Protein AF-0000000066044486 (afdb_homodimer)

Nearest PDB structures (foldseek):
  4p0e-assembly1_A  TM=9.594E-01  e=2.210E-20  Escherichia coli K-12
  4oo0-assembly1_B  TM=9.393E-01  e=4.927E-19  Burkholderia cenocepacia J2315
  6xi5-assembly1_B  TM=9.175E-01  e=4.927E-19  Homo sapiens
  2p5x-assembly2_B  TM=8.884E-01  e=8.614E-19  Homo sapiens
  2amh-assembly1_A  TM=8.785E-01  e=1.560E-13  Trypanosoma brucei

Solvent-accessible surface area (backbone atoms only — not comparable to full-atom values): 21146 Å² total; per-residue (Å²): 125,86,74,76,57,47,36,31,31,21,47,74,52,66,57,44,54,50,50,37,41,39,50,42,40,76,62,77,37,76,40,58,43,91,70,88,80,73,76,58,89,87,50,45,47,65,55,45,13,41,49,50,3,45,52,25,20,51,53,32,47,61,67,30,58,79,36,89,93,39,52,55,24,30,26,36,13,51,25,65,33,25,24,53,86,71,46,67,40,56,55,12,84,47,68,67,53,22,49,52,34,48,59,68,42,37,54,28,69,34,39,32,27,21,10,38,18,38,32,41,54,89,65,52,73,47,74,53,74,49,68,24,39,38,23,34,46,72,63,49,70,65,55,50,53,35,48,61,52,30,50,62,22,59,73,16,48,37,23,45,37,58,85,38,58,48,37,44,40,47,67,34,35,43,28,44,72,44,30,66,62,44,46,42,40,30,61,49,53,49,53,39,43,75,70,64,38,71,60,59,74,46,36,54,69,50,79,114,125,89,73,75,56,46,36,31,32,21,47,75,53,67,58,44,53,50,50,37,40,38,51,44,40,76,64,78,38,76,40,58,43,92,70,88,81,72,77,57,91,89,50,45,48,65,55,44,12,43,48,50,3,45,51,26,22,51,53,32,47,62,67,28,59,80,35,89,95,39,52,55,25,32,27,38,13,50,25,64,35,26,23,53,86,71,47,68,40,56,55,13,84,47,68,68,53,22,50,50,34,48,59,66,41,38,52,28,69,34,38,32,26,24,10,37,20,38,30,41,53,88,63,52,74,47,75,53,75,47,68,24,40,36,23,33,45,71,64,48,71,64,56,51,52,35,49,61,52,31,49,62,24,61,71,16,49,38,23,46,38,58,86,35,57,49,36,43,39,48,68,33,34,43,29,43,71,44,30,66,62,44,46,43,40,30,61,49,52,48,52,39,42,74,69,63,40,72,61,59,74,46,36,54,68,48,77,115

Sequence (416 aa):
MNVQHKLVLASGSPRRIELLGQAGIEPDRIHPADIDETPQRAEHPRSLARRLSRDKARKAHEQLQGEAGFSGALVLAADTVVAVGRRILPKAEIEDEARECLRLLSGRTHKVFTGVCLVLPNGNLRQTLVETRLRFERLSRLQINAYLSSGEWRGKAGGYAIQGLAGSFVVKLVGSYTNVVGLPLQETVGLLADGGYPVYANWGTGKVMNVQHKLVLASGSPRRIELLGQAGIEPDRIHPADIDETPQRAEHPRSLARRLSRDKARKAHEQLQGEAGFSGALVLAADTVVAVGRRILPKAEIEDEARECLRLLSGRTHKVFTGVCLVLPNGNLRQTLVETRLRFERLSRLQINAYLSSGEWRGKAGGYAIQGLAGSFVVKLVGSYTNVVGLPLQETVGLLADGGYPVYANWGTGKV

Radius of gyration: 22.27 Å; Cα contacts (8 Å, |Δi|>4): 962; chains: 2; bounding box: 53×68×53 Å

Secondary structure (DSSP, 8-state):
------EEE----HHHHHHHHHTT---SEE-------PPPTT--HHHHHHHHHHHHHHHHHHHHTTSTTTTT-EEEEEEEEEEETTEEEPBP-SHHHHHHHHHHHTT-EEEEEEEEEEE-TTS-EEEEEEEEEEEEPPPPHHHHHHHHHH-TTTT-BTT--TTTGGGGGEEEEEE-HHHHHT--HHHHHHHHHHTT--TTTTTTS---/------EEE----HHHHHHHHHTT---SEE-------PPPTT--HHHHHHHHHHHHHHHHHHHHTTSTTTTT-EEEEEEEEEEETTEEEPBP-SHHHHHHHHHHHTT-EEEEEEEEEEE-TTS-EEEEEEEEEEEEPPPPHHHHHHHHHHTTTTT-BTT--TTTGGGGGEEEEEE-HHHHHT--HHHHHHHHHHTT--TTTTGGG---

Foldseek 3Di:
DLPQAAEEEQDPDPLVQVLLVVLVHHGPYYHHADDDLDDDVLHAQQNSFAVVQVVSQLRRLVVCCPPPPNLFHKYKGKDKWKDDGRRTQDQDADLVSLLVLCQVQAQDKIKMKMKMWIQGSVGDIDIDIWIKIWHFYHDDPVRSVVLSVVCQQHRDGSRHACVPPCVVGTPDMDTAPSSNNIDRNVVVLVVCVVSSHPSCVRVPVPPD/DLPQAAEEEQDPDPLVQVLLVVLVHHGPYYHHDDDDLDDDVLHAQQNSFAVVQVVSQLRRLVVCCPPPPNLFHKYKGKDKWKDDGRRTQDQDADLVSLLVLCQVQAQDKIKMKMKMWIQGSVGDIDIDIWIKIWHFYHDDPVRSVVLSVVCQQHRDGSRHACVPPCVVGTPDMDTAPSSNNIDRNVVVLVVCVVSSHPSCVRVPVPPD

Organism: Brucella abortus (strain 2308) (NCBI:txid359391)

p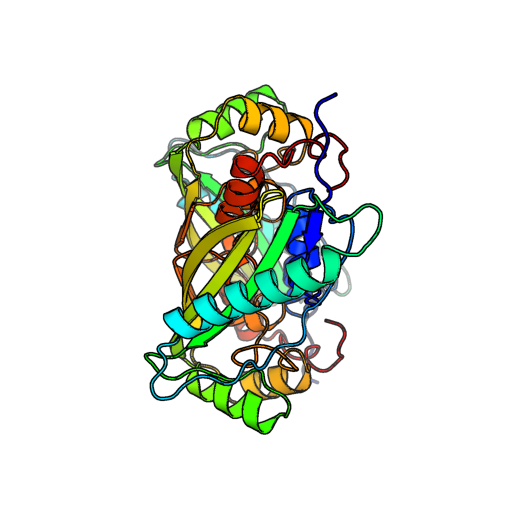LDDT: mean 95.22, std 9.27, range [32.0, 98.94]

InterPro domains:
  IPR003697 Nucleoside triphosphate pyrophosphatase Maf-like protein [MF_00528] (6-197)
  IPR003697 Nucleoside triphosphate pyrophosphatase Maf-like protein [PF02545] (6-193)
  IPR003697 Nucleoside triphosphate pyrophosphatase Maf-like protein [PIRSF006305] (4-193)
  IPR003697 Nucleoside triphosphate pyrophosphatase Maf-like protein [PTHR43213] (4-193)
  IPR003697 Nucleoside triphosphate pyrophosphatase Maf-like protein [TIGR00172] (5-192)
  IPR003697 Nucleoside triphosphate pyrophosphatase Maf-like protein [cd00555] (7-192)
  IPR029001 Inosine triphosphate pyrophosphatase-like [G3DSA:3.90.950.10] (1-194)
  IPR029001 Inosine triphosphate pyrophosphatase-like [SSF52972] (5-193)

Structure (mmCIF, N/CA/C/O backbone):
data_AF-0000000066044486-model_v1
#
loop_
_entity.id
_entity.type
_entity.pdbx_description
1 polymer 'dTTP/UTP pyrophosphatase'
#
loop_
_atom_site.group_PDB
_atom_site.id
_atom_site.type_symbol
_atom_site.label_atom_id
_atom_site.label_alt_id
_atom_site.label_comp_id
_atom_site.label_asym_id
_atom_site.label_entity_id
_atom_site.label_seq_id
_atom_site.pdbx_PDB_ins_code
_atom_site.Cartn_x
_atom_site.Cartn_y
_atom_site.Cartn_z
_atom_site.occupancy
_atom_site.B_iso_or_equiv
_atom_site.auth_seq_id
_atom_site.auth_comp_id
_atom_site.auth_asym_id
_atom_site.auth_atom_id
_atom_site.pdbx_PDB_model_num
ATOM 1 N N . MET A 1 1 ? -16.297 -34.844 -0.763 1 32 1 MET A N 1
ATOM 2 C CA . MET A 1 1 ? -15.516 -34.188 0.29 1 32 1 MET A CA 1
ATOM 3 C C . MET A 1 1 ? -14.719 -33.031 -0.269 1 32 1 MET A C 1
ATOM 5 O O . MET A 1 1 ? -13.945 -33.188 -1.214 1 32 1 MET A O 1
ATOM 9 N N . ASN A 1 2 ? -15.125 -31.828 -0.485 1 42.44 2 ASN A N 1
ATOM 10 C CA . ASN A 1 2 ? -14.484 -30.734 -1.212 1 42.44 2 ASN A CA 1
ATOM 11 C C . ASN A 1 2 ? -13.008 -30.609 -0.853 1 42.44 2 ASN A C 1
ATOM 13 O O . ASN A 1 2 ? -12.664 -30.281 0.282 1 42.44 2 ASN A O 1
ATOM 17 N N . VAL A 1 3 ? -12.148 -31.516 -1.267 1 50.59 3 VAL A N 1
ATOM 18 C CA . VAL A 1 3 ? -10.742 -31.719 -0.94 1 50.59 3 VAL A CA 1
ATOM 19 C C . VAL A 1 3 ? -10.023 -30.359 -0.907 1 50.59 3 VAL A C 1
ATOM 21 O O . VAL A 1 3 ? -10.016 -29.641 -1.9 1 50.59 3 VAL A O 1
ATOM 24 N N . GLN A 1 4 ? -10.031 -29.75 0.248 1 66.44 4 GLN A N 1
ATOM 25 C CA . GLN A 1 4 ? -9.328 -28.469 0.396 1 66.44 4 GLN A CA 1
ATOM 26 C C . GLN A 1 4 ? -7.848 -28.625 0.05 1 66.44 4 GLN A C 1
ATOM 28 O O . GLN A 1 4 ? -7.129 -29.391 0.683 1 66.44 4 GLN A O 1
ATOM 33 N N . HIS A 1 5 ? -7.512 -28.219 -1.183 1 85.44 5 HIS A N 1
ATOM 34 C CA . HIS A 1 5 ? -6.129 -28.297 -1.637 1 85.44 5 HIS A CA 1
ATOM 35 C C . HIS A 1 5 ? -5.195 -27.516 -0.725 1 85.44 5 HIS A C 1
ATOM 37 O O . HIS A 1 5 ? -5.543 -26.422 -0.274 1 85.44 5 HIS A O 1
ATOM 43 N N . LYS A 1 6 ? -4.098 -28.266 -0.333 1 95.19 6 LYS A N 1
ATOM 44 C CA . LYS A 1 6 ? -3.029 -27.547 0.363 1 95.19 6 LYS A CA 1
ATOM 45 C C . LYS A 1 6 ? -2.379 -26.516 -0.543 1 95.19 6 LYS A C 1
ATOM 47 O O . LYS A 1 6 ? -2.338 -26.688 -1.764 1 95.19 6 LYS A O 1
ATOM 52 N N . LEU A 1 7 ? -1.975 -25.453 0.038 1 97.94 7 LEU A N 1
ATOM 53 C CA . LEU A 1 7 ? -1.294 -24.391 -0.69 1 97.94 7 LEU A CA 1
ATOM 54 C C . LEU A 1 7 ? 0.161 -24.266 -0.246 1 97.94 7 LEU A C 1
ATOM 56 O O . LEU A 1 7 ? 0.442 -24.141 0.949 1 97.94 7 LEU A O 1
ATOM 60 N N . VAL A 1 8 ? 1.025 -24.406 -1.2 1 98.12 8 VAL A N 1
ATOM 61 C CA . VAL A 1 8 ? 2.449 -24.203 -0.961 1 98.12 8 VAL A CA 1
ATOM 62 C C . VAL A 1 8 ? 2.896 -22.891 -1.613 1 98.12 8 VAL A C 1
ATOM 64 O O . VAL A 1 8 ? 2.594 -22.641 -2.781 1 98.12 8 VAL A O 1
ATOM 67 N N . LEU A 1 9 ? 3.535 -22.031 -0.856 1 98.62 9 LEU A N 1
ATOM 68 C CA . LEU A 1 9 ? 4.156 -20.828 -1.405 1 98.62 9 LEU A CA 1
ATOM 69 C C . LEU A 1 9 ? 5.625 -21.094 -1.736 1 98.62 9 LEU A C 1
ATOM 71 O O . LEU A 1 9 ? 6.441 -21.297 -0.837 1 98.62 9 LEU A O 1
ATOM 75 N N . ALA A 1 10 ? 5.918 -21.031 -3.016 1 98.25 10 ALA A N 1
ATOM 76 C CA . ALA A 1 10 ? 7.289 -21.234 -3.479 1 98.25 10 ALA A CA 1
ATOM 77 C C . ALA A 1 10 ? 8.086 -19.938 -3.436 1 98.25 10 ALA A C 1
ATOM 79 O O . ALA A 1 10 ? 8.633 -19.5 -4.453 1 98.25 10 ALA A O 1
ATOM 80 N N . SER A 1 11 ? 8.18 -19.312 -2.326 1 96.62 11 SER A N 1
ATOM 81 C CA . SER A 1 11 ? 8.883 -18.062 -2.082 1 96.62 11 SER A CA 1
ATOM 82 C C . SER A 1 11 ? 9.281 -17.938 -0.617 1 96.62 11 SER A C 1
ATOM 84 O O . SER A 1 11 ? 8.516 -18.297 0.278 1 96.62 11 SER A O 1
ATOM 86 N N . GLY A 1 12 ? 10.453 -17.5 -0.413 1 93 12 GLY A N 1
ATOM 87 C CA . GLY A 1 12 ? 10.883 -17.172 0.936 1 93 12 GLY A CA 1
ATOM 88 C C . GLY A 1 12 ? 10.695 -15.711 1.292 1 93 12 GLY A C 1
ATOM 89 O O . GLY A 1 12 ? 11.125 -15.266 2.354 1 93 12 GLY A O 1
ATOM 90 N N . SER A 1 13 ? 10.133 -14.914 0.435 1 94.19 13 SER A N 1
ATOM 91 C CA . SER A 1 13 ? 9.953 -13.484 0.651 1 94.19 13 SER A CA 1
ATOM 92 C C . SER A 1 13 ? 8.984 -13.211 1.8 1 94.19 13 SER A C 1
ATOM 94 O O . SER A 1 13 ? 7.816 -13.594 1.735 1 94.19 13 SER A O 1
ATOM 96 N N . PRO A 1 14 ? 9.438 -12.555 2.846 1 96 14 PRO A N 1
ATOM 97 C CA . PRO A 1 14 ? 8.516 -12.195 3.928 1 96 14 PRO A CA 1
ATOM 98 C C . PRO A 1 14 ? 7.34 -11.344 3.447 1 96 14 PRO A C 1
ATOM 100 O O . PRO A 1 14 ? 6.227 -11.477 3.959 1 96 14 PRO A O 1
ATOM 103 N N . ARG A 1 15 ? 7.566 -10.539 2.482 1 97.25 15 ARG A N 1
ATOM 104 C CA . ARG A 1 15 ? 6.523 -9.656 1.973 1 97.25 15 ARG A CA 1
ATOM 105 C C . ARG A 1 15 ? 5.426 -10.453 1.271 1 97.25 15 ARG A C 1
ATOM 107 O O . ARG A 1 15 ? 4.246 -10.109 1.374 1 97.25 15 ARG A O 1
ATOM 114 N N . ARG A 1 16 ? 5.793 -11.438 0.562 1 98.19 16 ARG A N 1
ATOM 115 C CA . ARG A 1 16 ? 4.793 -12.258 -0.115 1 98.19 16 ARG A CA 1
ATOM 116 C C . ARG A 1 16 ? 3.949 -13.031 0.89 1 98.19 16 ARG A C 1
ATOM 118 O O . ARG A 1 16 ? 2.734 -13.172 0.718 1 98.19 16 ARG A O 1
ATOM 125 N N . ILE A 1 17 ? 4.582 -13.445 1.935 1 98.12 17 ILE A N 1
ATOM 126 C CA . ILE A 1 17 ? 3.863 -14.117 3.014 1 98.12 17 ILE A CA 1
ATOM 127 C C . ILE A 1 17 ? 2.887 -13.141 3.668 1 98.12 17 ILE A C 1
ATOM 129 O O . ILE A 1 17 ? 1.723 -13.477 3.895 1 98.12 17 ILE A O 1
ATOM 133 N N . GLU A 1 18 ? 3.318 -11.945 3.967 1 97.94 18 GLU A N 1
ATOM 134 C CA . GLU A 1 18 ? 2.494 -10.914 4.586 1 97.94 18 GLU A CA 1
ATOM 135 C C . GLU A 1 18 ? 1.298 -10.562 3.705 1 97.94 18 GLU A C 1
ATOM 137 O O . GLU A 1 18 ? 0.181 -10.398 4.199 1 97.94 18 GLU A O 1
ATOM 142 N N . LEU A 1 19 ? 1.552 -10.453 2.416 1 98.5 19 LEU A N 1
ATOM 143 C CA . LEU A 1 19 ? 0.486 -10.094 1.487 1 98.5 19 LEU A CA 1
ATOM 144 C C . LEU A 1 19 ? -0.554 -11.203 1.398 1 98.5 19 LEU A C 1
ATOM 146 O O . LEU A 1 19 ? -1.756 -10.938 1.344 1 98.5 19 LEU A O 1
ATOM 150 N N . LEU A 1 20 ? -0.096 -12.445 1.322 1 98.38 20 LEU A N 1
ATOM 151 C CA . LEU A 1 20 ? -1.055 -13.547 1.378 1 98.38 20 LEU A CA 1
ATOM 152 C C . LEU A 1 20 ? -1.887 -13.477 2.654 1 98.38 20 LEU A C 1
ATOM 154 O O . LEU A 1 20 ? -3.111 -13.617 2.609 1 98.38 20 LEU A O 1
ATOM 158 N N . GLY A 1 21 ? -1.166 -13.242 3.764 1 97.56 21 GLY A N 1
ATOM 159 C CA . GLY A 1 21 ? -1.87 -13.078 5.027 1 97.56 21 GLY A CA 1
ATOM 160 C C . GLY A 1 21 ? -2.881 -11.945 5 1 97.56 21 GLY A C 1
ATOM 161 O O . GLY A 1 21 ? -3.979 -12.078 5.547 1 97.56 21 GLY A O 1
ATOM 162 N N . GLN A 1 22 ? -2.518 -10.859 4.406 1 97.56 22 GLN A N 1
ATOM 163 C CA . GLN A 1 22 ? -3.426 -9.727 4.238 1 97.56 22 GLN A CA 1
ATOM 164 C C . GLN A 1 22 ? -4.719 -10.156 3.553 1 97.56 22 GLN A C 1
ATOM 166 O O . GLN A 1 22 ? -5.797 -9.656 3.881 1 97.56 22 GLN A O 1
ATOM 171 N N . ALA A 1 23 ? -4.629 -11.086 2.646 1 97.81 23 ALA A N 1
ATOM 172 C CA . ALA A 1 23 ? -5.785 -11.562 1.895 1 97.81 23 ALA A CA 1
ATOM 173 C C . ALA A 1 23 ? -6.477 -12.711 2.629 1 97.81 23 ALA A C 1
ATOM 175 O O . ALA A 1 23 ? -7.348 -13.375 2.068 1 97.81 23 ALA A O 1
ATOM 176 N N . GLY A 1 24 ? -6.031 -13 3.867 1 96.94 24 GLY A N 1
ATOM 177 C CA . GLY A 1 24 ? -6.652 -14.047 4.66 1 96.94 24 GLY A CA 1
ATOM 178 C C . GLY A 1 24 ? -6.184 -15.438 4.273 1 96.94 24 GLY A C 1
ATOM 179 O O . GLY A 1 24 ? -6.879 -16.422 4.527 1 96.94 24 GLY A O 1
ATOM 180 N N . ILE A 1 25 ? -5.078 -15.508 3.627 1 97.38 25 ILE A N 1
ATOM 181 C CA . ILE A 1 25 ? -4.594 -16.781 3.119 1 97.38 25 ILE A CA 1
ATOM 182 C C . ILE A 1 25 ? -3.312 -17.188 3.854 1 97.38 25 ILE A C 1
ATOM 184 O O . ILE A 1 25 ? -2.357 -16.406 3.908 1 97.38 25 ILE A O 1
ATOM 188 N N . GLU A 1 26 ? -3.303 -18.297 4.414 1 96.38 26 GLU A N 1
ATOM 189 C CA . GLU A 1 26 ? -2.123 -18.875 5.055 1 96.38 26 GLU A CA 1
ATOM 190 C C . GLU A 1 26 ? -1.665 -20.141 4.336 1 96.38 26 GLU A C 1
ATOM 192 O O . GLU A 1 26 ? -2.355 -21.156 4.367 1 96.38 26 GLU A O 1
ATOM 197 N N . PRO A 1 27 ? -0.567 -20.062 3.711 1 97.44 27 PRO A N 1
ATOM 198 C CA . PRO A 1 27 ? -0.092 -21.281 3.055 1 97.44 27 PRO A CA 1
ATOM 199 C C . PRO A 1 27 ? 0.195 -22.406 4.043 1 97.44 27 PRO A C 1
ATOM 201 O O . PRO A 1 27 ? 0.554 -22.156 5.195 1 97.44 27 PRO A O 1
ATOM 204 N N . ASP A 1 28 ? 0.063 -23.609 3.568 1 97 28 ASP A N 1
ATOM 205 C CA . ASP A 1 28 ? 0.353 -24.781 4.395 1 97 28 ASP A CA 1
ATOM 206 C C . ASP A 1 28 ? 1.858 -24.984 4.551 1 97 28 ASP A C 1
ATOM 208 O O . ASP A 1 28 ? 2.311 -25.578 5.523 1 97 28 ASP A O 1
ATOM 212 N N . ARG A 1 29 ? 2.553 -24.406 3.564 1 96.56 29 ARG A N 1
ATOM 213 C CA . ARG A 1 29 ? 4 -24.578 3.568 1 96.56 29 ARG A CA 1
ATOM 214 C C . ARG A 1 29 ? 4.691 -23.484 2.76 1 96.56 29 ARG A C 1
ATOM 216 O O . ARG A 1 29 ? 4.207 -23.094 1.693 1 96.56 29 ARG A O 1
ATOM 223 N N . ILE A 1 30 ? 5.758 -22.984 3.309 1 97.69 30 ILE A N 1
ATOM 224 C CA . ILE A 1 30 ? 6.688 -22.109 2.592 1 97.69 30 ILE A CA 1
ATOM 225 C C . ILE A 1 30 ? 7.844 -22.953 2.041 1 97.69 30 ILE A C 1
ATOM 227 O O . ILE A 1 30 ? 8.531 -23.641 2.793 1 97.69 30 ILE A O 1
ATOM 231 N N . HIS A 1 31 ? 8.031 -22.891 0.734 1 96.06 31 HIS A N 1
ATOM 232 C CA . HIS A 1 31 ? 9.016 -23.734 0.077 1 96.06 31 HIS A CA 1
ATOM 233 C C . HIS A 1 31 ? 9.766 -22.969 -1.005 1 96.06 31 HIS A C 1
ATOM 235 O O . HIS A 1 31 ? 9.523 -23.172 -2.197 1 96.06 31 HIS A O 1
ATOM 241 N N . PRO A 1 32 ? 10.711 -22.141 -0.509 1 95.06 32 PRO A N 1
ATOM 242 C CA . PRO A 1 32 ? 11.469 -21.406 -1.52 1 95.06 32 PRO A CA 1
ATOM 243 C C . PRO A 1 32 ? 12.188 -22.312 -2.506 1 95.06 32 PRO A C 1
ATOM 245 O O . PRO A 1 32 ? 12.695 -23.375 -2.119 1 95.06 32 PRO A O 1
ATOM 248 N N . ALA A 1 33 ? 12.133 -21.938 -3.77 1 90.81 33 ALA A N 1
ATOM 249 C CA . ALA A 1 33 ? 12.828 -22.688 -4.812 1 90.81 33 ALA A CA 1
ATOM 250 C C . ALA A 1 33 ? 14.109 -21.984 -5.234 1 90.81 33 ALA A C 1
ATOM 252 O O . ALA A 1 33 ? 14.086 -20.797 -5.598 1 90.81 33 ALA A O 1
ATOM 253 N N . ASP A 1 34 ? 15.188 -22.688 -5.215 1 89 34 ASP A N 1
ATOM 254 C CA . ASP A 1 34 ? 16.469 -22.141 -5.641 1 89 34 ASP A CA 1
ATOM 255 C C . ASP A 1 34 ? 16.672 -22.328 -7.145 1 89 34 ASP A C 1
ATOM 257 O O . ASP A 1 34 ? 16.797 -23.469 -7.617 1 89 34 ASP A O 1
ATOM 261 N N . ILE A 1 35 ? 16.625 -21.266 -7.781 1 95.19 35 ILE A N 1
ATOM 262 C CA . ILE A 1 35 ? 16.859 -21.328 -9.219 1 95.19 35 ILE A CA 1
ATOM 263 C C . ILE A 1 35 ? 17.891 -20.281 -9.625 1 95.19 35 ILE A C 1
ATOM 265 O O . ILE A 1 35 ? 18.234 -19.406 -8.828 1 95.19 35 ILE A O 1
ATOM 269 N N . ASP A 1 36 ? 18.469 -20.422 -10.844 1 95.19 36 ASP A N 1
ATOM 270 C CA . ASP A 1 36 ? 19.297 -19.375 -11.43 1 95.19 36 ASP A CA 1
ATOM 271 C C . ASP A 1 36 ? 18.453 -18.188 -11.891 1 95.19 36 ASP A C 1
ATOM 273 O O . ASP A 1 36 ? 17.641 -18.328 -12.797 1 95.19 36 ASP A O 1
ATOM 277 N N . GLU A 1 37 ? 18.641 -17.078 -11.281 1 95.12 37 GLU A N 1
ATOM 278 C CA . GLU A 1 37 ? 17.797 -15.914 -11.562 1 95.12 37 GLU A CA 1
ATOM 279 C C . GLU A 1 37 ? 18.484 -14.961 -12.531 1 95.12 37 GLU A C 1
ATOM 281 O O . GLU A 1 37 ? 17.969 -13.867 -12.797 1 95.12 37 GLU A O 1
ATOM 286 N N . THR A 1 38 ? 19.594 -15.359 -13.172 1 95.31 38 THR A N 1
ATOM 287 C CA . THR A 1 38 ? 20.344 -14.508 -14.078 1 95.31 38 THR A CA 1
ATOM 288 C C . THR A 1 38 ? 19.547 -14.227 -15.352 1 95.31 38 THR A C 1
ATOM 290 O O . THR A 1 38 ? 19.047 -15.156 -15.992 1 95.31 38 THR A O 1
ATOM 293 N N . PRO A 1 39 ? 19.453 -12.953 -15.664 1 96.06 39 PRO A N 1
ATOM 294 C CA . PRO A 1 39 ? 18.75 -12.648 -16.922 1 96.06 39 PRO A CA 1
ATOM 295 C C . PRO A 1 39 ? 19.469 -13.227 -18.141 1 96.06 39 PRO A C 1
ATOM 297 O O . PRO A 1 39 ? 20.703 -13.227 -18.188 1 96.06 39 PRO A O 1
ATOM 300 N N . GLN A 1 40 ? 18.719 -13.727 -19.125 1 95.75 40 GLN A N 1
ATOM 301 C CA . GLN A 1 40 ? 19.281 -14.156 -20.391 1 95.75 40 GLN A CA 1
ATOM 302 C C . GLN A 1 40 ? 19.703 -12.961 -21.25 1 95.75 40 GLN A C 1
ATOM 304 O O . GLN A 1 40 ? 19.344 -11.82 -20.938 1 95.75 40 GLN A O 1
ATOM 309 N N . ARG A 1 41 ? 20.453 -13.273 -22.297 1 94.69 41 ARG A N 1
ATOM 310 C CA . ARG A 1 41 ? 20.922 -12.203 -23.172 1 94.69 41 ARG A CA 1
ATOM 311 C C . ARG A 1 41 ? 19.734 -11.438 -23.766 1 94.69 41 ARG A C 1
ATOM 313 O O . ARG A 1 41 ? 18.844 -12.031 -24.375 1 94.69 41 ARG A O 1
ATOM 320 N N . ALA A 1 42 ? 19.703 -10.125 -23.547 1 94.44 42 ALA A N 1
ATOM 321 C CA . ALA A 1 42 ? 18.719 -9.203 -24.094 1 94.44 42 ALA A CA 1
ATOM 322 C C . ALA A 1 42 ? 17.312 -9.555 -23.609 1 94.44 42 ALA A C 1
ATOM 324 O O . ALA A 1 42 ? 16.328 -9.258 -24.281 1 94.44 42 ALA A O 1
ATOM 325 N N . GLU A 1 43 ? 17.266 -10.234 -22.469 1 97.31 43 GLU A N 1
ATOM 326 C CA . GLU A 1 43 ? 15.953 -10.586 -21.938 1 97.31 43 GLU A CA 1
ATOM 327 C C . GLU A 1 43 ? 15.211 -9.352 -21.453 1 97.31 43 GLU A C 1
ATOM 329 O O . GLU A 1 43 ? 15.766 -8.539 -20.703 1 97.31 43 GLU A O 1
ATOM 334 N N . HIS A 1 44 ? 14.008 -9.172 -21.969 1 98.12 44 HIS A N 1
ATOM 335 C CA . HIS A 1 44 ? 13.172 -8.062 -21.516 1 98.12 44 HIS A CA 1
ATOM 336 C C . HIS A 1 44 ? 12.75 -8.258 -20.062 1 98.12 44 HIS A C 1
ATOM 338 O O . HIS A 1 44 ? 12.484 -9.375 -19.641 1 98.12 44 HIS A O 1
ATOM 344 N N . PRO A 1 45 ? 12.664 -7.148 -19.281 1 98.56 45 PRO A N 1
ATOM 345 C CA . PRO A 1 45 ? 12.258 -7.258 -17.875 1 98.56 45 PRO A CA 1
ATOM 346 C C . PRO A 1 45 ? 10.953 -8.039 -17.703 1 98.56 45 PRO A C 1
ATOM 348 O O . PRO A 1 45 ? 10.852 -8.875 -16.797 1 98.56 45 PRO A O 1
ATOM 351 N N . ARG A 1 46 ? 10.023 -7.805 -18.484 1 98.38 46 ARG A N 1
ATOM 352 C CA . ARG A 1 46 ? 8.75 -8.5 -18.469 1 98.38 46 ARG A CA 1
ATOM 353 C C . ARG A 1 46 ? 8.945 -10.008 -18.641 1 98.38 46 ARG A C 1
ATOM 355 O O . ARG A 1 46 ? 8.344 -10.805 -17.906 1 98.38 46 ARG A O 1
ATOM 362 N N . SER A 1 47 ? 9.742 -10.375 -19.594 1 98.62 47 SER A N 1
ATOM 363 C CA . SER A 1 47 ? 10.016 -11.773 -19.875 1 98.62 47 SER A CA 1
ATOM 364 C C . SER A 1 47 ? 10.766 -12.438 -18.734 1 98.62 47 SER A C 1
ATOM 366 O O . SER A 1 47 ? 10.516 -13.602 -18.406 1 98.62 47 SER A O 1
ATOM 368 N N . LEU A 1 48 ? 11.641 -11.703 -18.172 1 98.69 48 LEU A N 1
ATOM 369 C CA . LEU A 1 48 ? 12.406 -12.227 -17.047 1 98.69 48 LEU A CA 1
ATOM 370 C C . LEU A 1 48 ? 11.492 -12.562 -15.867 1 98.69 48 LEU A C 1
ATOM 372 O O . LEU A 1 48 ? 11.555 -13.672 -15.328 1 98.69 48 LEU A O 1
ATOM 376 N N . ALA A 1 49 ? 10.656 -11.625 -15.484 1 98.69 49 ALA A N 1
ATOM 377 C CA . ALA A 1 49 ? 9.719 -11.852 -14.383 1 98.69 49 ALA A CA 1
ATOM 378 C C . ALA A 1 49 ? 8.844 -13.07 -14.648 1 98.69 49 ALA A C 1
ATOM 380 O O . ALA A 1 49 ? 8.609 -13.883 -13.75 1 98.69 49 ALA A O 1
ATOM 381 N N . ARG A 1 50 ? 8.375 -13.164 -15.844 1 98.69 50 ARG A N 1
ATOM 382 C CA . ARG A 1 50 ? 7.531 -14.281 -16.25 1 98.69 50 ARG A CA 1
ATOM 383 C C . ARG A 1 50 ? 8.289 -15.602 -16.156 1 98.69 50 ARG A C 1
ATOM 385 O O . ARG A 1 50 ? 7.785 -16.562 -15.57 1 98.69 50 ARG A O 1
ATOM 392 N N . ARG A 1 51 ? 9.445 -15.633 -16.719 1 98.69 51 ARG A N 1
ATOM 393 C CA . ARG A 1 51 ? 10.242 -16.859 -16.75 1 98.69 51 ARG A CA 1
ATOM 394 C C . ARG A 1 51 ? 10.609 -17.297 -15.328 1 98.69 51 ARG A C 1
ATOM 396 O O . ARG A 1 51 ? 10.438 -18.469 -14.977 1 98.69 51 ARG A O 1
ATOM 403 N N . LEU A 1 52 ? 11.086 -16.391 -14.555 1 98.38 52 LEU A N 1
ATOM 404 C CA . LEU A 1 52 ? 11.547 -16.719 -13.211 1 98.38 52 LEU A CA 1
ATOM 405 C C .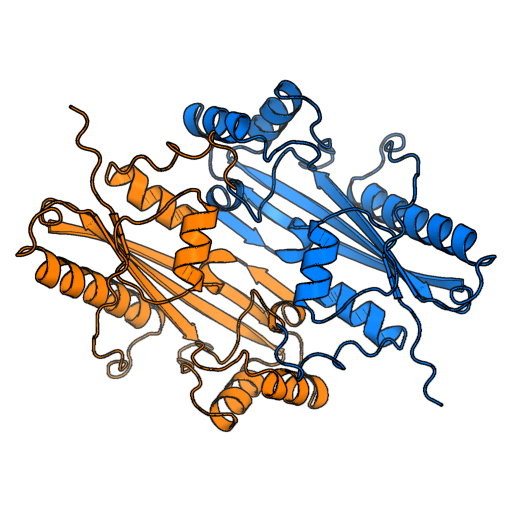 LEU A 1 52 ? 10.398 -17.234 -12.352 1 98.38 52 LEU A C 1
ATOM 407 O O . LEU A 1 52 ? 10.555 -18.188 -11.586 1 98.38 52 LEU A O 1
ATOM 411 N N . SER A 1 53 ? 9.25 -16.578 -12.383 1 98.62 53 SER A N 1
ATOM 412 C CA . SER A 1 53 ? 8.109 -17.062 -11.609 1 98.62 53 SER A CA 1
ATOM 413 C C . SER A 1 53 ? 7.707 -18.469 -12.039 1 98.62 53 SER A C 1
ATOM 415 O O . SER A 1 53 ? 7.398 -19.312 -11.195 1 98.62 53 SER A O 1
ATOM 417 N N . ARG A 1 54 ? 7.688 -18.719 -13.312 1 98.56 54 ARG A N 1
ATOM 418 C CA . ARG A 1 54 ? 7.359 -20.031 -13.852 1 98.56 54 ARG A CA 1
ATOM 419 C C . ARG A 1 54 ? 8.367 -21.078 -13.383 1 98.56 54 ARG A C 1
ATOM 421 O O . ARG A 1 54 ? 7.977 -22.141 -12.914 1 98.56 54 ARG A O 1
ATOM 428 N N . ASP A 1 55 ? 9.625 -20.734 -13.523 1 98.44 55 ASP A N 1
ATOM 429 C CA . ASP A 1 55 ? 10.68 -21.672 -13.164 1 98.44 55 ASP A CA 1
ATOM 430 C C . ASP A 1 55 ? 10.641 -22 -11.672 1 98.44 55 ASP A C 1
ATOM 432 O O . ASP A 1 55 ? 10.82 -23.156 -11.289 1 98.44 55 ASP A O 1
ATOM 436 N N . LYS A 1 56 ? 10.406 -21.016 -10.852 1 98.44 56 LYS A N 1
ATOM 437 C CA . LYS A 1 56 ? 10.281 -21.234 -9.414 1 98.44 56 LYS A CA 1
ATOM 438 C C . LYS A 1 56 ? 9.117 -22.172 -9.102 1 98.44 56 LYS A C 1
ATOM 440 O O . LYS A 1 56 ? 9.242 -23.094 -8.297 1 98.44 56 LYS A O 1
ATOM 445 N N . ALA A 1 57 ? 8.008 -21.953 -9.711 1 98.38 57 ALA A N 1
ATOM 446 C CA . ALA A 1 57 ? 6.812 -22.766 -9.492 1 98.38 57 ALA A CA 1
ATOM 447 C C . ALA A 1 57 ? 7.051 -24.219 -9.898 1 98.38 57 ALA A C 1
ATOM 449 O O . ALA A 1 57 ? 6.73 -25.141 -9.148 1 98.38 57 ALA A O 1
ATOM 450 N N . ARG A 1 58 ? 7.602 -24.422 -11.055 1 97.38 58 ARG A N 1
ATOM 451 C CA . ARG A 1 58 ? 7.844 -25.766 -11.57 1 97.38 58 ARG A CA 1
ATOM 452 C C . ARG A 1 58 ? 8.828 -26.531 -10.695 1 97.38 58 ARG A C 1
ATOM 454 O O . ARG A 1 58 ? 8.617 -27.703 -10.375 1 97.38 58 ARG A O 1
ATOM 461 N N . LYS A 1 59 ? 9.875 -25.828 -10.375 1 97.12 59 LYS A N 1
ATOM 462 C CA . LYS A 1 59 ? 10.891 -26.453 -9.539 1 97.12 59 LYS A CA 1
ATOM 463 C C . LYS A 1 59 ? 10.289 -26.906 -8.203 1 97.12 59 LYS A C 1
ATOM 465 O O . LYS A 1 59 ? 10.516 -28.031 -7.77 1 97.12 59 LYS A O 1
ATOM 470 N N . ALA A 1 60 ? 9.586 -26 -7.543 1 96.88 60 ALA A N 1
ATOM 471 C CA . ALA A 1 60 ? 8.945 -26.344 -6.273 1 96.88 60 ALA A CA 1
ATOM 472 C C . ALA A 1 60 ? 7.973 -27.5 -6.434 1 96.88 60 ALA A C 1
ATOM 474 O O . ALA A 1 60 ? 7.945 -28.422 -5.613 1 96.88 60 ALA A O 1
ATOM 475 N N . HIS A 1 61 ? 7.148 -27.469 -7.477 1 96.56 61 HIS A N 1
ATOM 476 C CA . HIS A 1 61 ? 6.188 -28.531 -7.75 1 96.56 61 HIS A CA 1
ATOM 477 C C . HIS A 1 61 ? 6.887 -29.891 -7.883 1 96.56 61 HIS A C 1
ATOM 479 O O . HIS A 1 61 ? 6.445 -30.875 -7.293 1 96.56 61 HIS A O 1
ATOM 485 N N . GLU A 1 62 ? 7.949 -29.906 -8.625 1 94.81 62 GLU A N 1
ATOM 486 C CA . GLU A 1 62 ? 8.719 -31.141 -8.82 1 94.81 62 GLU A CA 1
ATOM 487 C C . GLU A 1 62 ? 9.242 -31.688 -7.496 1 94.81 62 GLU A C 1
ATOM 489 O O . GLU A 1 62 ? 9.172 -32.875 -7.246 1 94.81 62 GLU A O 1
ATOM 494 N 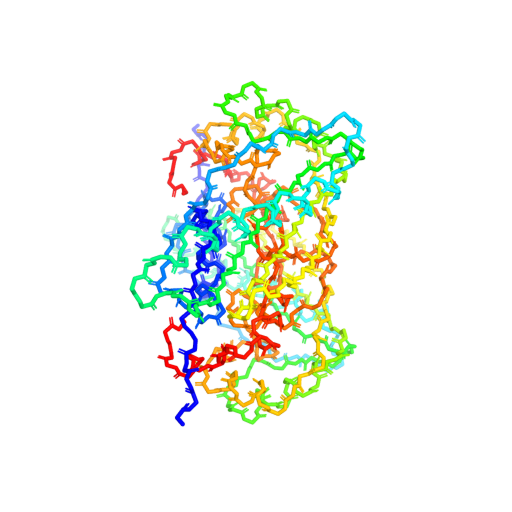N . GLN A 1 63 ? 9.703 -30.797 -6.688 1 93.81 63 GLN A N 1
ATOM 495 C CA . GLN A 1 63 ? 10.273 -31.203 -5.406 1 93.81 63 GLN A CA 1
ATOM 496 C C . GLN A 1 63 ? 9.195 -31.766 -4.477 1 93.81 63 GLN A C 1
ATOM 498 O O . GLN A 1 63 ? 9.484 -32.594 -3.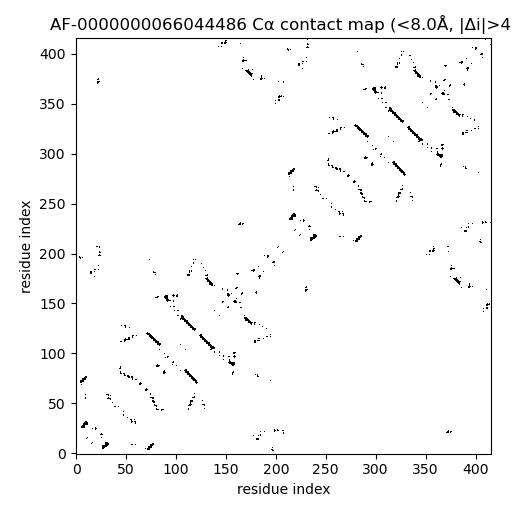627 1 93.81 63 GLN A O 1
ATOM 503 N N . LEU A 1 64 ? 7.988 -31.359 -4.664 1 93.5 64 LEU A N 1
ATOM 504 C CA . LEU A 1 64 ? 6.898 -31.734 -3.766 1 93.5 64 LEU A CA 1
ATOM 505 C C . LEU A 1 64 ? 6.238 -33.031 -4.215 1 93.5 64 LEU A C 1
ATOM 507 O O . LEU A 1 64 ? 5.5 -33.656 -3.451 1 93.5 64 LEU A O 1
ATOM 511 N N . GLN A 1 65 ? 6.246 -33.5 -5.496 1 89.94 65 GLN A N 1
ATOM 512 C CA . GLN A 1 65 ? 5.613 -34.719 -6.027 1 89.94 65 GLN A CA 1
ATOM 513 C C . GLN A 1 65 ? 6 -35.938 -5.207 1 89.94 65 GLN A C 1
ATOM 515 O O . GLN A 1 65 ? 5.191 -36.844 -5.027 1 89.94 65 GLN A O 1
ATOM 520 N N . GLY A 1 66 ? 7.078 -35.906 -4.535 1 81.5 66 GLY A N 1
ATOM 521 C CA . GLY A 1 66 ? 7.512 -37.062 -3.768 1 81.5 66 GLY A CA 1
ATOM 522 C C . GLY A 1 66 ? 7.238 -36.938 -2.281 1 81.5 66 GLY A C 1
ATOM 523 O O . GLY A 1 66 ? 7.492 -37.844 -1.512 1 81.5 66 GLY A O 1
ATOM 524 N N . GLU A 1 67 ? 6.598 -35.906 -1.949 1 87.44 67 GLU A N 1
ATOM 525 C CA . GLU A 1 67 ? 6.414 -35.625 -0.523 1 87.44 67 GLU A CA 1
ATOM 526 C C . GLU A 1 67 ? 5 -36 -0.076 1 87.44 67 GLU A C 1
ATOM 528 O O . GLU A 1 67 ? 4.023 -35.531 -0.682 1 87.44 67 GLU A O 1
ATOM 533 N N . ALA A 1 68 ? 4.953 -36.844 0.958 1 85.38 68 ALA A N 1
ATOM 534 C CA . ALA A 1 68 ? 3.668 -37.25 1.504 1 85.38 68 ALA A CA 1
ATOM 535 C C . ALA A 1 68 ? 2.842 -36.062 1.964 1 85.38 68 ALA A C 1
ATOM 537 O O . ALA A 1 68 ? 3.35 -35.188 2.66 1 85.38 68 ALA A O 1
ATOM 538 N N . GLY A 1 69 ? 1.584 -35.906 1.463 1 88.31 69 GLY A N 1
ATOM 539 C CA . GLY A 1 69 ? 0.645 -34.906 1.909 1 88.31 69 GLY A CA 1
ATOM 540 C C . GLY A 1 69 ? 0.644 -33.656 1.032 1 88.31 69 GLY A C 1
ATOM 541 O O . GLY A 1 69 ? -0.212 -32.781 1.184 1 88.31 69 GLY A O 1
ATOM 542 N N . PHE A 1 70 ? 1.646 -33.625 0.063 1 90.88 70 PHE A N 1
ATOM 543 C CA . PHE A 1 70 ? 1.72 -32.406 -0.726 1 90.88 70 PHE A CA 1
ATOM 544 C C . PHE A 1 70 ? 1.699 -32.719 -2.217 1 90.88 70 PHE A C 1
ATOM 546 O O . PHE A 1 70 ? 1.829 -31.828 -3.049 1 90.88 70 PHE A O 1
ATOM 553 N N . SER A 1 71 ? 1.515 -34 -2.664 1 84.25 71 SER A N 1
ATOM 554 C CA . SER A 1 71 ? 1.479 -34.406 -4.066 1 84.25 71 SER A CA 1
ATOM 555 C C . SER A 1 71 ? 0.339 -33.719 -4.809 1 84.25 71 SER A C 1
ATOM 557 O O . SER A 1 71 ? 0.469 -33.406 -5.992 1 84.25 71 SER A O 1
ATOM 559 N N . GLY A 1 72 ? -0.683 -33.219 -4.27 1 89.31 72 GLY A N 1
ATOM 560 C CA . GLY A 1 72 ? -1.812 -32.562 -4.902 1 89.31 72 GLY A CA 1
ATOM 561 C C . GLY A 1 72 ? -1.995 -31.125 -4.445 1 89.31 72 GLY A C 1
ATOM 562 O O . GLY A 1 72 ? -3.055 -30.531 -4.652 1 89.31 72 GLY A O 1
ATOM 563 N N . ALA A 1 73 ? -0.848 -30.656 -3.979 1 95.56 73 ALA A N 1
ATOM 564 C CA . ALA A 1 73 ? -0.939 -29.297 -3.451 1 95.56 73 ALA A CA 1
ATOM 565 C C . ALA A 1 73 ? -0.895 -28.266 -4.578 1 95.56 73 ALA A C 1
ATOM 567 O O . ALA A 1 73 ? -0.303 -28.516 -5.633 1 95.56 73 ALA A O 1
ATOM 568 N N . LEU A 1 74 ? -1.577 -27.156 -4.387 1 97.75 74 LEU A N 1
ATOM 569 C CA . LEU A 1 74 ? -1.354 -25.969 -5.207 1 97.75 74 LEU A CA 1
ATOM 570 C C . LEU A 1 74 ? -0.004 -25.328 -4.891 1 97.75 74 LEU A C 1
ATOM 572 O O . LEU A 1 74 ? 0.389 -25.25 -3.725 1 97.75 74 LEU A O 1
ATOM 576 N N . VAL A 1 75 ? 0.704 -24.984 -5.945 1 98.31 75 VAL A N 1
ATOM 577 C CA . VAL A 1 75 ? 1.992 -24.328 -5.742 1 98.31 75 VAL A CA 1
ATOM 578 C C . VAL A 1 75 ? 1.954 -22.922 -6.332 1 98.31 75 VAL A C 1
ATOM 580 O O . VAL A 1 75 ? 1.732 -22.75 -7.531 1 98.31 75 VAL A O 1
ATOM 583 N N . LEU A 1 76 ? 2.146 -21.922 -5.473 1 98.75 76 LEU A N 1
ATOM 584 C CA . LEU A 1 76 ? 2.16 -20.516 -5.859 1 98.75 76 LEU A CA 1
ATOM 585 C C . LEU A 1 76 ? 3.58 -19.969 -5.84 1 98.75 76 LEU A C 1
ATOM 587 O O . LEU A 1 76 ? 4.309 -20.141 -4.859 1 98.75 76 LEU A O 1
ATOM 591 N N . ALA A 1 77 ? 3.979 -19.359 -6.906 1 98.81 77 ALA A N 1
ATOM 592 C CA . ALA A 1 77 ? 5.281 -18.703 -7.004 1 98.81 77 ALA A CA 1
ATOM 593 C C . ALA A 1 77 ? 5.152 -17.312 -7.609 1 98.81 77 ALA A C 1
ATOM 595 O O . ALA A 1 77 ? 4.172 -17.016 -8.289 1 98.81 77 ALA A O 1
ATOM 596 N N . ALA A 1 78 ? 6.129 -16.5 -7.316 1 98.56 78 ALA A N 1
ATOM 597 C CA . ALA A 1 78 ? 6.18 -15.164 -7.895 1 98.56 78 ALA A CA 1
ATOM 598 C C . ALA A 1 78 ? 7.617 -14.672 -8.016 1 98.56 78 ALA A C 1
ATOM 600 O O . ALA A 1 78 ? 8.523 -15.203 -7.367 1 98.56 78 ALA A O 1
ATOM 601 N N . ASP A 1 79 ? 7.809 -13.734 -8.859 1 98.31 79 ASP A N 1
ATOM 602 C CA . ASP A 1 79 ? 9.078 -13.031 -9.039 1 98.31 79 ASP A CA 1
ATOM 603 C C . ASP A 1 79 ? 8.859 -11.594 -9.484 1 98.31 79 ASP A C 1
ATOM 605 O O . ASP A 1 79 ? 7.965 -11.32 -10.289 1 98.31 79 ASP A O 1
ATOM 609 N N . THR A 1 80 ? 9.672 -10.711 -8.93 1 98.56 80 THR A N 1
ATOM 610 C CA . THR A 1 80 ? 9.516 -9.289 -9.18 1 98.56 80 THR A CA 1
ATOM 611 C C . THR A 1 80 ? 10.789 -8.695 -9.789 1 98.56 80 THR A C 1
ATOM 613 O O . THR A 1 80 ? 11.891 -8.977 -9.32 1 98.56 80 THR A O 1
ATOM 616 N N . VAL A 1 81 ? 10.586 -7.949 -10.836 1 98.62 81 VAL A N 1
ATOM 617 C CA . VAL A 1 81 ? 11.68 -7.277 -11.539 1 98.62 81 VAL A CA 1
ATOM 618 C C . VAL A 1 81 ? 11.398 -5.777 -11.609 1 98.62 81 VAL A C 1
ATOM 620 O O . VAL A 1 81 ? 10.289 -5.363 -11.945 1 98.62 81 VAL A O 1
ATOM 623 N N . VAL A 1 82 ? 12.375 -4.973 -11.219 1 98.81 82 VAL A N 1
ATOM 624 C CA . VAL A 1 82 ? 12.305 -3.521 -11.359 1 98.81 82 VAL A CA 1
ATOM 625 C C . VAL A 1 82 ? 13.148 -3.08 -12.555 1 98.81 82 VAL A C 1
ATOM 627 O O . VAL A 1 82 ? 14.266 -3.572 -12.75 1 98.81 82 VAL A O 1
ATOM 630 N N . ALA A 1 83 ? 12.547 -2.166 -13.359 1 98.69 83 ALA A N 1
ATOM 631 C CA . ALA A 1 83 ? 13.289 -1.784 -14.555 1 98.69 83 ALA A CA 1
ATOM 632 C C . ALA A 1 83 ? 13.062 -0.314 -14.898 1 98.69 83 ALA A C 1
ATOM 634 O O . ALA A 1 83 ? 11.984 0.227 -14.656 1 98.69 83 ALA A O 1
ATOM 635 N N . VAL A 1 84 ? 14.047 0.346 -15.414 1 97.94 84 VAL A N 1
ATOM 636 C CA . VAL A 1 84 ? 13.961 1.621 -16.125 1 97.94 84 VAL A CA 1
ATOM 637 C C . VAL A 1 84 ? 14.141 1.397 -17.625 1 97.94 84 VAL A C 1
ATOM 639 O O . VAL A 1 84 ? 15.258 1.132 -18.078 1 97.94 84 VAL A O 1
ATOM 642 N N . GLY A 1 85 ? 13 1.571 -18.328 1 94.75 85 GLY A N 1
ATOM 643 C CA . GLY A 1 85 ? 13.055 1.076 -19.703 1 94.75 85 GLY A CA 1
ATOM 644 C C . GLY A 1 85 ? 13.352 -0.409 -19.781 1 94.75 85 GLY A C 1
ATOM 645 O O . GLY A 1 85 ? 12.656 -1.222 -19.172 1 94.75 85 GLY A O 1
ATOM 646 N N . ARG A 1 86 ? 14.461 -0.722 -20.469 1 95.5 86 ARG A N 1
ATOM 647 C CA . ARG A 1 86 ? 14.836 -2.123 -20.625 1 95.5 86 ARG A CA 1
ATOM 648 C C . ARG A 1 86 ? 15.922 -2.51 -19.625 1 95.5 86 ARG A C 1
ATOM 650 O O . ARG A 1 86 ? 16.281 -3.684 -19.516 1 95.5 86 ARG A O 1
ATOM 657 N N . ARG A 1 87 ? 16.359 -1.554 -18.938 1 96.81 87 ARG A N 1
ATOM 658 C CA . ARG A 1 87 ? 17.422 -1.833 -17.969 1 96.81 87 ARG A CA 1
ATOM 659 C C . ARG A 1 87 ? 16.859 -2.451 -16.703 1 96.81 87 ARG A C 1
ATOM 661 O O . ARG A 1 87 ? 16.141 -1.79 -15.953 1 96.81 87 ARG A O 1
ATOM 668 N N . ILE A 1 88 ? 17.25 -3.668 -16.422 1 98.25 88 ILE A N 1
ATOM 669 C CA . ILE A 1 88 ? 16.828 -4.375 -15.211 1 98.25 88 ILE A CA 1
ATOM 670 C C . ILE A 1 88 ? 17.688 -3.926 -14.031 1 98.25 88 ILE A C 1
ATOM 672 O O . ILE A 1 88 ? 18.922 -3.889 -14.133 1 98.25 88 ILE A O 1
ATOM 676 N N . LEU A 1 89 ? 17.078 -3.514 -12.961 1 98.06 89 LEU A N 1
ATOM 677 C CA . LEU A 1 89 ? 17.797 -3.139 -11.75 1 98.06 89 LEU A CA 1
ATOM 678 C C . LEU A 1 89 ? 17.984 -4.34 -10.828 1 98.06 89 LEU A C 1
ATOM 680 O O . LEU A 1 89 ? 17.047 -5.141 -10.656 1 98.06 89 LEU A O 1
ATOM 684 N N . PRO A 1 90 ? 19.109 -4.492 -10.25 1 96.31 90 PRO A N 1
ATOM 685 C CA . PRO A 1 90 ? 19.391 -5.668 -9.43 1 96.31 90 PRO A CA 1
ATOM 686 C C . PRO A 1 90 ? 18.766 -5.578 -8.031 1 96.31 90 PRO A C 1
ATOM 688 O O . PRO A 1 90 ? 18.297 -4.512 -7.633 1 96.31 90 PRO A O 1
ATOM 691 N N . LYS A 1 91 ? 18.656 -6.785 -7.387 1 95.5 91 LYS A N 1
ATOM 692 C CA . LYS A 1 91 ? 18.547 -6.781 -5.93 1 95.5 91 LYS A CA 1
ATOM 693 C C . LYS A 1 91 ? 19.844 -6.312 -5.289 1 95.5 91 LYS A C 1
ATOM 695 O O . LYS A 1 91 ? 20.891 -6.961 -5.434 1 95.5 91 LYS A O 1
ATOM 700 N N . ALA A 1 92 ? 19.781 -5.211 -4.609 1 96.88 92 ALA A N 1
ATOM 701 C CA . ALA A 1 92 ? 21 -4.613 -4.094 1 96.88 92 ALA A CA 1
ATOM 702 C C . ALA A 1 92 ? 21.609 -5.461 -2.973 1 96.88 92 ALA A C 1
ATOM 704 O O . ALA A 1 92 ? 20.906 -5.836 -2.031 1 96.88 92 ALA A O 1
ATOM 705 N N . GLU A 1 93 ? 22.859 -5.719 -3.078 1 96.12 93 GLU A N 1
ATOM 706 C CA . GLU A 1 93 ? 23.547 -6.52 -2.07 1 96.12 93 GLU A CA 1
ATOM 707 C C . GLU A 1 93 ? 24.578 -5.688 -1.308 1 96.12 93 GLU A C 1
ATOM 709 O O . GLU A 1 93 ? 25.016 -6.082 -0.228 1 96.12 93 GLU A O 1
ATOM 714 N N . ILE A 1 94 ? 24.984 -4.609 -1.917 1 97.44 94 ILE A N 1
ATOM 715 C CA . ILE A 1 94 ? 25.906 -3.689 -1.27 1 97.44 94 ILE A CA 1
ATOM 716 C C . ILE A 1 94 ? 25.406 -2.256 -1.423 1 97.44 94 ILE A C 1
ATOM 718 O O . ILE A 1 94 ? 24.594 -1.968 -2.307 1 97.44 94 ILE A O 1
ATOM 722 N N . GLU A 1 95 ? 25.891 -1.46 -0.628 1 97.56 95 GLU A N 1
ATOM 723 C CA . GLU A 1 95 ? 25.375 -0.094 -0.548 1 97.56 95 GLU A CA 1
ATOM 724 C C . GLU A 1 95 ? 25.578 0.648 -1.866 1 97.56 95 GLU A C 1
ATOM 726 O O . GLU A 1 95 ? 24.719 1.421 -2.289 1 97.56 95 GLU A O 1
ATOM 731 N N . ASP A 1 96 ? 26.688 0.459 -2.523 1 98 96 ASP A N 1
ATOM 732 C CA . ASP A 1 96 ? 26.984 1.144 -3.779 1 98 96 ASP A CA 1
ATOM 733 C C . ASP A 1 96 ? 25.953 0.788 -4.852 1 98 96 ASP A C 1
ATOM 735 O O . ASP A 1 96 ? 25.547 1.647 -5.633 1 98 96 ASP A O 1
ATOM 739 N N . GLU A 1 97 ? 25.609 -0.412 -4.887 1 97.75 97 GLU A N 1
ATOM 740 C CA . GLU A 1 97 ? 24.562 -0.843 -5.812 1 97.75 97 GLU A CA 1
ATOM 741 C C . GLU A 1 97 ? 23.25 -0.142 -5.52 1 97.75 97 GLU A C 1
ATOM 743 O O . GLU A 1 97 ? 22.562 0.33 -6.434 1 97.75 97 GLU A O 1
ATOM 748 N N . ALA A 1 98 ? 22.969 -0.102 -4.238 1 98.44 98 ALA A N 1
ATOM 749 C CA . ALA A 1 98 ? 21.734 0.563 -3.826 1 98.44 98 ALA A CA 1
ATOM 750 C C . ALA A 1 98 ? 21.766 2.043 -4.199 1 98.44 98 ALA A C 1
ATOM 752 O O . ALA A 1 98 ? 20.781 2.584 -4.691 1 98.44 98 ALA A O 1
ATOM 753 N N . ARG A 1 99 ? 22.859 2.664 -3.947 1 98.62 99 ARG A N 1
ATOM 754 C CA . ARG A 1 99 ? 23.031 4.074 -4.293 1 98.62 99 ARG A CA 1
ATOM 755 C C . ARG A 1 99 ? 22.812 4.301 -5.785 1 98.62 99 ARG A C 1
ATOM 757 O O . ARG A 1 99 ? 22.125 5.246 -6.18 1 98.62 99 ARG A O 1
ATOM 764 N N . GLU A 1 100 ? 23.406 3.49 -6.555 1 98.31 100 GLU A N 1
ATOM 765 C CA . GLU A 1 100 ? 23.281 3.613 -8 1 98.31 100 GLU A CA 1
ATOM 766 C C . GLU A 1 100 ? 21.812 3.441 -8.43 1 98.31 100 GLU A C 1
ATOM 768 O O . GLU A 1 100 ? 21.328 4.184 -9.281 1 98.31 100 GLU A O 1
ATOM 773 N N . CYS A 1 101 ? 21.188 2.488 -7.852 1 98.69 101 CYS A N 1
ATOM 774 C CA . CYS A 1 101 ? 19.766 2.303 -8.141 1 98.69 101 CYS A CA 1
ATOM 775 C C . CYS A 1 101 ? 18.969 3.559 -7.797 1 98.69 101 CYS A C 1
ATOM 777 O O . CYS A 1 101 ? 18.219 4.066 -8.625 1 98.69 101 CYS A O 1
ATOM 779 N N . LEU A 1 102 ? 19.172 4.055 -6.598 1 98.69 102 LEU A N 1
ATOM 780 C CA . LEU A 1 102 ? 18.406 5.211 -6.137 1 98.69 102 LEU A CA 1
ATOM 781 C C . LEU A 1 102 ? 18.672 6.426 -7.02 1 98.69 102 LEU A C 1
ATOM 783 O O . LEU A 1 102 ? 17.75 7.188 -7.324 1 98.69 102 LEU A O 1
ATOM 787 N N . ARG A 1 103 ? 19.875 6.574 -7.414 1 98.44 103 ARG A N 1
ATOM 788 C CA . ARG A 1 103 ? 20.203 7.688 -8.297 1 98.44 103 ARG A CA 1
ATOM 789 C C . ARG A 1 103 ? 19.5 7.559 -9.641 1 98.44 103 ARG A C 1
ATOM 791 O O . ARG A 1 103 ? 18.984 8.547 -10.18 1 98.44 103 ARG A O 1
ATOM 798 N N . LEU A 1 104 ? 19.5 6.371 -10.117 1 98.25 104 LEU A N 1
ATOM 799 C CA . LEU A 1 104 ? 18.844 6.129 -11.398 1 98.25 104 LEU A CA 1
ATOM 800 C C . LEU A 1 104 ? 17.344 6.355 -11.289 1 98.25 104 LEU A C 1
ATOM 802 O O . LEU A 1 104 ? 16.719 6.852 -12.234 1 98.25 104 LEU A O 1
ATOM 806 N N . LEU A 1 105 ? 16.781 6.016 -10.172 1 98.62 105 LEU A N 1
ATOM 807 C CA . LEU A 1 105 ? 15.336 6.082 -9.969 1 98.62 105 LEU A CA 1
ATOM 808 C C . LEU A 1 105 ? 14.898 7.496 -9.602 1 98.62 105 LEU A C 1
ATOM 810 O O . LEU A 1 105 ? 13.727 7.844 -9.75 1 98.62 105 LEU A O 1
ATOM 814 N N . SER A 1 106 ? 15.797 8.32 -9.188 1 98.62 106 SER A N 1
ATOM 815 C CA . SER A 1 106 ? 15.523 9.672 -8.711 1 98.62 106 SER A CA 1
ATOM 816 C C . SER A 1 106 ? 14.875 10.523 -9.797 1 98.62 106 SER A C 1
ATOM 818 O O . SER A 1 106 ? 15.469 10.75 -10.852 1 98.62 106 SER A O 1
ATOM 820 N N . GLY A 1 107 ? 13.648 10.953 -9.508 1 98.38 107 GLY A N 1
ATOM 821 C CA . GLY A 1 107 ? 12.953 11.852 -10.414 1 98.38 107 GLY A CA 1
ATOM 822 C C . GLY A 1 107 ? 12.461 11.172 -11.68 1 98.38 107 GLY A C 1
ATOM 823 O O . GLY A 1 107 ? 12.055 11.836 -12.633 1 98.38 107 GLY A O 1
ATOM 824 N N . ARG A 1 108 ? 12.422 9.852 -11.688 1 97.25 108 ARG A N 1
ATOM 825 C CA . ARG A 1 108 ? 12.078 9.133 -12.914 1 97.25 108 ARG A CA 1
ATOM 826 C C . ARG A 1 108 ? 10.953 8.133 -12.664 1 97.25 108 ARG A C 1
ATOM 828 O O . ARG A 1 108 ? 10.758 7.68 -11.531 1 97.25 108 ARG A O 1
ATOM 835 N N . THR A 1 109 ? 10.25 7.961 -13.711 1 98.5 109 THR A N 1
ATOM 836 C CA . THR A 1 109 ? 9.305 6.848 -13.711 1 98.5 109 THR A CA 1
ATOM 837 C C . THR A 1 109 ? 10.023 5.531 -14 1 98.5 109 THR A C 1
ATOM 839 O O . THR A 1 109 ? 10.938 5.484 -14.82 1 98.5 109 THR A O 1
ATOM 842 N N . HIS A 1 110 ? 9.625 4.516 -13.336 1 98.81 110 HIS A N 1
ATOM 843 C CA . HIS A 1 110 ? 10.125 3.17 -13.586 1 98.81 110 HIS A CA 1
ATOM 844 C C . HIS A 1 110 ? 9.008 2.139 -13.492 1 98.81 110 HIS A C 1
ATOM 846 O O . HIS A 1 110 ? 7.883 2.471 -13.125 1 98.81 110 HIS A O 1
ATOM 852 N N . LYS A 1 111 ? 9.328 0.957 -13.93 1 98.88 111 LYS A N 1
ATOM 853 C CA . LYS A 1 111 ? 8.328 -0.105 -13.992 1 98.88 111 LYS A CA 1
ATOM 854 C C . LYS A 1 111 ? 8.688 -1.254 -13.055 1 98.88 111 LYS A C 1
ATOM 856 O O . LYS A 1 111 ? 9.867 -1.57 -12.875 1 98.88 111 LYS A O 1
ATOM 861 N N . VAL A 1 112 ? 7.723 -1.798 -12.453 1 98.94 112 VAL A N 1
ATOM 862 C CA . VAL A 1 112 ? 7.844 -3.012 -11.656 1 98.94 112 VAL A CA 1
ATOM 863 C C . VAL A 1 112 ? 6.973 -4.113 -12.25 1 98.94 112 VAL A C 1
ATOM 865 O O . VAL A 1 112 ? 5.77 -3.926 -12.445 1 98.94 112 VAL A O 1
ATOM 868 N N . PHE A 1 113 ? 7.605 -5.215 -12.586 1 98.88 113 PHE A N 1
ATOM 869 C CA . PHE A 1 113 ? 6.926 -6.398 -13.109 1 98.88 113 PHE A CA 1
ATOM 870 C C . PHE A 1 113 ? 6.941 -7.523 -12.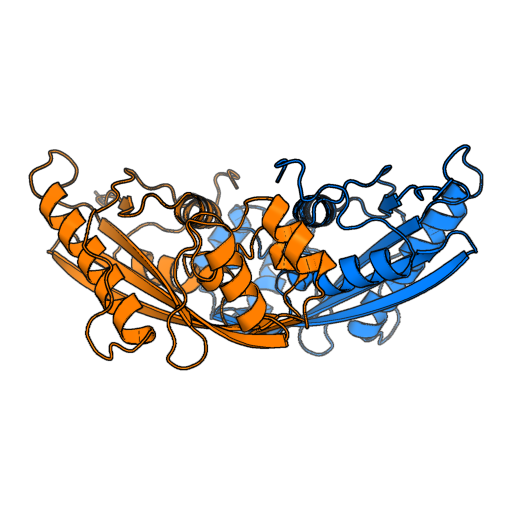086 1 98.88 113 PHE A C 1
ATOM 872 O O . PHE A 1 113 ? 7.996 -7.875 -11.555 1 98.88 113 PHE A O 1
ATOM 879 N N . THR A 1 114 ? 5.777 -8.016 -11.836 1 98.88 114 THR A N 1
ATOM 880 C CA . THR A 1 114 ? 5.723 -9.227 -11.031 1 98.88 114 THR A CA 1
ATOM 881 C C . THR A 1 114 ? 5 -10.344 -11.781 1 98.88 114 THR A C 1
ATOM 883 O O . THR A 1 114 ? 3.85 -10.172 -12.195 1 98.88 114 THR A O 1
ATOM 886 N N . GLY A 1 115 ? 5.711 -11.414 -12.039 1 98.81 115 GLY A N 1
ATOM 887 C CA . GLY A 1 115 ? 5.07 -12.633 -12.5 1 98.81 115 GLY A CA 1
ATOM 888 C C . GLY A 1 115 ? 4.527 -13.492 -11.375 1 98.81 115 GLY A C 1
ATOM 889 O O . GLY A 1 115 ? 5.152 -13.602 -10.312 1 98.81 115 GLY A O 1
ATOM 890 N N . VAL A 1 116 ? 3.357 -14.055 -11.57 1 98.94 116 VAL A N 1
ATOM 891 C CA . VAL A 1 116 ? 2.748 -14.977 -10.617 1 98.94 116 VAL A CA 1
ATOM 892 C C . VAL A 1 116 ? 2.375 -16.281 -11.336 1 98.94 116 VAL A C 1
ATOM 894 O O . VAL A 1 116 ? 1.797 -16.25 -12.422 1 98.94 116 VAL A O 1
ATOM 897 N N . CYS A 1 117 ? 2.719 -17.344 -10.727 1 98.81 117 CYS A N 1
ATOM 898 C CA . CYS A 1 117 ? 2.418 -18.656 -11.305 1 98.81 117 CYS A CA 1
ATOM 899 C C . CYS A 1 117 ? 1.755 -19.562 -10.281 1 98.81 117 CYS A C 1
ATOM 901 O O . CYS A 1 117 ? 2.15 -19.594 -9.117 1 98.81 117 CYS A O 1
ATOM 903 N N . LEU A 1 118 ? 0.783 -20.266 -10.711 1 98.81 118 LEU A N 1
ATOM 904 C CA . LEU A 1 118 ? 0.092 -21.266 -9.914 1 98.81 118 LEU A CA 1
ATOM 905 C C . LEU A 1 118 ? 0.126 -22.625 -10.609 1 98.81 118 LEU A C 1
ATOM 907 O O . LEU A 1 118 ? -0.342 -22.766 -11.742 1 98.81 118 LEU A O 1
ATOM 911 N N . VAL A 1 119 ? 0.708 -23.594 -9.977 1 98.31 119 VAL A N 1
ATOM 912 C CA . VAL A 1 119 ? 0.633 -24.953 -10.477 1 98.31 119 VAL A CA 1
ATOM 913 C C . VAL A 1 119 ? -0.539 -25.688 -9.812 1 98.31 119 VAL A C 1
ATOM 915 O O . VAL A 1 119 ? -0.655 -25.703 -8.586 1 98.31 119 VAL A O 1
ATOM 918 N N . LEU A 1 120 ? -1.339 -26.266 -10.648 1 97.12 120 LEU A N 1
ATOM 919 C CA . LEU A 1 120 ? -2.516 -27 -10.195 1 97.12 120 LEU A CA 1
ATOM 920 C C . LEU A 1 120 ? -2.156 -28.438 -9.836 1 97.12 120 LEU A C 1
ATOM 922 O O . LEU A 1 120 ? -1.065 -28.922 -10.164 1 97.12 120 LEU A O 1
ATOM 926 N N . PRO A 1 121 ? -3.076 -29.109 -9.133 1 92.81 121 PRO A N 1
ATOM 927 C CA . PRO A 1 121 ? -2.797 -30.484 -8.734 1 92.81 121 PRO A CA 1
ATOM 928 C C . PRO A 1 121 ? -2.508 -31.391 -9.922 1 92.81 121 PRO A C 1
ATOM 930 O O . PRO A 1 121 ? -1.715 -32.344 -9.805 1 92.81 121 PRO A O 1
ATOM 933 N N . ASN A 1 122 ? -3.076 -31.172 -11.047 1 92.81 122 ASN A N 1
ATOM 934 C CA . ASN A 1 122 ? -2.887 -32.031 -12.227 1 92.81 122 ASN A CA 1
ATOM 935 C C . ASN A 1 122 ? -1.604 -31.656 -12.969 1 92.81 122 ASN A C 1
ATOM 937 O O . ASN A 1 122 ? -1.313 -32.219 -14.023 1 92.81 122 ASN A O 1
ATOM 941 N N . GLY A 1 123 ? -0.907 -30.641 -12.492 1 94.5 123 GLY A N 1
ATOM 942 C CA . GLY A 1 123 ? 0.369 -30.266 -13.078 1 94.5 123 GLY A CA 1
ATOM 943 C C . GLY A 1 123 ? 0.263 -29.094 -14.031 1 94.5 123 GLY A C 1
ATOM 944 O O . GLY A 1 123 ? 1.276 -28.5 -14.422 1 94.5 123 GLY A O 1
ATOM 945 N N . ASN A 1 124 ? -0.966 -28.703 -14.383 1 97.12 124 ASN A N 1
ATOM 946 C CA . ASN A 1 124 ? -1.146 -27.531 -15.25 1 97.12 124 ASN A CA 1
ATOM 947 C C . ASN A 1 124 ? -0.687 -26.25 -14.562 1 97.12 124 ASN A C 1
ATOM 949 O O . ASN A 1 124 ? -0.819 -26.109 -13.344 1 97.12 124 ASN A O 1
ATOM 953 N N . LEU A 1 125 ? -0.125 -25.391 -15.359 1 98.31 125 LEU A N 1
ATOM 954 C CA . LEU A 1 125 ? 0.403 -24.141 -14.836 1 98.31 125 LEU A CA 1
ATOM 955 C C . LEU A 1 125 ? -0.394 -22.953 -15.367 1 98.31 125 LEU A C 1
ATOM 957 O O . LEU A 1 125 ? -0.656 -22.859 -16.578 1 98.31 125 LEU A O 1
ATOM 961 N N . ARG A 1 126 ? -0.863 -22.078 -14.453 1 98.69 126 ARG A N 1
ATOM 962 C CA . ARG A 1 126 ? -1.471 -20.781 -14.773 1 98.69 126 ARG A CA 1
ATOM 963 C C . ARG A 1 126 ? -0.543 -19.641 -14.391 1 98.69 126 ARG A C 1
ATOM 965 O O . ARG A 1 126 ? 0.146 -19.703 -13.375 1 98.69 126 ARG A O 1
ATOM 972 N N . GLN A 1 127 ? -0.542 -18.672 -15.242 1 98.69 127 GLN A N 1
ATOM 973 C CA . GLN A 1 127 ? 0.391 -17.578 -15.008 1 98.69 127 GLN A CA 1
ATOM 974 C C . GLN A 1 127 ? -0.251 -16.234 -15.336 1 98.69 127 GLN A C 1
ATOM 976 O O . GLN A 1 127 ? -1.084 -16.141 -16.234 1 98.69 127 GLN A O 1
ATOM 981 N N . THR A 1 128 ? 0.097 -15.227 -14.57 1 98.69 128 THR A N 1
ATOM 982 C CA . THR A 1 128 ? -0.221 -13.836 -14.883 1 98.69 128 THR A CA 1
ATOM 983 C C . THR A 1 128 ? 0.986 -12.938 -14.641 1 98.69 128 THR A C 1
ATOM 985 O O . THR A 1 128 ? 1.937 -13.336 -13.961 1 98.69 128 THR A O 1
ATOM 988 N N . LEU A 1 129 ? 1.057 -11.875 -15.344 1 98.88 129 LEU A N 1
ATOM 989 C CA . LEU A 1 129 ? 2.084 -10.852 -15.203 1 98.88 129 LEU A CA 1
ATOM 990 C C . LEU A 1 129 ? 1.455 -9.477 -15.008 1 98.88 129 LEU A C 1
ATOM 992 O O . LEU A 1 129 ? 0.565 -9.086 -15.766 1 98.88 129 LEU A O 1
ATOM 996 N N . VAL A 1 130 ? 1.895 -8.766 -13.953 1 98.94 130 VAL A N 1
ATOM 997 C CA . VAL A 1 130 ? 1.332 -7.457 -13.633 1 98.94 130 VAL A CA 1
ATOM 998 C C . VAL A 1 130 ? 2.42 -6.391 -13.727 1 98.94 130 VAL A C 1
ATOM 1000 O O . VAL A 1 130 ? 3.523 -6.57 -13.203 1 98.94 130 VAL A O 1
ATOM 1003 N N . GLU A 1 131 ? 2.145 -5.391 -14.43 1 98.88 131 GLU A N 1
ATOM 1004 C CA . GLU A 1 131 ? 3.031 -4.234 -14.547 1 98.88 131 GLU A CA 1
ATOM 1005 C C . GLU A 1 131 ? 2.486 -3.041 -13.773 1 98.88 131 GLU A C 1
ATOM 1007 O O . GLU A 1 131 ? 1.294 -2.736 -13.844 1 98.88 131 GLU A O 1
ATOM 1012 N N . THR A 1 132 ? 3.283 -2.406 -13 1 98.88 132 THR A N 1
ATOM 1013 C CA . THR A 1 132 ? 2.973 -1.151 -12.328 1 98.88 132 THR A CA 1
ATOM 1014 C C . THR A 1 132 ? 4.027 -0.093 -12.641 1 98.88 132 THR A C 1
ATOM 1016 O O . THR A 1 132 ? 5.223 -0.39 -12.672 1 98.88 132 THR A O 1
ATOM 1019 N N . ARG A 1 133 ? 3.598 1.099 -12.859 1 98.81 133 ARG A N 1
ATOM 1020 C CA . ARG A 1 133 ? 4.492 2.234 -13.062 1 98.81 133 ARG A CA 1
ATOM 1021 C C . ARG A 1 133 ? 4.496 3.154 -11.852 1 98.81 133 ARG A C 1
ATOM 1023 O O . ARG A 1 133 ? 3.445 3.426 -11.266 1 98.81 133 ARG A O 1
ATOM 1030 N N . LEU A 1 134 ? 5.656 3.578 -11.438 1 97.88 134 LEU A N 1
ATOM 1031 C CA . LEU A 1 134 ? 5.711 4.531 -10.336 1 97.88 134 LEU A CA 1
ATOM 1032 C C . LEU A 1 134 ? 6.816 5.559 -10.555 1 97.88 134 LEU A C 1
ATOM 1034 O O . LEU A 1 134 ? 7.785 5.289 -11.273 1 97.88 134 LEU A O 1
ATOM 1038 N N . ARG A 1 1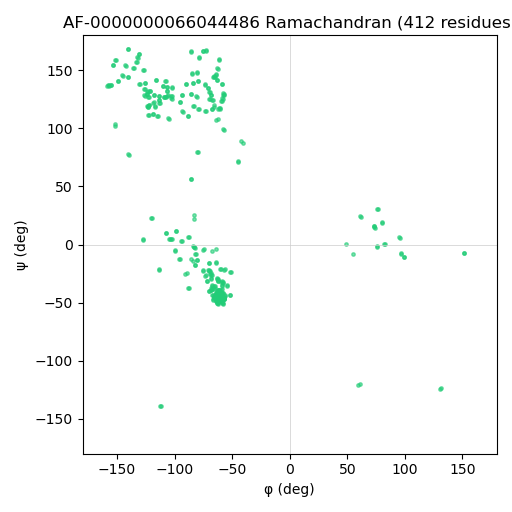35 ? 6.621 6.684 -9.984 1 98.75 135 ARG A N 1
ATOM 1039 C CA . ARG A 1 135 ? 7.578 7.781 -10.078 1 98.75 135 ARG A CA 1
ATOM 1040 C C . ARG A 1 135 ? 8.039 8.227 -8.695 1 98.75 135 ARG A C 1
ATOM 1042 O O . ARG A 1 135 ? 7.211 8.516 -7.824 1 98.75 135 ARG A O 1
ATOM 1049 N N . PHE A 1 136 ? 9.352 8.25 -8.531 1 98.81 136 PHE A N 1
ATOM 1050 C CA . PHE A 1 136 ? 9.922 8.852 -7.332 1 98.81 136 PHE A CA 1
ATOM 1051 C C . PHE A 1 136 ? 10.086 10.359 -7.512 1 98.81 136 PHE A C 1
ATOM 1053 O O . PHE A 1 136 ? 10.273 10.836 -8.633 1 98.81 136 PHE A O 1
ATOM 1060 N N . GLU A 1 137 ? 9.93 11.055 -6.438 1 98.69 137 GLU A N 1
ATOM 1061 C CA . GLU A 1 137 ? 10.391 12.438 -6.465 1 98.69 137 GLU A CA 1
ATOM 1062 C C . GLU A 1 137 ? 11.898 12.508 -6.715 1 98.69 137 GLU A C 1
ATOM 1064 O O . GLU A 1 137 ? 12.594 11.492 -6.656 1 98.69 137 GLU A O 1
ATOM 1069 N N . ARG A 1 138 ? 12.406 13.727 -7.211 1 98.69 138 ARG A N 1
ATOM 1070 C CA . ARG A 1 138 ? 13.852 13.914 -7.27 1 98.69 138 ARG A CA 1
ATOM 1071 C C . ARG A 1 138 ? 14.469 13.836 -5.875 1 98.69 138 ARG A C 1
ATOM 1073 O O . ARG A 1 138 ? 14.148 14.648 -5.004 1 98.69 138 ARG A O 1
ATOM 1080 N N . LEU A 1 139 ? 15.328 12.828 -5.703 1 98.62 139 LEU A N 1
ATOM 1081 C CA . LEU A 1 139 ? 15.898 12.578 -4.383 1 98.62 139 LEU A CA 1
ATOM 1082 C C . LEU A 1 139 ? 17.141 13.43 -4.148 1 98.62 139 LEU A C 1
ATOM 1084 O O . LEU A 1 139 ? 18.031 13.469 -4.996 1 98.62 139 LEU A O 1
ATOM 1088 N N . SER A 1 140 ? 17.141 14.086 -3.045 1 98.06 140 SER A N 1
ATOM 1089 C CA . SER A 1 140 ? 18.344 14.82 -2.646 1 98.06 140 SER A CA 1
ATOM 1090 C C . SER A 1 140 ? 19.422 13.875 -2.133 1 98.06 140 SER A C 1
ATOM 1092 O O . SER A 1 140 ? 19.156 12.703 -1.863 1 98.06 140 SER A O 1
ATOM 1094 N N . ARG A 1 141 ? 20.625 14.391 -2.016 1 97.69 141 ARG A N 1
ATOM 1095 C CA . ARG A 1 141 ? 21.703 13.617 -1.424 1 97.69 141 ARG A CA 1
ATOM 1096 C C . ARG A 1 141 ? 21.359 13.195 0.002 1 97.69 141 ARG A C 1
ATOM 1098 O O . ARG A 1 141 ? 21.688 12.086 0.422 1 97.69 141 ARG A O 1
ATOM 1105 N N . LEU A 1 142 ? 20.734 14.07 0.694 1 96.75 142 LEU A N 1
ATOM 1106 C CA . LEU A 1 142 ? 20.344 13.773 2.066 1 96.75 142 LEU A CA 1
ATOM 1107 C C . LEU A 1 142 ? 19.375 12.602 2.109 1 96.75 142 LEU A C 1
ATOM 1109 O O . LEU A 1 142 ? 19.531 11.688 2.922 1 96.75 142 LEU A O 1
ATOM 1113 N N . GLN A 1 143 ? 18.359 12.617 1.331 1 97.81 143 GLN A N 1
ATOM 1114 C CA . GLN A 1 143 ? 17.375 11.539 1.261 1 97.81 143 GLN A CA 1
ATOM 1115 C C . GLN A 1 143 ? 18.047 10.211 0.915 1 97.81 143 GLN A C 1
ATOM 1117 O O . GLN A 1 143 ? 17.781 9.188 1.548 1 97.81 143 GLN A O 1
ATOM 1122 N N . ILE A 1 144 ? 18.922 10.258 -0.112 1 98.38 144 ILE A N 1
ATOM 1123 C CA . ILE A 1 144 ? 19.594 9.047 -0.558 1 98.38 144 ILE A CA 1
ATOM 1124 C C . ILE A 1 144 ? 20.453 8.492 0.572 1 98.38 144 ILE A C 1
ATOM 1126 O O . ILE A 1 144 ? 20.375 7.301 0.898 1 98.38 144 ILE A O 1
ATOM 1130 N N . ASN A 1 145 ? 21.219 9.352 1.19 1 97.94 145 ASN A N 1
ATOM 1131 C CA . ASN A 1 145 ? 22.094 8.914 2.266 1 97.94 145 ASN A CA 1
ATOM 1132 C C . ASN A 1 145 ? 21.312 8.383 3.457 1 97.94 145 ASN A C 1
ATOM 1134 O O . ASN A 1 145 ? 21.688 7.375 4.059 1 97.94 145 ASN A O 1
ATOM 1138 N N . ALA A 1 146 ? 20.266 9.055 3.826 1 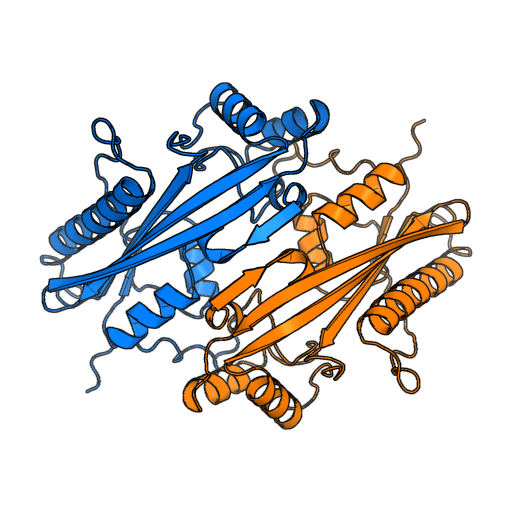97.81 146 ALA A N 1
ATOM 1139 C CA . ALA A 1 146 ? 19.422 8.602 4.93 1 97.81 146 ALA A CA 1
ATOM 1140 C C . ALA A 1 146 ? 18.844 7.219 4.637 1 97.81 146 ALA A C 1
ATOM 1142 O O . ALA A 1 146 ? 18.859 6.332 5.492 1 97.81 146 ALA A O 1
ATOM 1143 N N . TYR A 1 147 ? 18.344 7.062 3.43 1 98.44 147 TYR A N 1
ATOM 1144 C CA . TYR A 1 147 ? 17.75 5.785 3.07 1 98.44 147 TYR A CA 1
ATOM 1145 C C . TYR A 1 147 ? 18.781 4.664 3.09 1 98.44 147 TYR A C 1
ATOM 1147 O O . TYR A 1 147 ? 18.5 3.564 3.572 1 98.44 147 TYR A O 1
ATOM 1155 N N . LEU A 1 148 ? 19.938 4.941 2.541 1 98.19 148 LEU A N 1
ATOM 1156 C CA . LEU A 1 148 ? 21 3.941 2.533 1 98.19 148 LEU A CA 1
ATOM 1157 C C . LEU A 1 148 ? 21.359 3.508 3.953 1 98.19 148 LEU A C 1
ATOM 1159 O O . LEU A 1 148 ? 21.578 2.322 4.203 1 98.19 148 LEU A O 1
ATOM 1163 N N . SER A 1 149 ? 21.281 4.426 4.863 1 97.25 149 SER A N 1
ATOM 1164 C CA . SER A 1 149 ? 21.656 4.137 6.246 1 97.25 149 SER A CA 1
ATOM 1165 C C . SER A 1 149 ? 20.625 3.219 6.91 1 97.25 149 SER A C 1
ATOM 1167 O O . SER A 1 149 ? 20.938 2.572 7.918 1 97.25 149 SER A O 1
ATOM 1169 N N . SER A 1 150 ? 19.438 3.184 6.402 1 97.19 150 SER A N 1
ATOM 1170 C CA . SER A 1 150 ? 18.375 2.377 6.992 1 97.19 150 SER A CA 1
ATOM 1171 C C . SER A 1 150 ? 18.609 0.89 6.75 1 97.19 150 SER A C 1
ATOM 1173 O O . SER A 1 150 ? 18.078 0.047 7.48 1 97.19 150 SER A O 1
ATOM 1175 N N . GLY A 1 151 ? 19.234 0.572 5.625 1 97 151 GLY A N 1
ATOM 1176 C CA . GLY A 1 151 ? 19.438 -0.818 5.246 1 97 151 GLY A CA 1
ATOM 1177 C C . GLY A 1 151 ? 18.219 -1.43 4.57 1 97 151 GLY A C 1
ATOM 1178 O O . GLY A 1 151 ? 18.266 -2.58 4.125 1 97 151 GLY A O 1
ATOM 1179 N N . GLU A 1 152 ? 17.188 -0.733 4.383 1 96.69 152 GLU A N 1
ATOM 1180 C CA . GLU A 1 152 ? 15.953 -1.258 3.811 1 96.69 152 GLU A CA 1
ATOM 1181 C C . GLU A 1 152 ? 16.156 -1.715 2.369 1 96.69 152 GLU A C 1
ATOM 1183 O O . GLU A 1 152 ? 15.336 -2.455 1.822 1 96.69 152 GLU A O 1
ATOM 1188 N N . TRP A 1 153 ? 17.266 -1.307 1.736 1 97.38 153 TRP A N 1
ATOM 1189 C CA . TRP A 1 153 ? 17.547 -1.589 0.334 1 97.38 153 TRP A CA 1
ATOM 1190 C C . TRP A 1 153 ? 18.109 -3 0.165 1 97.38 153 TRP A C 1
ATOM 1192 O O . TRP A 1 153 ? 18.109 -3.543 -0.942 1 97.38 153 TRP A O 1
ATOM 1202 N N . ARG A 1 154 ? 18.484 -3.58 1.26 1 96.81 154 ARG A N 1
ATOM 1203 C CA . ARG A 1 154 ? 19.203 -4.844 1.179 1 96.81 154 ARG A CA 1
ATOM 1204 C C . ARG A 1 154 ? 18.312 -5.957 0.642 1 96.81 154 ARG A C 1
ATOM 1206 O O . ARG A 1 154 ? 17.219 -6.195 1.173 1 96.81 154 ARG A O 1
ATOM 1213 N N . GLY A 1 155 ? 18.812 -6.555 -0.406 1 94.81 155 GLY A N 1
ATOM 1214 C CA . GLY A 1 155 ? 18.125 -7.703 -0.969 1 94.81 155 GLY A CA 1
ATOM 1215 C C . GLY A 1 155 ? 16.859 -7.336 -1.71 1 94.81 155 GLY A C 1
ATOM 1216 O O . GLY A 1 155 ? 16.031 -8.203 -2.006 1 94.81 155 GLY A O 1
ATOM 1217 N N . LYS A 1 156 ? 16.703 -6.07 -2.035 1 96.12 156 LYS A N 1
ATOM 1218 C CA . LYS A 1 156 ? 15.477 -5.621 -2.707 1 96.12 156 LYS A CA 1
ATOM 1219 C C . LYS A 1 156 ? 15.766 -5.234 -4.156 1 96.12 156 LYS A C 1
ATOM 1221 O O . LYS A 1 156 ? 16.781 -4.594 -4.445 1 96.12 156 LYS A O 1
ATOM 1226 N N . ALA A 1 157 ? 14.82 -5.715 -5.012 1 95.94 157 ALA A N 1
ATOM 1227 C CA . ALA A 1 157 ? 14.906 -5.289 -6.406 1 95.94 157 ALA A CA 1
ATOM 1228 C C . ALA A 1 157 ? 14.844 -3.768 -6.516 1 95.94 157 ALA A C 1
ATOM 1230 O O . ALA A 1 157 ? 13.977 -3.129 -5.918 1 95.94 157 ALA A O 1
ATOM 1231 N N . GLY A 1 158 ? 15.797 -3.184 -7.227 1 97.56 158 GLY A N 1
ATOM 1232 C CA . GLY A 1 158 ? 15.836 -1.738 -7.391 1 97.56 158 GLY A CA 1
ATOM 1233 C C . GLY A 1 158 ? 16.328 -1.007 -6.16 1 97.56 158 GLY A C 1
ATOM 1234 O O . GLY A 1 158 ? 16.406 0.223 -6.152 1 97.56 158 GLY A O 1
ATOM 1235 N N . GLY A 1 159 ? 16.625 -1.759 -5.098 1 97.88 159 GLY A N 1
ATOM 1236 C CA . GLY A 1 159 ? 17.188 -1.184 -3.893 1 97.88 159 GLY A CA 1
ATOM 1237 C C . GLY A 1 159 ? 16.188 -0.434 -3.047 1 97.88 159 GLY A C 1
ATOM 1238 O O . GLY A 1 159 ? 16.516 0.56 -2.4 1 97.88 159 GLY A O 1
ATOM 1239 N N . TYR A 1 160 ? 14.969 -0.834 -3.08 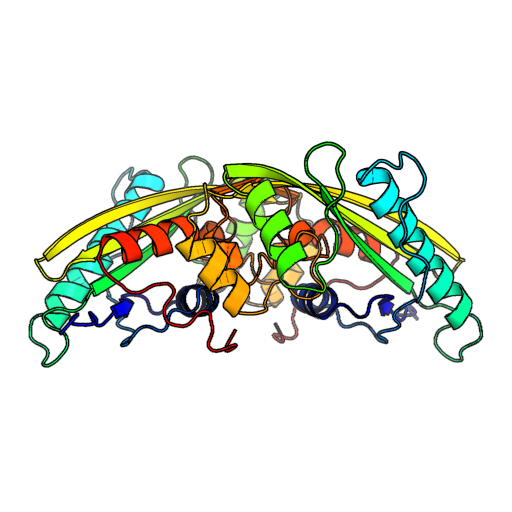1 98.5 160 TYR A N 1
ATOM 1240 C CA . TYR A 1 160 ? 14.016 -0.125 -2.229 1 98.5 160 TYR A CA 1
ATOM 1241 C C . TYR A 1 160 ? 12.844 -1.022 -1.857 1 98.5 160 TYR A C 1
ATOM 1243 O O . TYR A 1 160 ? 12.586 -2.027 -2.523 1 98.5 160 TYR A O 1
ATOM 1251 N N . ALA A 1 161 ? 12.219 -0.728 -0.749 1 97.75 161 ALA A N 1
ATOM 1252 C CA . ALA A 1 161 ? 10.961 -1.317 -0.288 1 97.75 161 ALA A CA 1
ATOM 1253 C C . ALA A 1 161 ? 9.875 -0.256 -0.154 1 97.75 161 ALA A C 1
ATOM 1255 O O . ALA A 1 161 ? 9.922 0.585 0.746 1 97.75 161 ALA A O 1
ATOM 1256 N N . ILE A 1 162 ? 8.867 -0.362 -1.022 1 98.38 162 ILE A N 1
ATOM 1257 C CA . ILE A 1 162 ? 7.852 0.685 -1.068 1 98.38 162 ILE A CA 1
ATOM 1258 C C . ILE A 1 162 ? 7.027 0.662 0.216 1 98.38 162 ILE A C 1
ATOM 1260 O O . ILE A 1 162 ? 6.496 1.69 0.638 1 98.38 162 ILE A O 1
ATOM 1264 N N . GLN A 1 163 ? 6.883 -0.514 0.85 1 96.94 163 GLN A N 1
ATOM 1265 C CA . GLN A 1 163 ? 6.074 -0.663 2.055 1 96.94 163 GLN A CA 1
ATOM 1266 C C . GLN A 1 163 ? 6.789 -0.087 3.273 1 96.94 163 GLN A C 1
ATOM 1268 O O . GLN A 1 163 ? 6.23 -0.059 4.371 1 96.94 163 GLN A O 1
ATOM 1273 N N . GLY A 1 164 ? 8.016 0.361 3.164 1 97.12 164 GLY A N 1
ATOM 1274 C CA . GLY A 1 164 ? 8.805 1.013 4.199 1 97.12 164 GLY A CA 1
ATOM 1275 C C . GLY A 1 164 ? 9.062 2.48 3.918 1 97.12 164 GLY A C 1
ATOM 1276 O O . GLY A 1 164 ? 8.164 3.199 3.473 1 97.12 164 GLY A O 1
ATOM 1277 N N . LEU A 1 165 ? 10.312 2.898 4.207 1 98.25 165 LEU A N 1
ATOM 1278 C CA . LEU A 1 165 ? 10.703 4.305 4.129 1 98.25 165 LEU A CA 1
ATOM 1279 C C . LEU A 1 165 ? 10.562 4.824 2.701 1 98.25 165 LEU A C 1
ATOM 1281 O O . LEU A 1 165 ? 10.188 5.984 2.494 1 98.25 165 LEU A O 1
ATOM 1285 N N . ALA A 1 166 ? 10.75 3.982 1.723 1 98.56 166 ALA A N 1
ATOM 1286 C CA . ALA A 1 166 ? 10.734 4.41 0.327 1 98.56 166 ALA A CA 1
ATOM 1287 C C . ALA A 1 166 ? 9.32 4.793 -0.11 1 98.56 166 ALA A C 1
ATOM 1289 O O . ALA A 1 166 ? 9.141 5.43 -1.151 1 98.56 166 ALA A O 1
ATOM 1290 N N . GLY A 1 167 ? 8.32 4.367 0.708 1 98.44 167 GLY A N 1
ATOM 1291 C CA . GLY A 1 167 ? 6.965 4.832 0.459 1 98.44 167 GLY A CA 1
ATOM 1292 C C . GLY A 1 167 ? 6.84 6.344 0.464 1 98.44 167 GLY A C 1
ATOM 1293 O O . GLY A 1 167 ? 5.934 6.902 -0.156 1 98.44 167 GLY A O 1
ATOM 1294 N N . SER A 1 168 ? 7.746 7.02 1.073 1 98.5 168 SER A N 1
ATOM 1295 C CA . SER A 1 168 ? 7.738 8.477 1.188 1 98.5 168 SER A CA 1
ATOM 1296 C C . SER A 1 168 ? 8.289 9.133 -0.073 1 98.5 168 SER A C 1
ATOM 1298 O O . SER A 1 168 ? 8.195 10.344 -0.24 1 98.5 168 SER A O 1
ATOM 1300 N N . PHE A 1 169 ? 8.836 8.336 -0.995 1 98.75 169 PHE A N 1
ATOM 1301 C CA . PHE A 1 169 ? 9.453 8.898 -2.191 1 98.75 169 PHE A CA 1
ATOM 1302 C C . PHE A 1 169 ? 8.477 8.898 -3.357 1 98.75 169 PHE A C 1
ATOM 1304 O O . PHE A 1 169 ? 8.727 9.531 -4.383 1 98.75 169 PHE A O 1
ATOM 1311 N N . VAL A 1 170 ? 7.355 8.211 -3.258 1 98.75 170 VAL A N 1
ATOM 1312 C CA . VAL A 1 170 ? 6.504 7.902 -4.402 1 98.75 170 VAL A CA 1
ATOM 1313 C C . VAL A 1 170 ? 5.578 9.086 -4.691 1 98.75 170 VAL A C 1
ATOM 1315 O O . VAL A 1 170 ? 4.703 9.406 -3.883 1 98.75 170 VAL A O 1
ATOM 1318 N N . VAL A 1 171 ? 5.715 9.625 -5.852 1 98.25 171 VAL A N 1
ATOM 1319 C CA . VAL A 1 171 ? 4.906 10.766 -6.285 1 98.25 171 VAL A CA 1
ATOM 1320 C C . VAL A 1 171 ? 3.613 10.266 -6.926 1 98.25 171 VAL A C 1
ATOM 1322 O O . VAL A 1 171 ? 2.557 10.883 -6.773 1 98.25 171 VAL A O 1
ATOM 1325 N N . LYS A 1 172 ? 3.781 9.219 -7.617 1 98.56 172 LYS A N 1
ATOM 1326 C CA . LYS A 1 172 ? 2.633 8.688 -8.344 1 98.56 172 LYS A CA 1
ATOM 1327 C C . LYS A 1 172 ? 2.816 7.199 -8.641 1 98.56 172 LYS A C 1
ATOM 1329 O O . LYS A 1 172 ? 3.904 6.77 -9.031 1 98.56 172 LYS A O 1
ATOM 1334 N N . LEU A 1 173 ? 1.787 6.496 -8.453 1 98.81 173 LEU A N 1
ATOM 1335 C CA . LEU A 1 173 ? 1.711 5.082 -8.797 1 98.81 173 LEU A CA 1
ATOM 1336 C C . LEU A 1 173 ? 0.548 4.812 -9.75 1 98.81 173 LEU A C 1
ATOM 1338 O O . LEU A 1 173 ? -0.546 5.352 -9.562 1 98.81 173 LEU A O 1
ATOM 1342 N N . VAL A 1 174 ? 0.745 4.102 -10.812 1 98.94 174 VAL A N 1
ATOM 1343 C CA . VAL A 1 174 ? -0.296 3.66 -11.734 1 98.94 174 VAL A CA 1
ATOM 1344 C C . VAL A 1 174 ? -0.268 2.137 -11.859 1 98.94 174 VAL A C 1
ATOM 1346 O O . VAL A 1 174 ? 0.661 1.572 -12.438 1 98.94 174 VAL A O 1
ATOM 1349 N N . GLY A 1 175 ? -1.243 1.468 -11.367 1 98.81 175 GLY A N 1
ATOM 1350 C CA . GLY A 1 175 ? -1.322 0.016 -11.383 1 98.81 175 GLY A CA 1
ATOM 1351 C C . GLY A 1 175 ? -1.667 -0.574 -10.023 1 98.81 175 GLY A C 1
ATOM 1352 O O . GLY A 1 175 ? -2.678 -0.21 -9.422 1 98.81 175 GLY A O 1
ATOM 1353 N N . SER A 1 176 ? -0.781 -1.446 -9.594 1 98.88 176 SER A N 1
ATOM 1354 C CA . SER A 1 176 ? -1.043 -2.211 -8.383 1 98.88 176 SER A CA 1
ATOM 1355 C C . SER A 1 176 ? 0.054 -1.995 -7.344 1 98.88 176 SER A C 1
ATOM 1357 O O . SER A 1 176 ? 1.214 -2.344 -7.578 1 98.88 176 SER A O 1
ATOM 1359 N N . TYR A 1 177 ? -0.347 -1.471 -6.164 1 98.94 177 TYR A N 1
ATOM 1360 C CA . TYR A 1 177 ? 0.594 -1.285 -5.066 1 98.94 177 TYR A CA 1
ATOM 1361 C C . TYR A 1 177 ? 1.16 -2.621 -4.602 1 98.94 177 TYR A C 1
ATOM 1363 O O . TYR A 1 177 ? 2.369 -2.754 -4.402 1 98.94 177 TYR A O 1
ATOM 1371 N N . THR A 1 178 ? 0.343 -3.645 -4.457 1 98.88 178 THR A N 1
ATOM 1372 C CA . THR A 1 178 ? 0.78 -4.941 -3.957 1 98.88 178 THR A CA 1
ATOM 1373 C C . THR A 1 178 ? 1.685 -5.637 -4.969 1 98.88 178 THR A C 1
ATOM 1375 O O . THR A 1 178 ? 2.539 -6.445 -4.598 1 98.88 178 THR A O 1
ATOM 1378 N N . ASN A 1 179 ? 1.52 -5.289 -6.242 1 98.88 179 ASN A N 1
ATOM 1379 C CA . ASN A 1 179 ? 2.469 -5.746 -7.25 1 98.88 179 ASN A CA 1
ATOM 1380 C C . ASN A 1 179 ? 3.881 -5.25 -6.957 1 98.88 179 ASN A C 1
ATOM 1382 O O . ASN A 1 179 ? 4.848 -6.008 -7.074 1 98.88 179 ASN A O 1
ATOM 1386 N N . VAL A 1 180 ? 3.971 -4.004 -6.582 1 98.88 180 VAL A N 1
ATOM 1387 C CA . VAL A 1 180 ? 5.27 -3.402 -6.297 1 98.88 180 VAL A CA 1
ATOM 1388 C C . VAL A 1 180 ? 5.867 -4.031 -5.039 1 98.88 180 VAL A C 1
ATOM 1390 O O . VAL A 1 180 ? 7.074 -4.266 -4.969 1 98.88 180 VAL A O 1
ATOM 1393 N N . VAL A 1 181 ? 4.992 -4.312 -4.062 1 98.69 181 VAL A N 1
ATOM 1394 C CA . VAL A 1 181 ? 5.457 -4.945 -2.834 1 98.69 181 VAL A CA 1
ATOM 1395 C C . VAL A 1 181 ? 5.996 -6.34 -3.143 1 98.69 181 VAL A C 1
ATOM 1397 O O . VAL A 1 181 ? 7.004 -6.762 -2.572 1 98.69 181 VAL A O 1
ATOM 1400 N N . GLY A 1 182 ? 5.23 -7.047 -4.043 1 98.25 182 GLY A N 1
ATOM 1401 C CA . GLY A 1 182 ? 5.84 -8.312 -4.422 1 98.25 182 GLY A CA 1
ATOM 1402 C C . GLY A 1 182 ? 4.82 -9.375 -4.797 1 98.25 182 GLY A C 1
ATOM 1403 O O . GLY A 1 182 ? 5.188 -10.453 -5.27 1 98.25 182 GLY A O 1
ATOM 1404 N N . LEU A 1 183 ? 3.6 -9.117 -4.605 1 98.81 183 LEU A N 1
ATOM 1405 C CA . LEU A 1 183 ? 2.543 -10.07 -4.945 1 98.81 183 LEU A CA 1
ATOM 1406 C C . LEU A 1 183 ? 1.249 -9.336 -5.289 1 98.81 183 LEU A C 1
ATOM 1408 O O . LEU A 1 183 ? 0.528 -8.891 -4.398 1 98.81 183 LEU A O 1
ATOM 1412 N N . PRO A 1 184 ? 0.911 -9.234 -6.602 1 98.88 184 PRO A N 1
ATOM 1413 C CA . PRO A 1 184 ? -0.354 -8.586 -6.965 1 98.88 184 PRO A CA 1
ATOM 1414 C C . PRO A 1 184 ? -1.573 -9.344 -6.438 1 98.88 184 PRO A C 1
ATOM 1416 O O . PRO A 1 184 ? -1.932 -10.391 -6.973 1 98.88 184 PRO A O 1
ATOM 1419 N N . LEU A 1 185 ? -2.184 -8.781 -5.441 1 98.81 185 LEU A N 1
ATOM 1420 C CA . LEU A 1 185 ? -3.172 -9.492 -4.641 1 98.81 185 LEU A CA 1
ATOM 1421 C C . LEU A 1 185 ? -4.41 -9.82 -5.469 1 98.81 185 LEU A C 1
ATOM 1423 O O . LEU A 1 185 ? -4.934 -10.938 -5.395 1 98.81 185 LEU A O 1
ATOM 1427 N N . GLN A 1 186 ? -4.934 -8.844 -6.211 1 98.75 186 GLN A N 1
ATOM 1428 C CA . GLN A 1 186 ? -6.156 -9.086 -6.969 1 98.75 186 GLN A CA 1
ATOM 1429 C C . GLN A 1 186 ? -5.988 -10.258 -7.93 1 98.75 186 GLN A C 1
ATOM 1431 O O . GLN A 1 186 ? -6.816 -11.172 -7.957 1 98.75 186 GLN A O 1
ATOM 1436 N N . GLU A 1 187 ? -4.859 -10.281 -8.664 1 98.75 187 GLU A N 1
ATOM 1437 C CA . GLU A 1 187 ? -4.582 -11.352 -9.617 1 98.75 187 GLU A CA 1
ATOM 1438 C C . GLU A 1 187 ? -4.293 -12.664 -8.906 1 98.75 187 GLU A C 1
ATOM 1440 O O . GLU A 1 187 ? -4.707 -13.734 -9.375 1 98.75 187 GLU A O 1
ATOM 1445 N N . THR A 1 188 ? -3.572 -12.609 -7.816 1 98.81 188 THR A N 1
ATOM 1446 C CA . THR A 1 188 ? -3.225 -13.812 -7.07 1 98.81 188 THR A CA 1
ATOM 1447 C C . THR A 1 188 ? -4.477 -14.484 -6.516 1 98.81 188 THR A C 1
ATOM 1449 O O . THR A 1 188 ? -4.652 -15.695 -6.656 1 98.81 188 THR A O 1
ATOM 1452 N N . VAL A 1 189 ? -5.32 -13.68 -5.879 1 98.44 189 VAL A N 1
ATOM 1453 C CA . VAL A 1 189 ? -6.57 -14.195 -5.336 1 98.44 189 VAL A CA 1
ATOM 1454 C C . VAL A 1 189 ? -7.418 -14.797 -6.457 1 98.44 189 VAL A C 1
ATOM 1456 O O . VAL A 1 189 ? -8.008 -15.867 -6.297 1 98.44 189 VAL A O 1
ATOM 1459 N N . GLY A 1 190 ? -7.457 -14.133 -7.602 1 97.81 190 GLY A N 1
ATOM 1460 C CA . GLY A 1 190 ? -8.164 -14.664 -8.758 1 97.81 190 GLY A CA 1
ATOM 1461 C C . GLY A 1 190 ? -7.621 -16 -9.219 1 97.81 190 GLY A C 1
ATOM 1462 O O . GLY A 1 190 ? -8.391 -16.922 -9.484 1 97.81 190 GLY A O 1
ATOM 1463 N N . LEU A 1 191 ? -6.301 -16.141 -9.344 1 98.25 191 LEU A N 1
ATOM 1464 C CA . LEU A 1 191 ? -5.656 -17.375 -9.758 1 98.25 191 LEU A CA 1
ATOM 1465 C C . LEU A 1 191 ? -5.992 -18.516 -8.797 1 98.25 191 LEU A C 1
ATOM 1467 O O . LEU A 1 191 ? -6.305 -19.625 -9.234 1 98.25 191 LEU A O 1
ATOM 1471 N N . LEU A 1 192 ? -5.898 -18.219 -7.543 1 98.06 192 LEU A N 1
ATOM 1472 C CA . LEU A 1 192 ? -6.156 -19.234 -6.523 1 98.06 192 LEU A CA 1
ATOM 1473 C C . LEU A 1 192 ? -7.613 -19.672 -6.555 1 98.06 192 LEU A C 1
ATOM 1475 O O . LEU A 1 192 ? -7.906 -20.875 -6.477 1 98.06 192 LEU A O 1
ATOM 1479 N N . ALA A 1 193 ? -8.508 -18.703 -6.652 1 96.62 193 ALA A N 1
ATOM 1480 C CA . ALA A 1 193 ? -9.93 -19.016 -6.746 1 96.62 193 ALA A CA 1
ATOM 1481 C C . ALA A 1 193 ? -10.211 -19.906 -7.961 1 96.62 193 ALA A C 1
ATOM 1483 O O . ALA A 1 193 ? -10.914 -20.906 -7.855 1 96.62 193 ALA A O 1
ATOM 1484 N N . ASP A 1 194 ? -9.656 -19.562 -9.086 1 95.44 194 ASP A N 1
ATOM 1485 C CA . ASP A 1 194 ? -9.828 -20.328 -10.312 1 95.44 194 ASP A CA 1
ATOM 1486 C C . ASP A 1 194 ? -9.258 -21.734 -10.172 1 95.44 194 ASP A C 1
ATOM 1488 O O . ASP A 1 194 ? -9.711 -22.672 -10.836 1 95.44 194 ASP A O 1
ATOM 1492 N N . GLY A 1 195 ? -8.258 -21.812 -9.336 1 95.31 195 GLY A N 1
ATOM 1493 C CA . GLY A 1 195 ? -7.625 -23.094 -9.102 1 95.31 195 GLY A CA 1
ATOM 1494 C C . GLY A 1 195 ? -8.336 -23.938 -8.055 1 95.31 195 GLY A C 1
ATOM 1495 O O . GLY A 1 195 ? -7.914 -25.047 -7.746 1 95.31 195 GLY A O 1
ATOM 1496 N N . GLY A 1 196 ? -9.391 -23.391 -7.492 1 94.44 196 GLY A N 1
ATOM 1497 C CA . GLY A 1 196 ? -10.211 -24.141 -6.566 1 94.44 196 GLY A CA 1
ATOM 1498 C C . GLY A 1 196 ? -9.836 -23.922 -5.113 1 94.44 196 GLY A C 1
ATOM 1499 O O . GLY A 1 196 ? -10.328 -24.625 -4.227 1 94.44 196 GLY A O 1
ATOM 1500 N N . TYR A 1 197 ? -8.969 -23.062 -4.824 1 96.44 197 TYR A N 1
ATOM 1501 C CA . TYR A 1 197 ? -8.617 -22.734 -3.445 1 96.44 197 TYR A CA 1
ATOM 1502 C C . TYR A 1 197 ? -9.711 -21.906 -2.785 1 96.44 197 TYR A C 1
ATOM 1504 O O . TYR A 1 197 ? -10.273 -21 -3.408 1 96.44 197 TYR A O 1
ATOM 1512 N N . PRO A 1 198 ? -10.062 -22.156 -1.571 1 95.5 198 PRO A N 1
ATOM 1513 C CA . PRO A 1 198 ? -11.117 -21.406 -0.876 1 95.5 198 PRO A CA 1
ATOM 1514 C C . PRO A 1 198 ? -10.625 -20.078 -0.327 1 95.5 198 PRO A C 1
ATOM 1516 O O . PRO A 1 198 ? -10.484 -19.906 0.888 1 95.5 198 PRO A O 1
ATOM 1519 N N . VAL A 1 199 ? -10.508 -19.047 -1.153 1 96 199 VAL A N 1
ATOM 1520 C CA . VAL A 1 199 ? -9.805 -17.812 -0.854 1 96 199 VAL A CA 1
ATOM 1521 C C . VAL A 1 199 ? -10.57 -17.016 0.196 1 96 199 VAL A C 1
ATOM 1523 O O . VAL A 1 199 ? -9.992 -16.203 0.93 1 96 199 VAL A O 1
ATOM 1526 N N . TYR A 1 200 ? -11.891 -17.203 0.388 1 95.31 200 TYR A N 1
ATOM 1527 C CA . TYR A 1 200 ? -12.664 -16.359 1.288 1 95.31 200 TYR A CA 1
ATOM 1528 C C . TYR A 1 200 ? -12.969 -17.078 2.592 1 95.31 200 TYR A C 1
ATOM 1530 O O . TYR A 1 200 ? -13.641 -16.547 3.473 1 95.31 200 TYR A O 1
ATOM 1538 N N . ALA A 1 201 ? -12.43 -18.25 2.75 1 92.81 201 ALA A N 1
ATOM 1539 C CA . ALA A 1 201 ? -12.812 -19.141 3.844 1 92.81 201 ALA A CA 1
ATOM 1540 C C . ALA A 1 201 ? -12.469 -18.516 5.195 1 92.81 201 ALA A C 1
ATOM 1542 O O . ALA A 1 201 ? -13.195 -18.719 6.176 1 92.81 201 ALA A O 1
ATOM 1543 N N . ASN A 1 202 ? -11.43 -17.688 5.215 1 93.5 202 ASN A N 1
ATOM 1544 C CA . ASN A 1 202 ? -10.961 -17.188 6.504 1 93.5 202 ASN A CA 1
ATOM 1545 C C . ASN A 1 202 ? -11.312 -15.719 6.695 1 93.5 202 ASN A C 1
ATOM 1547 O O . ASN A 1 202 ? -10.812 -15.078 7.617 1 93.5 202 ASN A O 1
ATOM 1551 N N . TRP A 1 203 ? -12.125 -15.086 5.875 1 95.25 203 TRP A N 1
ATOM 1552 C CA . TRP A 1 203 ? -12.391 -13.656 5.941 1 95.25 203 TRP A CA 1
ATOM 1553 C C . TRP A 1 203 ? -13.273 -13.32 7.141 1 95.25 203 TRP A C 1
ATOM 1555 O O . TRP A 1 203 ? -13.211 -12.203 7.668 1 95.25 203 TRP A O 1
ATOM 1565 N N . GLY A 1 204 ? -14.086 -14.242 7.613 1 89.56 204 GLY A N 1
ATOM 1566 C CA . GLY A 1 204 ? -14.961 -13.984 8.75 1 89.56 204 GLY A CA 1
ATOM 1567 C C . GLY A 1 204 ? -14.281 -14.227 10.086 1 89.56 204 GLY A C 1
ATOM 1568 O O . GLY A 1 204 ? -14.867 -13.953 11.141 1 89.56 204 GLY A O 1
ATOM 1569 N N . THR A 1 205 ? -13.164 -14.828 10.133 1 78.88 205 THR A N 1
ATOM 1570 C CA . THR A 1 205 ? -12.539 -15.234 11.391 1 78.88 205 THR A CA 1
ATOM 1571 C C . THR A 1 205 ? -11.781 -14.07 12.016 1 78.88 205 THR A C 1
ATOM 1573 O O . THR A 1 205 ? -11.336 -14.156 13.164 1 78.88 205 THR A O 1
ATOM 1576 N N . GLY A 1 206 ? -12.039 -12.781 11.727 1 62.38 206 GLY A N 1
ATOM 1577 C CA . GLY A 1 206 ? -11.5 -11.578 12.344 1 62.38 206 GLY A CA 1
ATOM 1578 C C . GLY A 1 206 ? -9.984 -11.531 12.344 1 62.38 206 GLY A C 1
ATOM 1579 O O . GLY A 1 206 ? -9.383 -10.688 13.016 1 62.38 206 GLY A O 1
ATOM 1580 N N . LYS A 1 207 ? -9.391 -12.461 12.008 1 51.28 207 LYS A N 1
ATOM 1581 C CA . LYS A 1 207 ? -7.938 -12.539 12.164 1 51.28 207 LYS A CA 1
ATOM 1582 C C . LYS A 1 207 ? -7.234 -11.484 11.312 1 51.28 207 LYS A C 1
ATOM 1584 O O . LYS A 1 207 ? -6.004 -11.414 11.289 1 51.28 207 LYS A O 1
ATOM 1589 N N . VAL A 1 208 ? -8.094 -10.844 10.602 1 44.5 208 VAL A N 1
ATOM 1590 C CA . VAL A 1 208 ? -7.25 -9.836 9.961 1 44.5 208 VAL A CA 1
ATOM 1591 C C . VAL A 1 208 ? -7.094 -8.633 10.883 1 44.5 208 VAL A C 1
ATOM 1593 O O . VAL A 1 208 ? -8.07 -8.156 11.469 1 44.5 208 VAL A O 1
ATOM 1596 N N . MET B 1 1 ? 20.594 25.75 19.641 1 32.28 1 MET B N 1
ATOM 1597 C CA . MET B 1 1 ? 20.094 24.422 20.031 1 32.28 1 MET B CA 1
ATOM 1598 C C . MET B 1 1 ? 18.984 23.969 19.094 1 32.28 1 MET B C 1
ATOM 1600 O O . MET B 1 1 ? 18 24.672 18.891 1 32.28 1 MET B O 1
ATOM 1604 N N . ASN B 1 2 ? 19.109 23.391 17.953 1 42.66 2 ASN B N 1
ATOM 1605 C CA . ASN B 1 2 ? 18.109 23.125 16.922 1 42.66 2 ASN B CA 1
ATOM 1606 C C . ASN B 1 2 ? 16.828 22.578 17.516 1 42.66 2 ASN B C 1
ATOM 1608 O O . ASN B 1 2 ? 16.797 21.453 18.047 1 42.66 2 ASN B O 1
ATOM 1612 N N . VAL B 1 3 ? 16.016 23.344 18.203 1 50.34 3 VAL B N 1
ATOM 1613 C CA . VAL B 1 3 ? 14.82 23.047 18.984 1 50.34 3 VAL B CA 1
ATOM 1614 C C . VAL B 1 3 ? 13.969 22.016 18.25 1 50.34 3 VAL B C 1
ATOM 1616 O O . VAL B 1 3 ? 13.562 22.25 17.094 1 50.34 3 VAL B O 1
ATOM 1619 N N . GLN B 1 4 ? 14.242 20.781 18.469 1 66 4 GLN B N 1
ATOM 1620 C CA . GLN B 1 4 ? 13.445 19.719 17.859 1 66 4 GLN B CA 1
ATOM 1621 C C . GLN B 1 4 ? 11.969 19.859 18.219 1 66 4 GLN B C 1
ATOM 1623 O O . GLN B 1 4 ? 11.602 19.812 19.391 1 66 4 GLN B O 1
ATOM 1628 N N . HIS B 1 5 ? 11.211 20.453 17.281 1 85.19 5 HIS B N 1
ATOM 1629 C CA . HIS B 1 5 ? 9.781 20.641 17.5 1 85.19 5 HIS B CA 1
ATOM 1630 C C . HIS B 1 5 ? 9.086 19.312 17.781 1 85.19 5 HIS B C 1
ATOM 1632 O O . HIS B 1 5 ? 9.391 18.312 17.141 1 85.19 5 HIS B O 1
ATOM 1638 N N . LYS B 1 6 ? 8.305 19.359 18.922 1 95.06 6 LYS B N 1
ATOM 1639 C CA . LYS B 1 6 ? 7.426 18.219 19.172 1 95.06 6 LYS B CA 1
ATOM 1640 C C . LYS B 1 6 ? 6.367 18.094 18.078 1 95.06 6 LYS B C 1
ATOM 1642 O O . LYS B 1 6 ? 5.961 19.094 17.484 1 95.06 6 LYS B O 1
ATOM 1647 N N . LEU B 1 7 ? 6.016 16.906 17.781 1 97.81 7 LEU B N 1
ATOM 1648 C CA . LEU B 1 7 ? 4.984 16.625 16.797 1 97.81 7 LEU B CA 1
ATOM 1649 C C . LEU B 1 7 ? 3.756 16.016 17.438 1 97.81 7 LEU B C 1
ATOM 1651 O O . LEU B 1 7 ? 3.863 15.016 18.172 1 97.81 7 LEU B O 1
ATOM 1655 N N . VAL B 1 8 ? 2.654 16.672 17.25 1 98.12 8 VAL B N 1
ATOM 1656 C CA . VAL B 1 8 ? 1.371 16.141 17.719 1 98.12 8 VAL B CA 1
ATOM 1657 C C . VAL B 1 8 ? 0.546 15.68 16.516 1 98.12 8 VAL B C 1
ATOM 1659 O O . VAL B 1 8 ? 0.409 16.406 15.531 1 98.12 8 VAL B O 1
ATOM 1662 N N . LEU B 1 9 ? 0.08 14.453 16.547 1 98.56 9 LEU B N 1
ATOM 1663 C CA . LEU B 1 9 ? -0.858 13.969 15.539 1 98.56 9 LEU B CA 1
ATOM 1664 C C . LEU B 1 9 ? -2.299 14.156 16 1 98.56 9 LEU B C 1
ATOM 1666 O O . LEU B 1 9 ? -2.734 13.516 16.969 1 98.56 9 LEU B O 1
ATOM 1670 N N . ALA B 1 10 ? -3.008 15.023 15.297 1 98.19 10 ALA B N 1
ATOM 1671 C CA . ALA B 1 10 ? -4.406 15.297 15.625 1 98.19 10 ALA B CA 1
ATOM 1672 C C . ALA B 1 10 ? -5.332 14.281 14.961 1 98.19 10 ALA B C 1
ATOM 1674 O O . ALA B 1 10 ? -6.234 14.656 14.211 1 98.19 10 ALA B O 1
ATOM 1675 N N . SER B 1 11 ? -5.148 13.031 15.195 1 96.5 11 SER B N 1
ATOM 1676 C CA . SER B 1 11 ? -5.914 11.914 14.656 1 96.5 11 SER B CA 1
ATOM 1677 C C . SER B 1 11 ? -5.832 10.695 15.57 1 96.5 11 SER B C 1
ATOM 1679 O O . SER B 1 11 ? -4.777 10.406 16.141 1 96.5 11 SER B O 1
ATOM 1681 N N . GLY B 1 12 ? -6.922 10.086 15.75 1 92.81 12 GLY B N 1
ATOM 1682 C CA . GLY B 1 12 ? -6.941 8.82 16.469 1 92.81 12 GLY B CA 1
ATOM 1683 C C . GLY B 1 12 ? -6.859 7.613 15.555 1 92.81 12 GLY B C 1
ATOM 1684 O O . GLY B 1 12 ? -6.984 6.473 16 1 92.81 12 GLY B O 1
ATOM 1685 N N . SER B 1 13 ? -6.73 7.793 14.273 1 94.06 13 SER B N 1
ATOM 1686 C CA . SER B 1 13 ? -6.703 6.707 13.297 1 94.06 13 SER B CA 1
ATOM 1687 C C . SER B 1 13 ? -5.465 5.836 13.477 1 94.06 13 SER B C 1
ATOM 1689 O O . SER B 1 13 ? -4.34 6.312 13.328 1 94.06 13 SER B O 1
ATOM 1691 N N . PRO B 1 14 ? -5.645 4.562 13.75 1 96 14 PRO B N 1
ATOM 1692 C CA . PRO B 1 14 ? -4.48 3.674 13.844 1 96 14 PRO B CA 1
ATOM 1693 C C . PRO B 1 14 ? -3.672 3.631 12.547 1 96 14 PRO B C 1
ATOM 1695 O O . PRO B 1 14 ? -2.443 3.512 12.586 1 96 14 PRO B O 1
ATOM 1698 N N . ARG B 1 15 ? -4.312 3.77 11.453 1 97.25 15 ARG B N 1
ATOM 1699 C CA . ARG B 1 15 ? -3.637 3.707 10.164 1 97.25 15 ARG B CA 1
ATOM 1700 C C . ARG B 1 15 ? -2.725 4.914 9.961 1 97.25 15 ARG B C 1
ATOM 1702 O O . ARG B 1 15 ? -1.64 4.789 9.391 1 97.25 15 ARG B O 1
ATOM 1709 N N . ARG B 1 16 ? -3.156 6.043 10.383 1 98.19 16 ARG B N 1
ATOM 1710 C CA . ARG B 1 16 ? -2.32 7.23 10.25 1 98.19 16 ARG B CA 1
ATOM 1711 C C . ARG B 1 16 ? -1.088 7.141 11.141 1 98.19 16 ARG B C 1
ATOM 1713 O O . ARG B 1 16 ? 0.007 7.539 10.734 1 98.19 16 ARG B O 1
ATOM 1720 N N . ILE B 1 17 ? -1.27 6.547 12.273 1 98.06 17 ILE B N 1
ATOM 1721 C CA . ILE B 1 17 ? -0.146 6.312 13.172 1 98.06 17 ILE B CA 1
ATOM 1722 C C . ILE B 1 17 ? 0.832 5.328 12.531 1 98.06 17 ILE B C 1
ATOM 1724 O O . ILE B 1 17 ? 2.043 5.559 12.531 1 98.06 17 ILE B O 1
ATOM 1728 N N . GLU B 1 18 ? 0.345 4.254 11.984 1 97.94 18 GLU B N 1
ATOM 1729 C CA . GLU B 1 18 ? 1.16 3.238 11.328 1 97.94 18 GLU B CA 1
ATOM 1730 C C . GLU B 1 18 ? 1.936 3.826 10.156 1 97.94 18 GLU B C 1
ATOM 1732 O O . GLU B 1 18 ? 3.115 3.521 9.969 1 97.94 18 GLU B O 1
ATOM 1737 N N . LEU B 1 19 ? 1.261 4.66 9.383 1 98.5 19 LEU B N 1
ATOM 1738 C CA . LEU B 1 19 ? 1.898 5.262 8.219 1 98.5 19 LEU B CA 1
ATOM 1739 C C . LEU B 1 19 ? 3.006 6.223 8.641 1 98.5 19 LEU B C 1
ATOM 1741 O O . LEU B 1 19 ? 4.07 6.258 8.016 1 98.5 19 LEU B O 1
ATOM 1745 N N . LEU B 1 20 ? 2.748 7.043 9.648 1 98.38 20 LEU B N 1
ATOM 1746 C CA . LEU B 1 20 ? 3.826 7.875 10.172 1 98.38 20 LEU B CA 1
ATOM 1747 C C . LEU B 1 20 ? 5.008 7.02 10.617 1 98.38 20 LEU B C 1
ATOM 1749 O O . LEU B 1 20 ? 6.156 7.328 10.297 1 98.38 20 LEU B O 1
ATOM 1753 N N . GLY B 1 21 ? 4.66 5.941 11.344 1 97.56 21 GLY B N 1
ATOM 1754 C CA . GLY B 1 21 ? 5.703 5.012 11.742 1 97.56 21 GLY B CA 1
ATOM 1755 C C . GLY B 1 21 ? 6.473 4.43 10.57 1 97.56 21 GLY B C 1
ATOM 1756 O O . GLY B 1 21 ? 7.695 4.285 10.633 1 97.56 21 GLY B O 1
ATOM 1757 N N . GLN B 1 22 ? 5.77 4.086 9.539 1 97.62 22 GLN B N 1
ATOM 1758 C CA . GLN B 1 22 ? 6.395 3.594 8.32 1 97.62 22 GLN B CA 1
ATOM 1759 C C . GLN B 1 22 ? 7.445 4.574 7.805 1 97.62 22 GLN B C 1
ATOM 1761 O O . GLN B 1 22 ? 8.484 4.164 7.281 1 97.62 22 GLN B O 1
ATOM 1766 N N . ALA B 1 23 ? 7.203 5.84 7.965 1 97.81 23 ALA B N 1
ATOM 1767 C CA . ALA B 1 23 ? 8.102 6.883 7.492 1 97.81 23 ALA B CA 1
ATOM 1768 C C . ALA B 1 23 ? 9.164 7.207 8.539 1 97.81 23 ALA B C 1
ATOM 1770 O O . ALA B 1 23 ? 9.898 8.195 8.414 1 97.81 23 ALA B O 1
ATOM 1771 N N . GLY B 1 24 ? 9.195 6.422 9.641 1 96.94 24 GLY B N 1
ATOM 1772 C CA . GLY B 1 24 ? 10.195 6.633 10.68 1 96.94 24 GLY B CA 1
ATOM 1773 C C . GLY B 1 24 ? 9.836 7.766 11.625 1 96.94 24 GLY B C 1
ATOM 1774 O O . GLY B 1 24 ? 10.719 8.344 12.266 1 96.94 24 GLY B O 1
ATOM 1775 N N . ILE B 1 25 ? 8.609 8.133 11.656 1 97.44 25 ILE B N 1
ATOM 1776 C CA . ILE B 1 25 ? 8.18 9.281 12.445 1 97.44 25 ILE B CA 1
ATOM 1777 C C . ILE B 1 25 ? 7.281 8.82 13.586 1 97.44 25 ILE B C 1
ATOM 1779 O O . ILE B 1 25 ? 6.289 8.125 13.359 1 97.44 25 ILE B O 1
ATOM 1783 N N . GLU B 1 26 ? 7.625 9.141 14.742 1 96.44 26 GLU B N 1
ATOM 1784 C CA . GLU B 1 26 ? 6.816 8.875 15.93 1 96.44 26 GLU B CA 1
ATOM 1785 C C . GLU B 1 26 ? 6.34 10.172 16.578 1 96.44 26 GLU B C 1
ATOM 1787 O O . GLU B 1 26 ? 7.145 10.93 17.125 1 96.44 26 GLU B O 1
ATOM 1792 N N . PRO B 1 27 ? 5.094 10.422 16.5 1 97.38 27 PRO B N 1
ATOM 1793 C CA . PRO B 1 27 ? 4.613 11.641 17.156 1 97.38 27 PRO B CA 1
ATOM 1794 C C . PRO B 1 27 ? 4.836 11.625 18.672 1 97.38 27 PRO B C 1
ATOM 1796 O O . PRO B 1 27 ? 4.84 10.555 19.281 1 97.38 27 PRO B O 1
ATOM 1799 N N . ASP B 1 28 ? 4.996 12.789 19.219 1 96.94 28 ASP B N 1
ATOM 1800 C CA . ASP B 1 28 ? 5.168 12.914 20.656 1 96.94 28 ASP B CA 1
ATOM 1801 C C . ASP B 1 28 ? 3.844 12.719 21.391 1 96.94 28 ASP B C 1
ATOM 1803 O O . ASP B 1 28 ? 3.826 12.344 22.562 1 96.94 28 ASP B O 1
ATOM 1807 N N . ARG B 1 29 ? 2.777 12.945 20.609 1 96.44 29 ARG B N 1
ATOM 1808 C CA . ARG B 1 29 ? 1.452 12.844 21.219 1 96.44 29 ARG B CA 1
ATOM 1809 C C . ARG B 1 29 ? 0.385 12.602 20.156 1 96.44 29 ARG B C 1
ATOM 1811 O O . ARG B 1 29 ? 0.43 13.203 19.078 1 96.44 29 ARG B O 1
ATOM 1818 N N . ILE B 1 30 ? -0.5 11.711 20.453 1 97.62 30 ILE B N 1
ATOM 1819 C CA . ILE B 1 30 ? -1.731 11.516 19.703 1 97.62 30 ILE B CA 1
ATOM 1820 C C . ILE B 1 30 ? -2.869 12.297 20.359 1 97.62 30 ILE B C 1
ATOM 1822 O O . ILE B 1 30 ? -3.166 12.102 21.531 1 97.62 30 ILE B O 1
ATOM 1826 N N . HIS B 1 31 ? -3.48 13.18 19.578 1 96 31 HIS B N 1
ATOM 1827 C CA . HIS B 1 31 ? -4.488 14.078 20.141 1 96 31 HIS B CA 1
ATOM 1828 C C . HIS B 1 31 ? -5.66 14.25 19.172 1 96 31 HIS B C 1
ATOM 1830 O O . HIS B 1 31 ? -5.793 15.289 18.531 1 96 31 HIS B O 1
ATOM 1836 N N . PRO B 1 32 ? -6.5 13.203 19.172 1 94.94 32 PRO B N 1
ATOM 1837 C CA . PRO B 1 32 ? -7.645 13.336 18.266 1 94.94 32 PRO B CA 1
ATOM 1838 C C . PRO B 1 32 ? -8.508 14.562 18.594 1 94.94 32 PRO B C 1
ATOM 1840 O O . PRO B 1 32 ? -8.695 14.898 19.75 1 94.94 32 PRO B O 1
ATOM 1843 N N . ALA B 1 33 ? -8.93 15.242 17.531 1 90.56 33 ALA B N 1
ATOM 1844 C CA . ALA B 1 33 ? -9.805 16.391 17.688 1 90.56 33 ALA B CA 1
ATOM 1845 C C . ALA B 1 33 ? -11.242 16.047 17.328 1 90.56 33 ALA B C 1
ATOM 1847 O O . ALA B 1 33 ? -11.516 15.523 16.25 1 90.56 33 ALA B O 1
ATOM 1848 N N . ASP B 1 34 ? -12.141 16.344 18.203 1 89 34 ASP B N 1
ATOM 1849 C CA . ASP B 1 34 ? -13.555 16.094 17.969 1 89 34 ASP B CA 1
ATOM 1850 C C . ASP B 1 34 ? -14.211 17.297 17.266 1 89 34 ASP B C 1
ATOM 1852 O O . ASP B 1 34 ? -14.305 18.375 17.844 1 89 34 ASP B O 1
ATOM 1856 N N . ILE B 1 35 ? -14.539 17.078 16.094 1 95.06 35 ILE B N 1
ATOM 1857 C CA . ILE B 1 35 ? -15.211 18.125 15.352 1 95.06 35 ILE B CA 1
ATOM 1858 C C . ILE B 1 35 ? -16.469 17.578 14.672 1 95.06 35 ILE B C 1
ATOM 1860 O O . ILE B 1 35 ? -16.656 16.359 14.625 1 95.06 35 ILE B O 1
ATOM 1864 N N . ASP B 1 36 ? -17.359 18.469 14.234 1 95.19 36 ASP B N 1
ATOM 1865 C CA . ASP B 1 36 ? -18.484 18.078 13.391 1 95.19 36 ASP B CA 1
ATOM 1866 C C . ASP B 1 36 ? -18.031 17.75 11.969 1 95.19 36 ASP B C 1
ATOM 1868 O O . ASP B 1 36 ? -17.531 18.625 11.258 1 95.19 36 ASP B O 1
ATOM 1872 N N . GLU B 1 37 ? -18.172 16.531 11.578 1 95.06 37 GLU B N 1
ATOM 1873 C CA . GLU B 1 37 ? -17.656 16.094 10.289 1 95.06 37 GLU B CA 1
ATOM 1874 C C . GLU B 1 37 ? -18.75 16.062 9.227 1 95.06 37 GLU B C 1
ATOM 1876 O O . GLU B 1 37 ? -18.531 15.594 8.109 1 95.06 37 GLU B O 1
ATOM 1881 N N . THR B 1 38 ? -19.938 16.641 9.516 1 95.31 38 THR B N 1
ATOM 1882 C CA . THR B 1 38 ? -21.062 16.625 8.586 1 95.31 38 THR B CA 1
ATOM 1883 C C . THR B 1 38 ? -20.766 17.484 7.363 1 95.31 38 THR B C 1
ATOM 1885 O O . THR B 1 38 ? -20.359 18.641 7.5 1 95.31 38 THR B O 1
ATOM 1888 N N . PRO B 1 39 ? -20.969 16.891 6.207 1 96 39 PRO B N 1
ATOM 1889 C CA . PRO B 1 39 ? -20.766 17.719 5.012 1 96 39 PRO B CA 1
ATOM 1890 C C . PRO B 1 39 ? -21.75 18.891 4.938 1 96 39 PRO B C 1
ATOM 1892 O O . PRO B 1 39 ? -22.922 18.75 5.305 1 96 39 PRO B O 1
ATOM 1895 N N . GLN B 1 40 ? -21.281 20.047 4.477 1 95.75 40 GLN B N 1
ATOM 1896 C CA . GLN B 1 40 ? -22.156 21.188 4.211 1 95.75 40 GLN B CA 1
ATOM 1897 C C . GLN B 1 40 ? -23 20.953 2.963 1 95.75 40 GLN B C 1
ATOM 1899 O O . GLN B 1 40 ? -22.734 20.031 2.193 1 95.75 40 GLN B O 1
ATOM 1904 N N . ARG B 1 41 ? -24 21.812 2.816 1 94.56 41 ARG B N 1
ATOM 1905 C CA . ARG B 1 41 ? -24.875 21.672 1.659 1 94.56 41 ARG B CA 1
ATOM 1906 C C . ARG B 1 41 ? -24.094 21.781 0.358 1 94.56 41 ARG B C 1
ATOM 1908 O O . ARG B 1 41 ? -23.375 22.766 0.143 1 94.56 41 ARG B O 1
ATOM 1915 N N . ALA B 1 42 ? -24.188 20.766 -0.486 1 94.38 42 ALA B N 1
ATOM 1916 C CA . ALA B 1 42 ? -23.578 20.703 -1.811 1 94.38 42 ALA B CA 1
ATOM 1917 C C . ALA B 1 42 ? -22.047 20.797 -1.717 1 94.38 42 ALA B C 1
ATOM 1919 O O . ALA B 1 42 ? -21.391 21.234 -2.66 1 94.38 42 ALA B O 1
ATOM 1920 N N . GLU B 1 43 ? -21.547 20.406 -0.553 1 97.25 43 GLU B N 1
ATOM 1921 C CA . GLU B 1 43 ? -20.094 20.453 -0.406 1 97.25 43 GLU B CA 1
ATOM 1922 C C . GLU B 1 43 ? -19.422 19.375 -1.256 1 97.25 43 GLU B C 1
ATOM 1924 O O . GLU B 1 43 ? -19.812 18.203 -1.216 1 97.25 43 GLU B O 1
ATOM 1929 N N . HIS B 1 44 ? -18.5 19.797 -2.098 1 98.19 44 HIS B N 1
ATOM 1930 C CA . HIS B 1 44 ? -17.734 18.844 -2.904 1 98.19 44 HIS B CA 1
ATOM 1931 C C . HIS B 1 44 ? -16.844 17.969 -2.033 1 98.19 44 HIS B C 1
ATOM 1933 O O . HIS B 1 44 ? -16.281 18.438 -1.038 1 98.19 44 HIS B O 1
ATOM 1939 N N . PRO B 1 45 ? -16.672 16.688 -2.424 1 98.56 45 PRO B N 1
ATOM 1940 C CA . PRO B 1 45 ? -15.812 15.789 -1.641 1 98.56 45 PRO B CA 1
ATOM 1941 C C . PRO B 1 45 ? -14.43 16.375 -1.38 1 98.56 45 PRO B C 1
ATOM 1943 O O . PRO B 1 45 ? -13.922 16.281 -0.261 1 98.56 45 PRO B O 1
ATOM 1946 N N . ARG B 1 46 ? -13.852 16.938 -2.324 1 98.38 46 ARG B N 1
ATOM 1947 C CA . ARG B 1 46 ? -12.539 17.562 -2.207 1 98.38 46 ARG B CA 1
ATOM 1948 C C . ARG B 1 46 ? -12.555 18.656 -1.147 1 98.38 46 ARG B C 1
ATOM 1950 O O . ARG B 1 46 ? -11.641 18.75 -0.324 1 98.38 46 ARG B O 1
ATOM 1957 N N . SER B 1 47 ? -13.562 19.5 -1.196 1 98.62 47 SER B N 1
ATOM 1958 C CA . SER B 1 47 ? -13.703 20.594 -0.251 1 98.62 47 SER B CA 1
ATOM 1959 C C . SER B 1 47 ? -13.93 20.094 1.167 1 98.62 47 SER B C 1
ATOM 1961 O O . SER B 1 47 ? -13.422 20.672 2.131 1 98.62 47 SER B O 1
ATOM 1963 N N . LEU B 1 48 ? -14.672 19.047 1.261 1 98.69 48 LEU B N 1
ATOM 1964 C CA . LEU B 1 48 ? -14.945 18.469 2.566 1 98.69 48 LEU B CA 1
ATOM 1965 C C . LEU B 1 48 ? -13.664 17.969 3.217 1 98.69 48 LEU B C 1
ATOM 1967 O O . LEU B 1 48 ? -13.383 18.297 4.371 1 98.69 48 LEU B O 1
ATOM 1971 N N . ALA B 1 49 ? -12.898 17.188 2.477 1 98.69 49 ALA B N 1
ATOM 1972 C CA . ALA B 1 49 ? -11.633 16.672 2.996 1 98.69 49 ALA B CA 1
ATOM 1973 C C . ALA B 1 49 ? -10.719 17.812 3.449 1 98.69 49 ALA B C 1
ATOM 1975 O O . ALA B 1 49 ? -10.086 17.719 4.504 1 98.69 49 ALA B O 1
ATOM 1976 N N . ARG B 1 50 ? -10.648 18.812 2.654 1 98.69 50 ARG B N 1
ATOM 1977 C CA . ARG B 1 50 ? -9.828 19.984 2.959 1 98.69 50 ARG B CA 1
ATOM 1978 C C . ARG B 1 50 ? -10.312 20.672 4.234 1 98.69 50 ARG B C 1
ATOM 1980 O O . ARG B 1 50 ? -9.508 20.969 5.121 1 98.69 50 ARG B O 1
ATOM 1987 N N . ARG B 1 51 ? -11.57 20.938 4.289 1 98.69 51 ARG B N 1
ATOM 1988 C CA . ARG B 1 51 ? -12.141 21.641 5.43 1 98.69 51 ARG B CA 1
ATOM 1989 C C . ARG B 1 51 ? -11.953 20.844 6.719 1 98.69 51 ARG B C 1
ATOM 1991 O O . ARG B 1 51 ? -11.508 21.391 7.73 1 98.69 51 ARG B O 1
ATOM 1998 N N . LEU B 1 52 ? -12.273 19.609 6.664 1 98.38 52 LEU B N 1
ATOM 1999 C CA . LEU B 1 52 ? -12.219 18.781 7.867 1 98.38 52 LEU B CA 1
ATOM 2000 C C . LEU B 1 52 ? -10.789 18.641 8.375 1 98.38 52 LEU B C 1
ATOM 2002 O O . LEU B 1 52 ? -10.547 18.703 9.586 1 98.38 52 LEU B O 1
ATOM 2006 N N . SER B 1 53 ? -9.836 18.406 7.504 1 98.62 53 SER B N 1
ATOM 2007 C CA . SER B 1 53 ? -8.445 18.328 7.941 1 98.62 53 SER B CA 1
ATOM 2008 C C . SER B 1 53 ? -8 19.641 8.594 1 98.62 53 SER B C 1
ATOM 2010 O O . SER B 1 53 ? -7.312 19.625 9.617 1 98.62 53 SER B O 1
ATOM 2012 N N . ARG B 1 54 ? -8.359 20.75 8 1 98.56 54 ARG B N 1
ATOM 2013 C CA . ARG B 1 54 ? -8.031 22.062 8.539 1 98.56 54 ARG B CA 1
ATOM 2014 C C . ARG B 1 54 ? -8.664 22.266 9.914 1 98.56 54 ARG B C 1
ATOM 2016 O O . ARG B 1 54 ? -7.988 22.688 10.852 1 98.56 54 ARG B O 1
ATOM 2023 N N . ASP B 1 55 ? -9.938 21.953 9.984 1 98.44 55 ASP B N 1
ATOM 2024 C CA . ASP B 1 55 ? -10.664 22.156 11.234 1 98.44 55 ASP B CA 1
ATOM 2025 C C . ASP B 1 55 ? -10.102 21.297 12.352 1 98.44 55 ASP B C 1
ATOM 2027 O O . ASP B 1 55 ? -9.961 21.75 13.492 1 98.44 55 ASP B O 1
ATOM 2031 N N . LYS B 1 56 ? -9.766 20.078 12.047 1 98.38 56 LYS B N 1
ATOM 2032 C CA . LYS B 1 56 ? -9.141 19.188 13.031 1 98.38 56 LYS B CA 1
ATOM 2033 C C . LYS B 1 56 ? -7.812 19.75 13.516 1 98.38 56 LYS B C 1
ATOM 2035 O O . LYS B 1 56 ? -7.535 19.75 14.719 1 98.38 56 LYS B O 1
ATOM 2040 N N . ALA B 1 57 ? -7.008 20.219 12.648 1 98.31 57 ALA B N 1
ATOM 2041 C CA . ALA B 1 57 ? -5.699 20.781 12.984 1 98.31 57 ALA B CA 1
ATOM 2042 C C . ALA B 1 57 ? -5.84 22.016 13.883 1 98.31 57 ALA B C 1
ATOM 2044 O O . ALA B 1 57 ? -5.156 22.125 14.898 1 98.31 57 ALA B O 1
ATOM 2045 N N . ARG B 1 58 ? -6.688 22.906 13.523 1 97.25 58 ARG B N 1
ATOM 2046 C CA . ARG B 1 58 ? -6.887 24.141 14.273 1 97.25 58 ARG B CA 1
ATOM 2047 C C . ARG B 1 58 ? -7.41 23.859 15.68 1 97.25 58 ARG B C 1
ATOM 2049 O O . ARG B 1 58 ? -6.93 24.438 16.656 1 97.25 58 ARG B O 1
ATOM 2056 N N . LYS B 1 59 ? -8.398 23 15.688 1 97.06 59 LYS B N 1
ATOM 2057 C CA . LYS B 1 59 ? -8.969 22.656 16.984 1 97.06 59 LYS B CA 1
ATOM 2058 C C . LYS B 1 59 ? -7.914 22.062 17.906 1 97.06 59 LYS B C 1
ATOM 2060 O O . LYS B 1 59 ? -7.809 22.453 19.078 1 97.06 59 LYS B O 1
ATOM 2065 N N . ALA B 1 60 ? -7.176 21.094 17.422 1 96.81 60 ALA B N 1
ATOM 2066 C CA . ALA B 1 60 ? -6.117 20.484 18.203 1 96.81 60 ALA B CA 1
ATOM 2067 C C . ALA B 1 60 ? -5.086 21.516 18.641 1 96.81 60 ALA B C 1
ATOM 2069 O O . ALA B 1 60 ? -4.656 21.531 19.797 1 96.81 60 ALA B O 1
ATOM 2070 N N . HIS B 1 61 ? -4.656 22.391 17.75 1 96.5 61 HIS B N 1
ATOM 2071 C CA . HIS B 1 61 ? -3.693 23.438 18.047 1 96.5 61 HIS B CA 1
ATOM 2072 C C . HIS B 1 61 ? -4.188 24.328 19.188 1 96.5 61 HIS B C 1
ATOM 2074 O O . HIS B 1 61 ? -3.439 24.625 20.125 1 96.5 61 HIS B O 1
ATOM 2080 N N . GLU B 1 62 ? -5.422 24.734 19.094 1 94.69 62 GLU B N 1
ATOM 2081 C CA . GLU B 1 62 ? -6.027 25.578 20.125 1 94.69 62 GLU B CA 1
ATOM 2082 C C . GLU B 1 62 ? -6 24.891 21.484 1 94.69 62 GLU B C 1
ATOM 2084 O O . GLU B 1 62 ? -5.684 25.516 22.5 1 94.69 62 GLU B O 1
ATOM 2089 N N . GLN B 1 63 ? -6.301 23.641 21.469 1 93.62 63 GLN B N 1
ATOM 2090 C CA . GLN B 1 63 ? -6.355 22.891 22.719 1 93.62 63 GLN B CA 1
ATOM 2091 C C . GLN B 1 63 ? -4.965 22.734 23.328 1 93.62 63 GLN B C 1
ATOM 2093 O O . GLN B 1 63 ? -4.828 22.641 24.547 1 93.62 63 GLN B O 1
ATOM 2098 N N . LEU B 1 64 ? -3.965 22.797 22.531 1 93.31 64 LEU B N 1
ATOM 2099 C CA . LEU B 1 64 ? -2.6 22.547 22.984 1 93.31 64 LEU B CA 1
ATOM 2100 C C . LEU B 1 64 ? -1.937 23.844 23.438 1 93.31 64 LEU B C 1
ATOM 2102 O O . LEU B 1 64 ? -0.904 23.812 24.125 1 93.31 64 LEU B O 1
ATOM 2106 N N . GLN B 1 65 ? -2.279 25.094 23.016 1 89.44 65 GLN B N 1
ATOM 2107 C CA . GLN B 1 65 ? -1.685 26.391 23.359 1 89.44 65 GLN B CA 1
ATOM 2108 C C . GLN B 1 65 ? -1.574 26.562 24.875 1 89.44 65 GLN B C 1
ATOM 2110 O O . GLN B 1 65 ? -0.617 27.156 25.359 1 89.44 65 GLN B O 1
ATOM 2115 N N . GLY B 1 66 ? -2.359 25.875 25.641 1 80.94 66 GLY B N 1
ATOM 2116 C CA . GLY B 1 66 ? -2.328 26.031 27.078 1 80.94 66 GLY B CA 1
ATOM 2117 C C . GLY B 1 66 ? -1.612 24.906 27.781 1 80.94 66 GLY B C 1
ATOM 2118 O O . GLY B 1 66 ? -1.455 24.922 29.016 1 80.94 66 GLY B O 1
ATOM 2119 N N . GLU B 1 67 ? -1.064 24.047 27.016 1 87.12 67 GLU B N 1
ATOM 2120 C CA . GLU B 1 67 ? -0.473 22.875 27.625 1 87.12 67 GLU B CA 1
ATOM 2121 C C . GLU B 1 67 ? 1.048 22.984 27.688 1 87.12 67 GLU B C 1
ATOM 2123 O O . GLU B 1 67 ? 1.696 23.266 26.672 1 87.12 67 GLU B O 1
ATOM 2128 N N . ALA B 1 68 ? 1.544 22.797 28.922 1 85 68 ALA B N 1
ATOM 2129 C CA . ALA B 1 68 ? 2.986 22.875 29.141 1 85 68 ALA B CA 1
ATOM 2130 C C . ALA B 1 68 ? 3.725 21.859 28.281 1 85 68 ALA B C 1
ATOM 2132 O O . ALA B 1 68 ? 3.34 20.688 28.219 1 85 68 ALA B O 1
ATOM 2133 N N . GLY B 1 69 ? 4.719 22.312 27.469 1 88.12 69 GLY B N 1
ATOM 2134 C CA . GLY B 1 69 ? 5.582 21.438 26.688 1 88.12 69 GLY B CA 1
ATOM 2135 C C . GLY B 1 69 ? 5.113 21.266 25.25 1 88.12 69 GLY B C 1
ATOM 2136 O O . GLY B 1 69 ? 5.828 20.703 24.422 1 88.12 69 GLY B O 1
ATOM 2137 N N . PHE B 1 70 ? 3.869 21.812 24.953 1 90.62 70 PHE B N 1
ATOM 2138 C CA . PHE B 1 70 ? 3.361 21.562 23.609 1 90.62 70 PHE B CA 1
ATOM 2139 C C . PHE B 1 70 ? 2.953 22.859 22.938 1 90.62 70 PHE B C 1
ATOM 2141 O O . PHE B 1 70 ? 2.434 22.859 21.828 1 90.62 70 PHE B O 1
ATOM 2148 N N . SER B 1 71 ? 3.16 24.062 23.547 1 83.88 71 SER B N 1
ATOM 2149 C CA . SER B 1 71 ? 2.809 25.375 22.984 1 83.88 71 SER B CA 1
ATOM 2150 C C . SER B 1 71 ? 3.531 25.625 21.672 1 83.88 71 SER B C 1
ATOM 2152 O O . SER B 1 71 ? 2.982 26.25 20.766 1 83.88 71 SER B O 1
ATOM 2154 N N . GLY B 1 72 ? 4.578 25.047 21.297 1 89 72 GLY B N 1
ATOM 2155 C CA . GLY B 1 72 ? 5.332 25.234 20.062 1 89 72 GLY B CA 1
ATOM 2156 C C . GLY B 1 72 ? 5.434 23.969 19.234 1 89 72 GLY B C 1
ATOM 2157 O O . GLY B 1 72 ? 6.27 23.875 18.344 1 89 72 GLY B O 1
ATOM 2158 N N . ALA B 1 73 ? 4.445 23.156 19.547 1 95.5 73 ALA B N 1
ATOM 2159 C CA . ALA B 1 73 ? 4.492 21.875 18.844 1 95.5 73 ALA B CA 1
ATOM 2160 C C . ALA B 1 73 ? 3.93 22 17.422 1 95.5 73 ALA B C 1
ATOM 2162 O O . ALA B 1 73 ? 3.074 22.859 17.172 1 95.5 73 ALA B O 1
ATOM 2163 N N . LEU B 1 74 ? 4.461 21.219 16.516 1 97.69 74 LEU B N 1
ATOM 2164 C CA . LEU B 1 74 ? 3.809 21 15.227 1 97.69 74 LEU B CA 1
ATOM 2165 C C . LEU B 1 74 ? 2.557 20.141 15.391 1 97.69 74 LEU B C 1
ATOM 2167 O O . LEU B 1 74 ? 2.557 19.172 16.156 1 97.69 74 LEU B O 1
ATOM 2171 N N . VAL B 1 75 ? 1.496 20.578 14.742 1 98.25 75 VAL B N 1
ATOM 2172 C CA . VAL B 1 75 ? 0.261 19.797 14.805 1 98.25 75 VAL B CA 1
ATOM 2173 C C . VAL B 1 75 ? -0.107 19.297 13.406 1 98.25 75 VAL B C 1
ATOM 2175 O O . VAL B 1 75 ? -0.318 20.094 12.492 1 98.25 75 VAL B O 1
ATOM 2178 N N . LEU B 1 76 ? -0.154 17.969 13.258 1 98.75 76 LEU B N 1
ATOM 2179 C CA . LEU B 1 76 ? -0.501 17.328 12 1 98.75 76 LEU B CA 1
ATOM 2180 C C . LEU B 1 76 ? -1.901 16.719 12.062 1 98.75 76 LEU B C 1
ATOM 2182 O O . LEU B 1 76 ? -2.232 16.016 13.016 1 98.75 76 LEU B O 1
ATOM 2186 N N . ALA B 1 77 ? -2.711 17.047 11.117 1 98.81 77 ALA B N 1
ATOM 2187 C CA . ALA B 1 77 ? -4.055 16.484 11 1 98.81 77 ALA B CA 1
ATOM 2188 C C . ALA B 1 77 ? -4.34 16.016 9.578 1 98.81 77 ALA B C 1
ATOM 2190 O O . ALA B 1 77 ? -3.689 16.469 8.633 1 98.81 77 ALA B O 1
ATOM 2191 N N . ALA B 1 78 ? -5.277 15.109 9.477 1 98.56 78 ALA B N 1
ATOM 2192 C CA . ALA B 1 78 ? -5.711 14.633 8.164 1 98.56 78 ALA B CA 1
ATOM 2193 C C . ALA B 1 78 ? -7.172 14.188 8.203 1 98.56 78 ALA B C 1
ATOM 2195 O O . ALA B 1 78 ? -7.723 13.938 9.273 1 98.56 78 ALA B O 1
ATOM 2196 N N . ASP B 1 79 ? -7.773 14.164 7.078 1 98.31 79 ASP B N 1
ATOM 2197 C CA . ASP B 1 79 ? -9.117 13.633 6.875 1 98.31 79 ASP B CA 1
ATOM 2198 C C . ASP B 1 79 ? -9.273 13.039 5.477 1 98.31 79 ASP B C 1
ATOM 2200 O O . ASP B 1 79 ? -8.75 13.586 4.504 1 98.31 79 ASP B O 1
ATOM 2204 N N . THR B 1 80 ? -9.977 11.922 5.426 1 98.5 80 THR B N 1
ATOM 2205 C CA . THR B 1 80 ? -10.125 11.188 4.176 1 98.5 80 THR B CA 1
ATOM 2206 C C . THR B 1 80 ? -11.594 11.047 3.795 1 98.5 80 THR B C 1
ATOM 2208 O O . THR B 1 80 ? -12.438 10.727 4.641 1 98.5 80 THR B O 1
ATOM 2211 N N . VAL B 1 81 ? -11.867 11.344 2.559 1 98.62 81 VAL B N 1
ATOM 2212 C CA . VAL B 1 81 ? -13.211 11.25 2.004 1 98.62 81 VAL B CA 1
ATOM 2213 C C . VAL B 1 81 ? -13.195 10.344 0.772 1 98.62 81 VAL B C 1
ATOM 2215 O O . VAL B 1 81 ? -12.336 10.484 -0.097 1 98.62 81 VAL B O 1
ATOM 2218 N N . VAL B 1 82 ? -14.102 9.375 0.727 1 98.81 82 VAL B N 1
ATOM 2219 C CA . VAL B 1 82 ? -14.305 8.523 -0.442 1 98.81 82 VAL B CA 1
ATOM 2220 C C . VAL B 1 82 ? -15.547 8.977 -1.204 1 98.81 82 VAL B C 1
ATOM 2222 O O . VAL B 1 82 ? -16.578 9.273 -0.599 1 98.81 82 VAL B O 1
ATOM 2225 N N . ALA B 1 83 ? -15.383 9.055 -2.543 1 98.69 83 ALA B N 1
ATOM 2226 C CA . ALA B 1 83 ? -16.516 9.562 -3.297 1 98.69 83 ALA B CA 1
ATOM 2227 C C . ALA B 1 83 ? -16.641 8.867 -4.652 1 98.69 83 ALA B C 1
ATOM 2229 O O . ALA B 1 83 ? -15.633 8.492 -5.254 1 98.69 83 ALA B O 1
ATOM 2230 N N . VAL B 1 84 ? -17.828 8.648 -5.125 1 97.94 84 VAL B N 1
ATOM 2231 C CA . VAL B 1 84 ? -18.172 8.328 -6.508 1 97.94 84 VAL B CA 1
ATOM 2232 C C . VAL B 1 84 ? -18.797 9.539 -7.184 1 97.94 84 VAL B C 1
ATOM 2234 O O . VAL B 1 84 ? -19.938 9.898 -6.902 1 97.94 84 VAL B O 1
ATOM 2237 N N . GLY B 1 85 ? -17.984 10.133 -8.102 1 94.62 85 GLY B N 1
ATOM 2238 C CA . GLY B 1 85 ? -18.406 11.445 -8.539 1 94.62 85 GLY B CA 1
ATOM 2239 C C . GLY B 1 85 ? -18.484 12.461 -7.41 1 94.62 85 GLY B C 1
ATOM 2240 O O . GLY B 1 85 ? -17.516 12.656 -6.672 1 94.62 85 GLY B O 1
ATOM 2241 N N . ARG B 1 86 ? -19.719 13 -7.234 1 95.38 86 ARG B N 1
ATOM 2242 C CA . ARG B 1 86 ? -19.906 13.984 -6.18 1 95.38 86 ARG B CA 1
ATOM 2243 C C . ARG B 1 86 ? -20.531 13.352 -4.941 1 95.38 86 ARG B C 1
ATOM 2245 O O . ARG B 1 86 ? -20.656 14 -3.898 1 95.38 86 ARG B O 1
ATOM 2252 N N . ARG B 1 87 ? -20.859 12.156 -5.078 1 96.69 87 ARG B N 1
ATOM 2253 C CA . ARG B 1 87 ? -21.484 11.477 -3.949 1 96.69 87 ARG B CA 1
ATOM 2254 C C . ARG B 1 87 ? -20.453 11.047 -2.92 1 96.69 87 ARG B C 1
ATOM 2256 O O . ARG B 1 87 ? -19.625 10.172 -3.195 1 96.69 87 ARG B O 1
ATOM 2263 N N . ILE B 1 88 ? -20.531 11.586 -1.742 1 98.25 88 ILE B N 1
ATOM 2264 C CA . ILE B 1 88 ? -19.656 11.234 -0.635 1 98.25 88 ILE B CA 1
ATOM 2265 C C . ILE B 1 88 ? -20.141 9.945 0.024 1 98.25 88 ILE B C 1
ATOM 2267 O O . ILE B 1 88 ? -21.328 9.812 0.339 1 98.25 88 ILE B O 1
ATOM 2271 N N . LEU B 1 89 ? -19.281 8.984 0.166 1 98.06 89 LEU B N 1
ATOM 2272 C CA . LEU B 1 89 ? -19.609 7.742 0.851 1 98.06 89 LEU B CA 1
ATOM 2273 C C . LEU B 1 89 ? -19.297 7.84 2.34 1 98.06 89 LEU B C 1
ATOM 2275 O O . LEU B 1 89 ? -18.266 8.391 2.727 1 98.06 89 LEU B O 1
ATOM 2279 N N . PRO B 1 90 ? -20.141 7.34 3.158 1 96.25 90 PRO B N 1
ATOM 2280 C CA . PRO B 1 90 ? -19.969 7.477 4.605 1 96.25 90 PRO B CA 1
ATOM 2281 C C . PRO B 1 90 ? -18.938 6.496 5.172 1 96.25 90 PRO B C 1
ATOM 2283 O O . PRO B 1 90 ? -18.531 5.559 4.484 1 96.25 90 PRO B O 1
ATOM 2286 N N . LYS B 1 91 ? -18.438 6.848 6.391 1 95.38 91 LYS B N 1
ATOM 2287 C CA . LYS B 1 91 ? -17.859 5.797 7.227 1 95.38 91 LYS B CA 1
ATOM 2288 C C . LYS B 1 91 ? -18.938 4.824 7.707 1 95.38 91 LYS B C 1
ATOM 2290 O O . LYS B 1 91 ? -19.844 5.207 8.445 1 95.38 91 LYS B O 1
ATOM 2295 N N . ALA B 1 92 ? -18.812 3.613 7.293 1 96.75 92 ALA B N 1
ATOM 2296 C CA . ALA B 1 92 ? -19.875 2.654 7.566 1 96.75 92 ALA B CA 1
ATOM 2297 C C . ALA B 1 92 ? -19.938 2.311 9.055 1 96.75 92 ALA B C 1
ATOM 2299 O O . ALA B 1 92 ? -18.922 1.98 9.664 1 96.75 92 ALA B O 1
ATOM 2300 N N . GLU B 1 93 ? -21.109 2.371 9.594 1 95.94 93 GLU B N 1
ATOM 2301 C CA . GLU B 1 93 ? -21.297 2.062 11.008 1 95.94 93 GLU B CA 1
ATOM 2302 C C . GLU B 1 93 ? -22.125 0.798 11.188 1 95.94 93 GLU B C 1
ATOM 2304 O O . GLU B 1 93 ? -22.141 0.2 12.266 1 95.94 93 GLU B O 1
ATOM 2309 N N . ILE B 1 94 ? -22.875 0.467 10.172 1 97.38 94 ILE B N 1
ATOM 2310 C CA . ILE B 1 94 ? -23.672 -0.756 10.188 1 97.38 94 ILE B CA 1
ATOM 2311 C C . ILE B 1 94 ? -23.469 -1.521 8.883 1 97.38 94 ILE B C 1
ATOM 2313 O O . ILE B 1 94 ? -23.047 -0.943 7.879 1 97.38 94 ILE B O 1
ATOM 2317 N N . GLU B 1 95 ? -23.766 -2.713 8.922 1 97.56 95 GLU B N 1
ATOM 2318 C CA . GLU B 1 95 ? -23.469 -3.604 7.809 1 97.56 95 GLU B CA 1
ATOM 2319 C C . GLU B 1 95 ? -24.203 -3.166 6.543 1 97.56 95 GLU B C 1
ATOM 2321 O O . GLU B 1 95 ? -23.656 -3.244 5.441 1 97.56 95 GLU B O 1
ATOM 2326 N N . ASP B 1 96 ? -25.422 -2.719 6.656 1 97.94 96 ASP B N 1
ATOM 2327 C CA . ASP B 1 96 ? -26.219 -2.301 5.5 1 97.94 96 ASP B CA 1
ATOM 2328 C C . ASP B 1 96 ? -25.547 -1.127 4.781 1 97.94 96 ASP B C 1
ATOM 2330 O O . ASP B 1 96 ? -25.547 -1.066 3.551 1 97.94 96 ASP B O 1
ATOM 2334 N N . GLU B 1 97 ? -25.062 -0.248 5.523 1 97.75 97 GLU B N 1
ATOM 2335 C CA . GLU B 1 97 ? -24.328 0.87 4.941 1 97.75 97 GLU B CA 1
ATOM 2336 C C . GLU B 1 97 ? -23.094 0.384 4.172 1 97.75 97 GLU B C 1
ATOM 2338 O O . GLU B 1 97 ? -22.844 0.839 3.057 1 97.75 97 GLU B O 1
ATOM 2343 N N . ALA B 1 98 ? -22.438 -0.538 4.82 1 98.38 98 ALA B N 1
ATOM 2344 C CA . ALA B 1 98 ? -21.25 -1.099 4.176 1 98.38 98 ALA B CA 1
ATOM 2345 C C . ALA B 1 98 ? -21.609 -1.818 2.881 1 98.38 98 ALA B C 1
ATOM 2347 O O . ALA B 1 98 ? -20.938 -1.67 1.864 1 98.38 98 ALA B O 1
ATOM 2348 N N . ARG B 1 99 ? -22.641 -2.57 2.939 1 98.69 99 ARG B N 1
ATOM 2349 C CA . ARG B 1 99 ? -23.125 -3.285 1.762 1 98.69 99 ARG B CA 1
ATOM 2350 C C . ARG B 1 99 ? -23.453 -2.316 0.628 1 98.69 99 ARG B C 1
ATOM 2352 O O . ARG B 1 99 ? -23.078 -2.555 -0.523 1 98.69 99 ARG B O 1
ATOM 2359 N N . GLU B 1 100 ? -24.141 -1.308 0.958 1 98.31 100 GLU B N 1
ATOM 2360 C CA . GLU B 1 100 ? -24.5 -0.31 -0.046 1 98.31 100 GLU B CA 1
ATOM 2361 C C . GLU B 1 100 ? -23.266 0.335 -0.654 1 98.31 100 GLU B C 1
ATOM 2363 O O . GLU B 1 100 ? -23.188 0.536 -1.868 1 98.31 100 GLU B O 1
ATOM 2368 N N . CYS B 1 101 ? -22.344 0.64 0.183 1 98.69 101 CYS B N 1
ATOM 2369 C CA . CYS B 1 101 ? -21.078 1.187 -0.318 1 98.69 101 CYS B CA 1
ATOM 2370 C C . CYS B 1 101 ? -20.422 0.22 -1.29 1 98.69 101 CYS B C 1
ATOM 2372 O O . CYS B 1 101 ? -20.062 0.603 -2.404 1 98.69 101 CYS B O 1
ATOM 2374 N N . LEU B 1 102 ? -20.281 -1.022 -0.873 1 98.69 102 LEU B N 1
ATOM 2375 C CA . LEU B 1 102 ? -19.594 -2.018 -1.688 1 98.69 102 LEU B CA 1
ATOM 2376 C C . LEU B 1 102 ? -20.312 -2.219 -3.02 1 98.69 102 LEU B C 1
ATOM 2378 O O . LEU B 1 102 ? -19.656 -2.371 -4.059 1 98.69 102 LEU B O 1
ATOM 2382 N N . ARG B 1 103 ? -21.578 -2.201 -2.967 1 98.38 103 ARG B N 1
ATOM 2383 C CA . ARG B 1 103 ? -22.359 -2.346 -4.195 1 98.38 103 ARG B CA 1
ATOM 2384 C C . ARG B 1 103 ? -22.109 -1.173 -5.141 1 98.38 103 ARG B C 1
ATOM 2386 O O . ARG B 1 103 ? -21.953 -1.362 -6.348 1 98.38 103 ARG B O 1
ATOM 2393 N N . LEU B 1 104 ? -22.094 -0.045 -4.559 1 98.25 104 LEU B N 1
ATOM 2394 C CA . LEU B 1 104 ? -21.859 1.15 -5.363 1 98.25 104 LEU B CA 1
ATOM 2395 C C . LEU B 1 104 ? -20.453 1.146 -5.957 1 98.25 104 LEU B C 1
ATOM 2397 O O . LEU B 1 104 ? -20.25 1.6 -7.082 1 98.25 104 LEU B O 1
ATOM 2401 N N . LEU B 1 105 ? -19.516 0.639 -5.223 1 98.62 105 LEU B N 1
ATOM 2402 C CA . LEU B 1 105 ? -18.109 0.662 -5.617 1 98.62 105 LEU B CA 1
ATOM 2403 C C . LEU B 1 105 ? -17.797 -0.485 -6.574 1 98.62 105 LEU B C 1
ATOM 2405 O O . LEU B 1 105 ? -16.797 -0.437 -7.301 1 98.62 105 LEU B O 1
ATOM 2409 N N . SER B 1 106 ? -18.609 -1.466 -6.633 1 98.69 106 SER B N 1
ATOM 2410 C CA . SER B 1 106 ? -18.406 -2.676 -7.422 1 98.69 106 SER B CA 1
ATOM 2411 C C . SER B 1 106 ? -18.281 -2.354 -8.906 1 98.69 106 SER B C 1
ATOM 2413 O O . SER B 1 106 ? -19.203 -1.821 -9.516 1 98.69 106 SER B O 1
ATOM 2415 N N . GLY B 1 107 ? -17.109 -2.662 -9.453 1 98.38 107 GLY B N 1
ATOM 2416 C CA . GLY B 1 107 ? -16.891 -2.5 -10.883 1 98.38 107 GLY B CA 1
ATOM 2417 C C . GLY B 1 107 ? -16.734 -1.05 -11.305 1 98.38 107 GLY B C 1
ATOM 2418 O O . GLY B 1 107 ? -16.75 -0.738 -12.492 1 98.38 107 GLY B O 1
ATOM 2419 N N . ARG B 1 108 ? -16.516 -0.155 -10.359 1 97.19 108 ARG B N 1
ATOM 2420 C CA . ARG B 1 108 ? -16.484 1.269 -10.68 1 97.19 108 ARG B CA 1
ATOM 2421 C C . ARG B 1 108 ? -15.203 1.922 -10.18 1 97.19 108 ARG B C 1
ATOM 2423 O O . ARG B 1 108 ? -14.586 1.438 -9.227 1 97.19 108 ARG B O 1
ATOM 2430 N N . THR B 1 109 ? -14.875 2.896 -10.906 1 98.5 109 THR B N 1
ATOM 2431 C CA . THR B 1 109 ? -13.828 3.783 -10.414 1 98.5 109 THR B CA 1
ATOM 2432 C C . THR B 1 109 ? -14.391 4.762 -9.383 1 98.5 109 THR B C 1
ATOM 2434 O O . THR B 1 109 ? -15.508 5.258 -9.539 1 98.5 109 THR B O 1
ATOM 2437 N N . HIS B 1 110 ? -13.648 5.023 -8.375 1 98.81 110 HIS B N 1
ATOM 2438 C CA . HIS B 1 110 ? -13.992 6.027 -7.375 1 98.81 110 HIS B CA 1
ATOM 2439 C C . HIS B 1 110 ? -12.766 6.812 -6.93 1 98.81 110 HIS B C 1
ATOM 2441 O O . HIS B 1 110 ? -11.641 6.484 -7.316 1 98.81 110 HIS B O 1
ATOM 2447 N N . LYS B 1 111 ? -13.023 7.867 -6.227 1 98.88 111 LYS B N 1
ATOM 2448 C CA . LYS B 1 111 ? -11.953 8.766 -5.812 1 98.88 111 LYS B CA 1
ATOM 2449 C C . LYS B 1 111 ? -11.812 8.797 -4.297 1 98.88 111 LYS B C 1
ATOM 2451 O O . LYS B 1 111 ? -12.805 8.703 -3.57 1 98.88 111 LYS B O 1
ATOM 2456 N N . VAL B 1 112 ? -10.633 8.852 -3.852 1 98.94 112 VAL B N 1
ATOM 2457 C CA . VAL B 1 112 ? -10.312 9.062 -2.443 1 98.94 112 VAL B CA 1
ATOM 2458 C C . VAL B 1 112 ? -9.523 10.359 -2.277 1 98.94 112 VAL B C 1
ATOM 2460 O O . VAL B 1 112 ? -8.492 10.547 -2.92 1 98.94 112 VAL B O 1
ATOM 2463 N N . PHE B 1 113 ? -10.055 11.25 -1.466 1 98.88 113 PHE B N 1
ATOM 2464 C CA . PHE B 1 113 ? -9.422 12.523 -1.133 1 98.88 113 PHE B CA 1
ATOM 2465 C C . PHE B 1 113 ? -8.93 12.516 0.31 1 98.88 113 PHE B C 1
ATOM 2467 O O . PHE B 1 113 ? -9.688 12.211 1.229 1 98.88 113 PHE B O 1
ATOM 2474 N N . THR B 1 114 ? -7.691 12.836 0.445 1 98.88 114 THR B N 1
ATOM 2475 C CA . THR B 1 114 ? -7.199 13.062 1.8 1 98.88 114 THR B CA 1
ATOM 2476 C C . THR B 1 114 ? -6.598 14.461 1.929 1 98.88 114 THR B C 1
ATOM 2478 O O . THR B 1 114 ? -5.684 14.82 1.186 1 98.88 114 THR B O 1
ATOM 2481 N N . GLY B 1 115 ? -7.188 15.25 2.785 1 98.81 115 GLY B N 1
ATOM 2482 C CA . GLY B 1 115 ? -6.559 16.5 3.191 1 98.81 115 GLY B CA 1
ATOM 2483 C C . GLY B 1 115 ? -5.559 16.328 4.316 1 98.81 115 GLY B C 1
ATOM 2484 O O . GLY B 1 115 ? -5.781 15.531 5.238 1 98.81 115 GLY B O 1
ATOM 2485 N N . VAL B 1 116 ? -4.449 17 4.234 1 98.94 116 VAL B N 1
ATOM 2486 C CA . VAL B 1 116 ? -3.432 17.016 5.281 1 98.94 116 VAL B CA 1
ATOM 2487 C C . VAL B 1 116 ? -3.123 18.469 5.68 1 98.94 116 VAL B C 1
ATOM 2489 O O . VAL B 1 116 ? -2.939 19.328 4.82 1 98.94 116 VAL B O 1
ATOM 2492 N N . CYS B 1 117 ? -3.084 18.688 6.945 1 98.81 117 CYS B N 1
ATOM 2493 C CA . CYS B 1 117 ? -2.799 20.016 7.453 1 98.81 117 CYS B CA 1
ATOM 2494 C C . CYS B 1 117 ? -1.712 19.984 8.523 1 98.81 117 CYS B C 1
ATOM 2496 O O . CYS B 1 117 ? -1.698 19.078 9.367 1 98.81 117 CYS B O 1
ATOM 2498 N N . LEU B 1 118 ? -0.844 20.906 8.453 1 98.81 118 LEU B N 1
ATOM 2499 C CA . LEU B 1 118 ? 0.211 21.094 9.438 1 98.81 118 LEU B CA 1
ATOM 2500 C C . LEU B 1 118 ? 0.153 22.5 10.031 1 98.81 118 LEU B C 1
ATOM 2502 O O . LEU B 1 118 ? 0.241 23.484 9.297 1 98.81 118 LEU B O 1
ATOM 2506 N N . VAL B 1 119 ? -0.037 22.594 11.305 1 98.25 119 VAL B N 1
ATOM 2507 C CA . VAL B 1 119 ? 0.076 23.875 11.984 1 98.25 119 VAL B CA 1
ATOM 2508 C C . VAL B 1 119 ? 1.493 24.047 12.523 1 98.25 119 VAL B C 1
ATOM 2510 O O . VAL B 1 119 ? 2.006 23.188 13.234 1 98.25 119 VAL B O 1
ATOM 2513 N N . LEU B 1 120 ? 2.064 25.172 12.195 1 97.06 120 LEU B N 1
ATOM 2514 C CA . LEU B 1 120 ? 3.42 25.5 12.617 1 97.06 120 LEU B CA 1
ATOM 2515 C C . LEU B 1 120 ? 3.418 26.141 14 1 97.06 120 LEU B C 1
ATOM 2517 O O . LEU B 1 120 ? 2.365 26.531 14.508 1 97.06 120 LEU B O 1
ATOM 2521 N N . PRO B 1 121 ? 4.609 26.219 14.602 1 92.81 121 PRO B N 1
ATOM 2522 C CA . PRO B 1 121 ? 4.691 26.797 15.945 1 92.81 121 PRO B CA 1
ATOM 2523 C C . PRO B 1 121 ? 4.168 28.234 15.992 1 92.81 121 PRO B C 1
ATOM 2525 O O . PRO B 1 121 ? 3.611 28.656 17 1 92.81 121 PRO B O 1
ATOM 2528 N N . ASN B 1 122 ? 4.285 29 14.969 1 92.75 122 ASN B N 1
ATOM 2529 C CA . ASN B 1 122 ? 3.852 30.391 14.938 1 92.75 122 ASN B CA 1
ATOM 2530 C C . ASN B 1 122 ? 2.359 30.5 14.648 1 92.75 122 ASN B C 1
ATOM 2532 O O . ASN B 1 122 ? 1.83 31.609 14.523 1 92.75 122 ASN B O 1
ATOM 2536 N N . GLY B 1 123 ? 1.716 29.375 14.422 1 94.38 123 GLY B N 1
ATOM 2537 C CA . GLY B 1 123 ? 0.277 29.359 14.219 1 94.38 123 GLY B CA 1
ATOM 2538 C C . GLY B 1 123 ? -0.113 29.297 12.75 1 94.38 123 GLY B C 1
ATOM 2539 O O . GLY B 1 123 ? -1.273 29.031 12.422 1 94.38 123 GLY B O 1
ATOM 2540 N N . ASN B 1 124 ? 0.855 29.484 11.852 1 97.12 124 ASN B N 1
ATOM 2541 C CA . ASN B 1 124 ? 0.567 29.359 10.422 1 97.12 124 ASN B CA 1
ATOM 2542 C C . ASN B 1 124 ? 0.168 27.938 10.047 1 97.12 124 ASN B C 1
ATOM 2544 O O . ASN B 1 124 ? 0.659 26.984 10.633 1 97.12 124 ASN B O 1
ATOM 2548 N N . LEU B 1 125 ? -0.744 27.859 9.125 1 98.31 125 LEU B N 1
ATOM 2549 C CA . LEU B 1 125 ? -1.255 26.562 8.688 1 98.31 125 LEU B CA 1
ATOM 2550 C C . LEU B 1 125 ? -0.86 26.281 7.242 1 98.31 125 LEU B C 1
ATOM 2552 O O . LEU B 1 125 ? -1.018 27.141 6.371 1 98.31 125 LEU B O 1
ATOM 2556 N N . ARG B 1 126 ? -0.249 25.109 7 1 98.69 126 ARG B N 1
ATOM 2557 C CA . ARG B 1 126 ? 0.022 24.562 5.668 1 98.69 126 ARG B CA 1
ATOM 2558 C C . ARG B 1 126 ? -0.893 23.391 5.355 1 98.69 126 ARG B C 1
ATOM 2560 O O . ARG B 1 126 ? -1.196 22.578 6.238 1 98.69 126 ARG B O 1
ATOM 2567 N N . GLN B 1 127 ? -1.315 23.359 4.145 1 98.69 127 GLN B N 1
ATOM 2568 C CA . GLN B 1 127 ? -2.273 22.312 3.783 1 98.69 127 GLN B CA 1
ATOM 2569 C C . GLN B 1 127 ? -1.98 21.766 2.395 1 98.69 127 GLN B C 1
ATOM 2571 O O . GLN B 1 127 ? -1.517 22.484 1.512 1 98.69 127 GLN B O 1
ATOM 2576 N N . THR B 1 128 ? -2.203 20.469 2.229 1 98.69 128 THR B N 1
ATOM 2577 C CA . THR B 1 128 ? -2.217 19.828 0.919 1 98.69 128 THR B CA 1
ATOM 2578 C C . THR B 1 128 ? -3.398 18.875 0.802 1 98.69 128 THR B C 1
ATOM 2580 O O . THR B 1 128 ? -3.998 18.484 1.81 1 98.69 128 THR B O 1
ATOM 2583 N N . LEU B 1 129 ? -3.863 18.672 -0.375 1 98.88 129 LEU B N 1
ATOM 2584 C CA . LEU B 1 129 ? -4.926 17.734 -0.705 1 98.88 129 LEU B CA 1
ATOM 2585 C C . LEU B 1 129 ? -4.477 16.766 -1.796 1 98.88 129 LEU B C 1
ATOM 2587 O O . LEU B 1 129 ? -3.953 17.188 -2.828 1 98.88 129 LEU B O 1
ATOM 2591 N N . VAL B 1 130 ? -4.645 15.461 -1.533 1 98.94 130 VAL B N 1
ATOM 2592 C CA . VAL B 1 130 ? -4.211 14.438 -2.482 1 98.94 130 VAL B CA 1
ATOM 2593 C C . VAL B 1 130 ? -5.414 13.633 -2.967 1 98.94 130 VAL B C 1
ATOM 2595 O O . VAL B 1 130 ? -6.246 13.211 -2.162 1 98.94 130 VAL B O 1
ATOM 2598 N N . GLU B 1 131 ? -5.531 13.523 -4.215 1 98.88 131 GLU B N 1
ATOM 2599 C CA . GLU B 1 131 ? -6.57 12.711 -4.84 1 98.88 131 GLU B CA 1
ATOM 2600 C C . GLU B 1 131 ? -5.984 11.43 -5.426 1 98.88 131 GLU B C 1
ATOM 2602 O O . GLU B 1 131 ? -4.941 11.461 -6.082 1 98.88 131 GLU B O 1
ATOM 2607 N N . THR B 1 132 ? -6.574 10.328 -5.168 1 98.88 132 THR B N 1
ATOM 2608 C CA . THR B 1 132 ? -6.254 9.047 -5.785 1 98.88 132 THR B CA 1
ATOM 2609 C C . THR B 1 132 ? -7.5 8.414 -6.406 1 98.88 132 THR B C 1
ATOM 2611 O O . THR B 1 132 ? -8.586 8.461 -5.82 1 98.88 132 THR B O 1
ATOM 2614 N N . ARG B 1 133 ? -7.34 7.848 -7.555 1 98.81 133 ARG B N 1
ATOM 2615 C CA . ARG B 1 133 ? -8.414 7.113 -8.219 1 98.81 133 ARG B CA 1
ATOM 2616 C C . ARG B 1 133 ? -8.156 5.609 -8.164 1 98.81 133 ARG B C 1
ATOM 2618 O O . ARG B 1 133 ? -7.031 5.16 -8.367 1 98.81 133 ARG B O 1
ATOM 2625 N N . LEU B 1 134 ? -9.172 4.848 -7.848 1 97.88 134 LEU B N 1
ATOM 2626 C CA . LEU B 1 134 ? -8.992 3.402 -7.895 1 97.88 134 LEU B CA 1
ATOM 2627 C C . LEU B 1 134 ? -10.266 2.715 -8.391 1 97.88 134 LEU B C 1
ATOM 2629 O O . LEU B 1 134 ? -11.359 3.277 -8.297 1 97.88 134 LEU B O 1
ATOM 2633 N N . ARG B 1 135 ? -10.062 1.568 -8.938 1 98.75 135 ARG B N 1
ATOM 2634 C CA . ARG B 1 135 ? -11.156 0.764 -9.477 1 98.75 135 ARG B CA 1
ATOM 2635 C C . ARG B 1 135 ? -11.195 -0.615 -8.828 1 98.75 135 ARG B C 1
ATOM 2637 O O . ARG B 1 135 ? -10.18 -1.313 -8.781 1 98.75 135 ARG B O 1
ATOM 2644 N N . PHE B 1 136 ? -12.383 -0.941 -8.312 1 98.81 136 PHE B N 1
ATOM 2645 C CA . PHE B 1 136 ? -12.609 -2.305 -7.852 1 98.81 136 PHE B CA 1
ATOM 2646 C C . PHE B 1 136 ? -13.047 -3.201 -9 1 98.81 136 PHE B C 1
ATOM 2648 O O . PHE B 1 136 ? -13.664 -2.732 -9.961 1 98.81 136 PHE B O 1
ATOM 2655 N N . GLU B 1 137 ? -12.656 -4.422 -8.914 1 98.75 137 GLU B N 1
ATOM 2656 C CA . GLU B 1 137 ? -13.305 -5.391 -9.789 1 98.75 137 GLU B CA 1
ATOM 2657 C C . GLU B 1 137 ? -14.805 -5.48 -9.5 1 98.75 137 GLU B C 1
ATOM 2659 O O . GLU B 1 137 ? -15.273 -4.945 -8.492 1 98.75 137 GLU B O 1
ATOM 2664 N N . ARG B 1 138 ? -15.617 -6.02 -10.523 1 98.75 138 ARG B N 1
ATOM 2665 C CA . ARG B 1 138 ? -17.016 -6.312 -10.211 1 98.75 138 ARG B CA 1
ATOM 2666 C C . ARG B 1 138 ? -17.125 -7.371 -9.125 1 98.75 138 ARG B C 1
ATOM 2668 O O . ARG B 1 138 ? -16.672 -8.5 -9.297 1 98.75 138 ARG B O 1
ATOM 2675 N N . LEU B 1 139 ? -17.703 -6.965 -7.996 1 98.62 139 LEU B N 1
ATOM 2676 C CA . LEU B 1 139 ? -17.766 -7.84 -6.832 1 98.62 139 LEU B CA 1
ATOM 2677 C C . LEU B 1 139 ? -18.984 -8.766 -6.906 1 98.62 139 LEU B C 1
ATOM 2679 O O . LEU B 1 139 ? -20.094 -8.305 -7.152 1 98.62 139 LEU B O 1
ATOM 2683 N N . SER B 1 140 ? -18.734 -10 -6.719 1 98.06 140 SER B N 1
ATOM 2684 C CA . SER B 1 140 ? -19.828 -10.953 -6.621 1 98.06 140 SER B CA 1
ATOM 2685 C C . SER B 1 140 ? -20.531 -10.859 -5.266 1 98.06 140 SER B C 1
ATOM 2687 O O . SER B 1 140 ? -20.016 -10.234 -4.34 1 98.06 140 SER B O 1
ATOM 2689 N N . ARG B 1 141 ? -21.688 -11.477 -5.18 1 97.69 141 ARG B N 1
ATOM 2690 C CA . ARG B 1 141 ? -22.391 -11.555 -3.902 1 97.69 141 ARG B CA 1
ATOM 2691 C C . ARG B 1 141 ? -21.531 -12.266 -2.854 1 97.69 141 ARG B C 1
ATOM 2693 O O . ARG B 1 141 ? -21.531 -11.875 -1.683 1 97.69 141 ARG B O 1
ATOM 2700 N N . LEU B 1 142 ? -20.859 -13.258 -3.283 1 96.81 142 LEU B N 1
ATOM 2701 C CA . LEU B 1 142 ? -20 -14.008 -2.381 1 96.81 142 LEU B CA 1
ATOM 2702 C C . LEU B 1 142 ? -18.891 -13.117 -1.816 1 96.81 142 LEU B C 1
ATOM 2704 O O . LEU B 1 142 ? -18.641 -13.125 -0.61 1 96.81 142 LEU B O 1
ATOM 2708 N N . GLN B 1 143 ? -18.219 -12.406 -2.627 1 97.81 143 GLN B N 1
ATOM 2709 C CA . GLN B 1 143 ? -17.156 -11.492 -2.201 1 97.81 143 GLN B CA 1
ATOM 2710 C C . GLN B 1 143 ? -17.688 -10.453 -1.221 1 97.81 143 GLN B C 1
ATOM 2712 O O . GLN B 1 143 ? -17.078 -10.195 -0.183 1 97.81 143 GLN B O 1
ATOM 2717 N N . ILE B 1 144 ? -18.844 -9.867 -1.589 1 98.38 144 ILE B N 1
ATOM 2718 C CA . ILE B 1 144 ? -19.438 -8.828 -0.75 1 98.38 144 ILE B CA 1
ATOM 2719 C C . ILE B 1 144 ? -19.797 -9.414 0.617 1 98.38 144 ILE B C 1
ATOM 2721 O O . ILE B 1 144 ? -19.422 -8.852 1.652 1 98.38 144 ILE B O 1
ATOM 2725 N N . ASN B 1 145 ? -20.422 -10.547 0.605 1 98 145 ASN B N 1
ATOM 2726 C CA . ASN B 1 145 ? -20.828 -11.172 1.858 1 98 145 ASN B CA 1
ATOM 2727 C C . ASN B 1 145 ? -19.625 -11.578 2.701 1 98 145 ASN B C 1
ATOM 2729 O O . ASN B 1 145 ? -19.625 -11.406 3.922 1 98 145 ASN B O 1
ATOM 2733 N N . ALA B 1 146 ? -18.641 -12.141 2.086 1 97.81 146 ALA B N 1
ATOM 2734 C CA . ALA B 1 146 ? -17.422 -12.516 2.805 1 97.81 146 ALA B CA 1
ATOM 2735 C C . ALA B 1 146 ? -16.766 -11.297 3.443 1 97.81 146 ALA B C 1
ATOM 2737 O O . ALA B 1 146 ? -16.375 -11.336 4.613 1 97.81 146 ALA B O 1
ATOM 2738 N N . TYR B 1 147 ? -16.672 -10.234 2.682 1 98.44 147 TYR B N 1
ATOM 2739 C CA . TYR B 1 147 ? -16.031 -9.031 3.201 1 98.44 147 TYR B CA 1
ATOM 2740 C C . TYR B 1 147 ? -16.828 -8.453 4.371 1 98.44 147 TYR B C 1
ATOM 2742 O O . TYR B 1 147 ? -16.25 -8.039 5.375 1 98.44 147 TYR B O 1
ATOM 2750 N N . LEU B 1 148 ? -18.125 -8.414 4.223 1 98.19 148 LEU B N 1
ATOM 2751 C CA . LEU B 1 148 ? -18.969 -7.902 5.293 1 98.19 148 LEU B CA 1
ATOM 2752 C C . LEU B 1 148 ? -18.766 -8.703 6.578 1 98.19 148 LEU B C 1
ATOM 2754 O O . LEU B 1 148 ? -18.719 -8.125 7.668 1 98.19 148 LEU B O 1
ATOM 2758 N N . SER B 1 149 ? -18.547 -9.961 6.434 1 97.25 149 SER B N 1
ATOM 2759 C CA . SER B 1 149 ? -18.391 -10.836 7.59 1 97.25 149 SER B CA 1
ATOM 2760 C C . SER B 1 149 ? -17.094 -10.562 8.328 1 97.25 149 SER B C 1
ATOM 2762 O O . SER B 1 149 ? -16.938 -10.922 9.5 1 97.25 149 SER B O 1
ATOM 2764 N N . SER B 1 150 ? -16.141 -9.984 7.648 1 97.19 150 SER B N 1
ATOM 2765 C CA . SER B 1 150 ? -14.828 -9.719 8.242 1 97.19 150 SER B CA 1
ATOM 2766 C C . SER B 1 150 ? -14.906 -8.586 9.266 1 97.19 150 SER B C 1
ATOM 2768 O O . SER B 1 150 ? -14.055 -8.477 10.148 1 97.19 150 SER B O 1
ATOM 2770 N N . GLY B 1 151 ? -15.828 -7.637 9.031 1 96.94 151 GLY B N 1
ATOM 2771 C CA . GLY B 1 151 ? -15.922 -6.465 9.883 1 96.94 151 GLY B CA 1
ATOM 2772 C C . GLY B 1 151 ? -14.922 -5.383 9.531 1 96.94 151 GLY B C 1
ATOM 2773 O O . GLY B 1 151 ? -14.938 -4.301 10.117 1 96.94 151 GLY B O 1
ATOM 2774 N N . GLU B 1 152 ? -14.117 -5.562 8.547 1 96.75 152 GLU B N 1
ATOM 2775 C CA . GLU B 1 152 ? -13.078 -4.609 8.18 1 96.75 152 GLU B CA 1
ATOM 2776 C C . GLU B 1 152 ? -13.672 -3.283 7.723 1 96.75 152 GLU B C 1
ATOM 2778 O O . GLU B 1 152 ? -12.969 -2.27 7.668 1 96.75 152 GLU B O 1
ATOM 2783 N N . TRP B 1 153 ? -14.969 -3.264 7.414 1 97.38 153 TRP B N 1
ATOM 2784 C CA . TRP B 1 153 ? -15.656 -2.094 6.875 1 97.38 153 TRP B CA 1
ATOM 2785 C C . TRP B 1 153 ? -16.016 -1.11 7.984 1 97.38 153 TRP B C 1
ATOM 2787 O O . TRP B 1 153 ? -16.297 0.06 7.719 1 97.38 153 TRP B O 1
ATOM 2797 N N . ARG B 1 154 ? -15.922 -1.568 9.195 1 96.81 154 ARG B N 1
ATOM 2798 C CA . ARG B 1 154 ? -16.438 -0.776 10.305 1 96.81 154 ARG B CA 1
ATOM 2799 C C . ARG B 1 154 ? -15.609 0.489 10.508 1 96.81 154 ARG B C 1
ATOM 2801 O O . ARG B 1 154 ? -14.383 0.42 10.648 1 96.81 154 ARG B O 1
ATOM 2808 N N . GLY B 1 155 ? -16.328 1.582 10.477 1 94.75 155 GLY B N 1
ATOM 2809 C CA . GLY B 1 155 ? -15.695 2.861 10.758 1 94.75 155 GLY B CA 1
ATOM 2810 C C . GLY B 1 155 ? -14.805 3.348 9.625 1 94.75 155 GLY B C 1
ATOM 2811 O O . GLY B 1 155 ? -14 4.258 9.812 1 94.75 155 GLY B O 1
ATOM 2812 N N . LYS B 1 156 ? -14.953 2.762 8.445 1 95.94 156 LYS B N 1
ATOM 2813 C CA . LYS B 1 156 ? -14.109 3.137 7.32 1 95.94 156 LYS B CA 1
ATOM 2814 C C . LYS B 1 156 ? -14.906 3.893 6.262 1 95.94 156 LYS B C 1
ATOM 2816 O O . LYS B 1 156 ? -16.031 3.527 5.949 1 95.94 156 LYS B O 1
ATOM 2821 N N . ALA B 1 157 ? -14.242 4.973 5.797 1 95.88 157 ALA B N 1
ATOM 2822 C CA . ALA B 1 157 ? -14.836 5.695 4.676 1 95.88 157 ALA B CA 1
ATOM 2823 C C . ALA B 1 157 ? -15.047 4.773 3.477 1 95.88 157 ALA B C 1
ATOM 2825 O O . ALA B 1 157 ? -14.133 4.035 3.088 1 95.88 157 ALA B O 1
ATOM 2826 N N . GLY B 1 158 ? -16.25 4.766 2.932 1 97.5 158 GLY B N 1
ATOM 2827 C CA . GLY B 1 158 ? -16.562 3.92 1.787 1 97.5 158 GLY B CA 1
ATOM 2828 C C . GLY B 1 158 ? -16.734 2.459 2.154 1 97.5 158 GLY B C 1
ATOM 2829 O O . GLY B 1 158 ? -16.984 1.621 1.287 1 97.5 158 GLY B O 1
ATOM 2830 N N . GLY B 1 159 ? -16.531 2.137 3.436 1 97.88 159 GLY B N 1
ATOM 2831 C CA . GLY B 1 159 ? -16.766 0.787 3.924 1 97.88 159 GLY B CA 1
ATOM 2832 C C . GLY B 1 159 ? -15.664 -0.182 3.553 1 97.88 159 GLY B C 1
ATOM 2833 O O . GLY B 1 159 ? -15.922 -1.366 3.322 1 97.88 159 GLY B O 1
ATOM 2834 N N . TYR B 1 160 ? -14.477 0.288 3.43 1 98.5 160 TYR B N 1
ATOM 2835 C CA . TYR B 1 160 ? -13.422 -0.667 3.107 1 98.5 160 TYR B CA 1
ATOM 2836 C C . TYR B 1 160 ? -12.07 -0.173 3.604 1 98.5 160 TYR B C 1
ATOM 2838 O O . TYR B 1 160 ? -11.891 1.021 3.855 1 98.5 160 TYR B O 1
ATOM 2846 N N . ALA B 1 161 ? -11.172 -1.096 3.848 1 97.75 161 ALA B N 1
ATOM 2847 C CA . ALA B 1 161 ? -9.758 -0.857 4.148 1 97.75 161 ALA B CA 1
ATOM 2848 C C . ALA B 1 161 ? -8.859 -1.496 3.092 1 97.75 161 ALA B C 1
ATOM 2850 O O . ALA B 1 161 ? -8.742 -2.721 3.027 1 97.75 161 ALA B O 1
ATOM 2851 N N . ILE B 1 162 ? -8.188 -0.638 2.322 1 98.38 162 ILE B N 1
ATOM 2852 C CA . ILE B 1 162 ? -7.41 -1.146 1.199 1 98.38 162 ILE B CA 1
ATOM 2853 C C . ILE B 1 162 ? -6.219 -1.945 1.719 1 98.38 162 ILE B C 1
ATOM 2855 O O . ILE B 1 162 ? -5.734 -2.859 1.046 1 98.38 162 ILE B O 1
ATOM 2859 N N . GLN B 1 163 ? -5.699 -1.589 2.914 1 96.94 163 GLN B N 1
ATOM 2860 C CA . GLN B 1 163 ? -4.531 -2.252 3.482 1 96.94 163 GLN B CA 1
ATOM 2861 C C . GLN B 1 163 ? -4.891 -3.631 4.027 1 96.94 163 GLN B C 1
ATOM 2863 O O . GLN B 1 163 ? -4.016 -4.367 4.488 1 96.94 163 GLN B O 1
ATOM 2868 N N . GLY B 1 164 ? -6.129 -4.039 4.023 1 97.12 164 GLY B N 1
ATOM 2869 C CA . GLY B 1 164 ? -6.625 -5.348 4.426 1 97.12 164 GLY B CA 1
ATOM 2870 C C . GLY B 1 164 ? -7.18 -6.156 3.268 1 97.12 164 GLY B C 1
ATOM 2871 O O . GLY B 1 164 ? -6.598 -6.168 2.18 1 97.12 164 GLY B O 1
ATOM 2872 N N . LEU B 1 165 ? -8.32 -6.836 3.553 1 98.25 165 LEU B N 1
ATOM 2873 C CA . LEU B 1 165 ? -8.922 -7.77 2.605 1 98.25 165 LEU B CA 1
ATOM 2874 C C . LEU B 1 165 ? -9.336 -7.051 1.323 1 98.25 165 LEU B C 1
ATOM 2876 O O . LEU B 1 165 ? -9.234 -7.617 0.232 1 98.25 165 LEU B O 1
ATOM 2880 N N . ALA B 1 166 ? -9.703 -5.801 1.418 1 98.56 166 ALA B N 1
ATOM 2881 C CA . ALA B 1 166 ? -10.203 -5.062 0.262 1 98.56 166 ALA B CA 1
ATOM 2882 C C . ALA B 1 166 ? -9.086 -4.789 -0.739 1 98.56 166 ALA B C 1
ATOM 2884 O O . ALA B 1 166 ? -9.352 -4.422 -1.887 1 98.56 166 ALA B O 1
ATOM 2885 N N . GLY B 1 167 ? -7.82 -4.953 -0.262 1 98.38 167 GLY B N 1
ATOM 2886 C CA . GLY B 1 167 ? -6.707 -4.883 -1.192 1 98.38 167 GLY B CA 1
ATOM 2887 C C . GLY B 1 167 ? -6.816 -5.875 -2.334 1 98.38 167 GLY B C 1
ATOM 2888 O O . GLY B 1 167 ? -6.258 -5.656 -3.412 1 98.38 167 GLY B O 1
ATOM 2889 N N . SER B 1 168 ? -7.57 -6.902 -2.172 1 98.5 168 SER B N 1
ATOM 2890 C CA . SER B 1 168 ? -7.742 -7.953 -3.168 1 98.5 168 SER B CA 1
ATOM 2891 C C . SER B 1 168 ? -8.766 -7.551 -4.223 1 98.5 168 SER B C 1
ATOM 2893 O O . SER B 1 168 ? -8.914 -8.227 -5.242 1 98.5 168 SER B O 1
ATOM 2895 N N . PHE B 1 169 ? -9.461 -6.434 -4.02 1 98.75 169 PHE B N 1
ATOM 2896 C CA . PHE B 1 169 ? -10.508 -6.023 -4.941 1 98.75 169 PHE B CA 1
ATOM 2897 C C . PHE B 1 169 ? -9.977 -5.027 -5.965 1 98.75 169 PHE B C 1
ATOM 2899 O O . PHE B 1 169 ? -10.641 -4.738 -6.961 1 98.75 169 PHE B O 1
ATOM 2906 N N . VAL B 1 170 ? -8.797 -4.473 -5.766 1 98.75 170 VAL B N 1
ATOM 2907 C CA . VAL B 1 170 ? -8.328 -3.307 -6.508 1 98.75 170 VAL B CA 1
ATOM 2908 C C . VAL B 1 170 ? -7.738 -3.746 -7.844 1 98.75 170 VAL B C 1
ATOM 2910 O O . VAL B 1 170 ? -6.707 -4.422 -7.883 1 98.75 170 VAL B O 1
ATOM 2913 N N . VAL B 1 171 ? -8.32 -3.271 -8.898 1 98.25 171 VAL B N 1
ATOM 2914 C CA . VAL B 1 171 ? -7.883 -3.59 -10.25 1 98.25 171 VAL B CA 1
ATOM 2915 C C . VAL B 1 171 ? -6.809 -2.596 -10.695 1 98.25 171 VAL B C 1
ATOM 2917 O O . VAL B 1 171 ? -5.867 -2.963 -11.398 1 98.25 171 VAL B O 1
ATOM 2920 N N . LYS B 1 172 ? -7.031 -1.423 -10.289 1 98.56 172 LYS B N 1
ATOM 2921 C CA . LYS B 1 172 ? -6.121 -0.362 -10.711 1 98.56 172 LYS B CA 1
ATOM 2922 C C . LYS B 1 172 ? -6.164 0.816 -9.742 1 98.56 172 LYS B C 1
ATOM 2924 O O . LYS B 1 172 ? -7.242 1.224 -9.297 1 98.56 172 LYS B O 1
ATOM 2929 N N . LEU B 1 173 ? -5.031 1.294 -9.453 1 98.81 173 LEU B N 1
ATOM 2930 C CA . LEU B 1 173 ? -4.855 2.496 -8.648 1 98.81 173 LEU B CA 1
ATOM 2931 C C . LEU B 1 173 ? -4.039 3.541 -9.391 1 98.81 173 LEU B C 1
ATOM 2933 O O . LEU B 1 173 ? -3.035 3.211 -10.031 1 98.81 173 LEU B O 1
ATOM 2937 N N . VAL B 1 174 ? -4.465 4.77 -9.453 1 98.94 174 VAL B N 1
ATOM 2938 C CA . VAL B 1 174 ? -3.725 5.895 -10.016 1 98.94 174 VAL B CA 1
ATOM 2939 C C . VAL B 1 174 ? -3.564 6.992 -8.969 1 98.94 174 VAL B C 1
ATOM 2941 O O . VAL B 1 174 ? -4.539 7.652 -8.602 1 98.94 174 VAL B O 1
ATOM 2944 N N . GLY B 1 175 ? -2.395 7.234 -8.492 1 98.81 175 GLY B N 1
ATOM 2945 C CA . GLY B 1 175 ? -2.109 8.219 -7.465 1 98.81 175 GLY B CA 1
ATOM 2946 C C . GLY B 1 175 ? -1.264 7.668 -6.332 1 98.81 175 GLY B C 1
ATOM 2947 O O . GLY B 1 175 ? -0.178 7.133 -6.562 1 98.81 175 GLY B O 1
ATOM 2948 N N . SER B 1 176 ? -1.815 7.809 -5.148 1 98.88 176 SER B N 1
ATOM 2949 C CA . SER B 1 176 ? -1.064 7.465 -3.945 1 98.88 176 SER B CA 1
ATOM 2950 C C . SER B 1 176 ? -1.786 6.402 -3.125 1 98.88 176 SER B C 1
ATOM 2952 O O . SER B 1 176 ? -2.891 6.633 -2.633 1 98.88 176 SER B O 1
ATOM 2954 N N . TYR B 1 177 ? -1.104 5.25 -2.934 1 98.88 177 TYR B N 1
ATOM 2955 C CA . TYR B 1 177 ? -1.654 4.184 -2.105 1 98.88 177 TYR B CA 1
ATOM 2956 C C . TYR B 1 177 ? -1.834 4.648 -0.666 1 98.88 177 TYR B C 1
ATOM 2958 O O . TYR B 1 177 ? -2.881 4.41 -0.057 1 98.88 177 TYR B O 1
ATOM 2966 N N . THR B 1 178 ? -0.877 5.332 -0.098 1 98.88 178 THR B N 1
ATOM 2967 C CA . THR B 1 178 ? -0.929 5.766 1.294 1 98.88 178 THR B CA 1
ATOM 2968 C C . THR B 1 178 ? -1.998 6.836 1.486 1 98.88 178 THR B C 1
ATOM 2970 O O . THR B 1 178 ? -2.551 6.98 2.578 1 98.88 178 THR B O 1
ATOM 2973 N N . ASN B 1 179 ? -2.303 7.566 0.419 1 98.88 179 ASN B N 1
ATOM 2974 C CA . ASN B 1 179 ? -3.451 8.461 0.457 1 98.88 179 ASN B CA 1
ATOM 2975 C C . ASN B 1 179 ? -4.746 7.707 0.732 1 98.88 179 ASN B C 1
ATOM 2977 O O . ASN B 1 179 ? -5.574 8.156 1.531 1 98.88 179 ASN B O 1
ATOM 2981 N N . VAL B 1 180 ? -4.898 6.586 0.074 1 98.88 180 VAL B N 1
ATOM 2982 C CA . VAL B 1 180 ? -6.109 5.785 0.229 1 98.88 180 VAL B CA 1
ATOM 2983 C C . VAL B 1 180 ? -6.164 5.199 1.638 1 98.88 180 VAL B C 1
ATOM 2985 O O . VAL B 1 180 ? -7.234 5.129 2.246 1 98.88 180 VAL B O 1
ATOM 2988 N N . VAL B 1 181 ? -4.984 4.801 2.135 1 98.69 181 VAL B N 1
ATOM 2989 C CA . VAL B 1 181 ? -4.922 4.258 3.488 1 98.69 181 VAL B CA 1
ATOM 2990 C C . VAL B 1 181 ? -5.32 5.332 4.496 1 98.69 181 VAL B C 1
ATOM 2992 O O . VAL B 1 181 ? -6.016 5.051 5.473 1 98.69 181 VAL B O 1
ATOM 2995 N N . GLY B 1 182 ? -4.789 6.574 4.238 1 98.25 182 GLY B N 1
ATOM 2996 C CA . GLY B 1 182 ? -5.293 7.605 5.133 1 98.25 182 GLY B CA 1
ATOM 2997 C C . GLY B 1 182 ? -4.309 8.734 5.352 1 98.25 182 GLY B C 1
ATOM 2998 O O . GLY B 1 182 ? -4.641 9.742 5.984 1 98.25 182 GLY B O 1
ATOM 2999 N N . LEU B 1 183 ? -3.137 8.609 4.879 1 98.81 183 LEU B N 1
ATOM 3000 C CA . LEU B 1 183 ? -2.119 9.648 5.027 1 98.81 183 LEU B CA 1
ATOM 3001 C C . LEU B 1 183 ? -1.131 9.609 3.869 1 98.81 183 LEU B C 1
ATOM 3003 O O . LEU B 1 183 ? -0.227 8.766 3.844 1 98.81 183 LEU B O 1
ATOM 3007 N N . PRO B 1 184 ? -1.265 10.531 2.887 1 98.88 184 PRO B N 1
ATOM 3008 C CA . PRO B 1 184 ? -0.298 10.555 1.785 1 98.88 184 PRO B CA 1
ATOM 3009 C C . PRO B 1 184 ? 1.124 10.859 2.254 1 98.88 184 PRO B C 1
ATOM 3011 O O . PRO B 1 184 ? 1.438 12 2.59 1 98.88 184 PRO B O 1
ATOM 3014 N N . LEU B 1 185 ? 1.946 9.852 2.23 1 98.81 185 LEU B N 1
ATOM 3015 C CA . LEU B 1 185 ? 3.236 9.883 2.908 1 98.81 185 LEU B CA 1
ATOM 3016 C C . LEU B 1 185 ? 4.168 10.898 2.252 1 98.81 185 LEU B C 1
ATOM 3018 O O . LEU B 1 185 ? 4.844 11.664 2.943 1 98.81 185 LEU B O 1
ATOM 3022 N N . GLN B 1 186 ? 4.27 10.875 0.925 1 98.75 186 GLN B N 1
ATOM 3023 C CA . GLN B 1 186 ? 5.195 11.773 0.245 1 98.75 186 GLN B CA 1
ATOM 3024 C C . GLN B 1 186 ? 4.895 13.227 0.585 1 98.75 186 GLN B C 1
ATOM 3026 O O . GLN B 1 186 ? 5.797 13.984 0.964 1 98.75 186 GLN B O 1
ATOM 3031 N N . GLU B 1 187 ? 3.609 13.617 0.542 1 98.75 187 GLU B N 1
ATOM 3032 C CA . GLU B 1 187 ? 3.193 14.984 0.838 1 98.75 187 GLU B CA 1
ATOM 3033 C C . GLU B 1 187 ? 3.35 15.297 2.324 1 98.75 187 GLU B C 1
ATOM 3035 O O . GLU B 1 187 ? 3.742 16.406 2.689 1 98.75 187 GLU B O 1
ATOM 3040 N N . THR B 1 188 ? 3.025 14.344 3.16 1 98.81 188 THR B N 1
ATOM 3041 C CA . THR B 1 188 ? 3.125 14.547 4.602 1 98.81 188 THR B CA 1
ATOM 3042 C C . THR B 1 188 ? 4.574 14.773 5.016 1 98.81 188 THR B C 1
ATOM 3044 O O . THR B 1 188 ? 4.871 15.711 5.758 1 98.81 188 THR B O 1
ATOM 3047 N N . VAL B 1 189 ? 5.453 13.906 4.531 1 98.38 189 VAL B N 1
ATOM 3048 C CA . VAL B 1 189 ? 6.875 14.047 4.828 1 98.38 189 VAL B CA 1
ATOM 3049 C C . VAL B 1 189 ? 7.383 15.391 4.316 1 98.38 189 VAL B C 1
ATOM 3051 O O . VAL B 1 189 ? 8.148 16.078 5.004 1 98.38 189 VAL B O 1
ATOM 3054 N N . GLY B 1 190 ? 6.949 15.789 3.143 1 97.88 190 GLY B N 1
ATOM 3055 C CA . GLY B 1 190 ? 7.305 17.094 2.611 1 97.88 190 GLY B CA 1
ATOM 3056 C C . GLY B 1 190 ? 6.848 18.234 3.492 1 97.88 190 GLY B C 1
ATOM 3057 O O . GLY B 1 190 ? 7.613 19.172 3.764 1 97.88 190 GLY B O 1
ATOM 3058 N N . LEU B 1 191 ? 5.598 18.219 3.947 1 98.25 191 LEU B N 1
ATOM 3059 C CA . LEU B 1 191 ? 5.043 19.25 4.816 1 98.25 191 LEU B CA 1
ATOM 3060 C C . LEU B 1 191 ? 5.84 19.359 6.113 1 98.25 191 LEU B C 1
ATOM 3062 O O . LEU B 1 191 ? 6.152 20.469 6.566 1 98.25 191 LEU B O 1
ATOM 3066 N N . LEU B 1 192 ? 6.125 18.234 6.664 1 98 192 LEU B N 1
ATOM 3067 C CA . LEU B 1 192 ? 6.848 18.203 7.93 1 98 192 LEU B CA 1
ATOM 3068 C C . LEU B 1 192 ? 8.266 18.734 7.762 1 98 192 LEU B C 1
ATOM 3070 O O . LEU B 1 192 ? 8.734 19.516 8.586 1 98 192 LEU B O 1
ATOM 3074 N N . ALA B 1 193 ? 8.914 18.297 6.707 1 96.56 193 ALA B N 1
ATOM 3075 C CA . ALA B 1 193 ? 10.266 18.797 6.426 1 96.56 193 ALA B CA 1
ATOM 3076 C C . ALA B 1 193 ? 10.258 20.312 6.254 1 96.56 193 ALA B C 1
ATOM 3078 O O . ALA B 1 193 ? 11.109 21 6.82 1 96.56 193 ALA B O 1
ATOM 3079 N N . ASP B 1 194 ? 9.328 20.812 5.516 1 95.31 194 ASP B N 1
ATOM 3080 C CA . ASP B 1 194 ? 9.195 22.25 5.285 1 95.31 194 ASP B CA 1
ATOM 3081 C C . ASP B 1 194 ? 8.922 23 6.59 1 95.31 194 ASP B C 1
ATOM 3083 O O . ASP B 1 194 ? 9.266 24.172 6.727 1 95.31 194 ASP B O 1
ATOM 3087 N N . GLY B 1 195 ? 8.273 22.297 7.461 1 95.31 195 GLY B N 1
ATOM 3088 C CA . GLY B 1 195 ? 7.953 22.875 8.75 1 95.31 195 GLY B CA 1
ATOM 3089 C C . GLY B 1 195 ? 9.086 22.781 9.75 1 95.31 195 GLY B C 1
ATOM 3090 O O . GLY B 1 195 ? 8.953 23.219 10.898 1 95.31 195 GLY B O 1
ATOM 3091 N N . GLY B 1 196 ? 10.164 22.156 9.344 1 94.38 196 GLY B N 1
ATOM 3092 C CA . GLY B 1 196 ? 11.352 22.109 10.188 1 94.38 196 GLY B CA 1
ATOM 3093 C C . GLY B 1 196 ? 11.445 20.844 11.016 1 94.38 196 GLY B C 1
ATOM 3094 O O . GLY B 1 196 ? 12.297 20.719 11.891 1 94.38 196 GLY B O 1
ATOM 3095 N N . TYR B 1 197 ? 10.594 19.922 10.844 1 96.38 197 TYR B N 1
ATOM 3096 C CA . TYR B 1 197 ? 10.664 18.641 11.539 1 96.38 197 TYR B CA 1
ATOM 3097 C C . TYR B 1 197 ? 11.781 17.766 10.969 1 96.38 197 TYR B C 1
ATOM 3099 O O . TYR B 1 197 ? 11.961 17.719 9.75 1 96.38 197 TYR B O 1
ATOM 3107 N N . PRO B 1 198 ? 12.547 17.109 11.766 1 95.44 198 PRO B N 1
ATOM 3108 C CA . PRO B 1 198 ? 13.641 16.266 11.289 1 95.44 198 PRO B CA 1
ATOM 3109 C C . PRO B 1 198 ? 13.164 14.898 10.797 1 95.44 198 PRO B C 1
ATOM 3111 O O . PRO B 1 198 ? 13.406 13.883 11.453 1 95.44 198 PRO B O 1
ATOM 3114 N N . VAL B 1 199 ? 12.633 14.805 9.594 1 95.94 199 VAL B N 1
ATOM 3115 C CA . VAL B 1 199 ? 11.891 13.648 9.102 1 95.94 199 VAL B CA 1
ATOM 3116 C C . VAL B 1 199 ? 12.836 12.469 8.891 1 95.94 199 VAL B C 1
ATOM 3118 O O . VAL B 1 199 ? 12.406 11.312 8.938 1 95.94 199 VAL B O 1
ATOM 3121 N N . TYR B 1 200 ? 14.141 12.648 8.719 1 95.25 200 TYR B N 1
ATOM 3122 C CA . TYR B 1 200 ? 15.039 11.547 8.391 1 95.25 200 TYR B CA 1
ATOM 3123 C C . TYR B 1 200 ? 15.859 11.133 9.602 1 95.25 200 TYR B C 1
ATOM 3125 O O . TYR B 1 200 ? 16.688 10.227 9.516 1 95.25 200 TYR B O 1
ATOM 3133 N N . ALA B 1 201 ? 15.586 11.719 10.727 1 92.81 201 ALA B N 1
ATOM 3134 C CA . ALA B 1 201 ? 16.438 11.57 11.914 1 92.81 201 ALA B CA 1
ATOM 3135 C C . ALA B 1 201 ? 16.469 10.117 12.383 1 92.81 201 ALA B C 1
ATOM 3137 O O . ALA B 1 201 ? 17.484 9.641 12.875 1 92.81 201 ALA B O 1
ATOM 3138 N N . ASN B 1 202 ? 15.383 9.383 12.125 1 93.56 202 ASN B N 1
ATOM 3139 C CA . ASN B 1 202 ? 15.289 8.039 12.68 1 93.56 202 ASN B CA 1
ATOM 3140 C C . ASN B 1 202 ? 15.469 6.973 11.602 1 93.56 202 ASN B C 1
ATOM 3142 O O . ASN B 1 202 ? 15.203 5.793 11.844 1 93.56 202 ASN B O 1
ATOM 3146 N N . TRP B 1 203 ? 15.867 7.273 10.383 1 95.31 203 TRP B N 1
ATOM 3147 C CA . TRP B 1 203 ? 15.93 6.312 9.289 1 95.31 203 TRP B CA 1
ATOM 3148 C C . TRP B 1 203 ? 17.109 5.355 9.477 1 95.31 203 TRP B C 1
ATOM 3150 O O . TRP B 1 203 ? 17.062 4.219 8.992 1 95.31 203 TRP B O 1
ATOM 3160 N N . GLY B 1 204 ? 18.156 5.746 10.141 1 89.94 204 GLY B N 1
ATOM 3161 C CA . GLY B 1 204 ? 19.312 4.883 10.352 1 89.94 204 GLY B CA 1
ATOM 3162 C C . GLY B 1 204 ? 19.156 3.957 11.539 1 89.94 204 GLY B C 1
ATOM 3163 O O . GLY B 1 204 ? 20 3.086 11.773 1 89.94 204 GLY B O 1
ATOM 3164 N N . THR B 1 205 ? 18.219 4.164 12.398 1 78.94 205 THR B N 1
ATOM 3165 C CA . THR B 1 205 ? 18.109 3.391 13.633 1 78.94 205 THR B CA 1
ATOM 3166 C C . THR B 1 205 ? 17.391 2.062 13.367 1 78.94 205 THR B C 1
ATOM 3168 O O . THR B 1 205 ? 17.359 1.192 14.242 1 78.94 205 THR B O 1
ATOM 3171 N N . GLY B 1 206 ? 17.375 1.447 12.172 1 60.28 206 GLY B N 1
ATOM 3172 C CA . GLY B 1 206 ? 16.859 0.142 11.797 1 60.28 206 GLY B CA 1
ATOM 3173 C C . GLY B 1 206 ? 15.445 -0.103 12.297 1 60.28 206 GLY B C 1
ATOM 3174 O O . GLY B 1 206 ? 14.984 -1.244 12.328 1 60.28 206 GLY B O 1
ATOM 3175 N N . LYS B 1 207 ? 14.883 0.75 12.922 1 50.72 207 LYS B N 1
ATOM 3176 C CA . LYS B 1 207 ? 13.625 0.409 13.586 1 50.72 207 LYS B CA 1
ATOM 3177 C C . LYS B 1 207 ? 12.523 0.12 12.57 1 50.72 207 LYS B C 1
ATOM 3179 O O . LYS B 1 207 ? 11.391 -0.168 12.938 1 50.72 207 LYS B O 1
ATOM 3184 N N . VAL B 1 208 ? 12.891 0.335 11.375 1 41.94 208 VAL B N 1
ATOM 3185 C CA . VAL B 1 208 ? 11.719 -0.061 10.594 1 41.94 208 VAL B CA 1
ATOM 3186 C C . VAL B 1 208 ? 11.758 -1.566 10.336 1 41.94 208 VAL B C 1
ATOM 3188 O O . VAL B 1 208 ? 12.781 -2.105 9.914 1 41.94 208 VAL B O 1
#